Protein AF-0000000087539089 (afdb_homodimer)

pLDDT: mean 83.58, std 19.95, range [21.06, 98.75]

Solvent-accessible surface area (backbone atoms only — not comparable to full-atom values): 39799 Å² total; per-residue (Å²): 90,65,34,42,37,35,44,39,48,64,81,33,48,38,64,67,56,96,85,37,56,75,42,87,32,37,40,79,45,50,84,28,66,80,53,42,69,76,46,83,86,69,54,76,84,41,75,51,22,60,40,60,42,45,34,30,52,66,76,50,92,67,52,36,38,34,52,31,41,35,34,36,40,31,33,49,73,66,35,92,90,34,72,46,75,46,34,34,38,42,59,49,54,79,78,34,61,79,60,71,63,76,48,72,65,25,31,37,36,38,37,72,40,51,51,84,77,44,49,48,37,77,73,26,58,59,82,54,71,72,86,67,58,64,83,45,66,37,31,36,36,38,75,42,70,54,76,85,38,69,63,35,50,51,50,50,50,45,23,73,70,37,86,44,48,62,87,34,23,27,75,47,78,49,83,58,61,73,57,53,50,49,52,47,46,45,62,66,46,72,34,40,54,47,47,74,43,77,52,66,70,45,57,54,56,47,62,73,48,55,71,68,63,34,26,70,39,34,45,65,62,56,21,36,54,49,20,34,54,41,38,68,67,24,14,26,76,80,64,46,47,51,25,46,74,41,39,40,53,59,40,61,35,52,49,32,42,59,93,75,68,32,62,41,36,34,24,27,28,42,27,20,34,45,49,54,37,54,37,46,72,36,6,44,30,38,52,45,94,83,44,22,29,43,53,43,85,77,51,52,27,72,67,62,51,72,44,42,68,35,62,48,59,69,33,84,54,68,73,36,30,69,38,66,67,32,36,50,44,25,54,69,73,30,41,53,36,58,81,46,58,49,43,86,73,76,86,73,76,63,74,59,63,69,63,60,68,71,63,73,71,73,78,83,73,86,124,89,68,35,43,38,35,43,39,48,64,82,34,49,40,62,67,56,97,85,37,57,75,42,86,32,37,43,78,44,51,83,28,64,83,55,43,68,74,46,84,87,71,54,74,84,42,73,51,23,62,39,61,43,44,32,30,52,66,76,50,92,67,52,36,40,34,52,29,43,35,34,36,40,29,32,49,74,67,35,92,90,36,73,45,74,49,36,33,37,40,61,49,56,77,78,33,63,76,60,69,64,75,49,73,65,27,31,38,35,38,38,72,41,51,51,85,77,43,49,49,34,77,72,27,57,61,82,53,70,70,86,66,59,68,84,45,67,38,31,35,35,38,75,43,70,53,76,86,38,70,64,35,51,50,49,50,50,45,24,72,68,38,84,43,48,62,86,34,23,25,76,46,78,48,81,57,61,75,57,54,49,50,52,46,44,46,62,65,45,72,36,39,55,49,46,74,44,78,51,66,71,48,58,54,56,47,63,73,47,55,69,69,62,34,27,70,38,33,44,64,64,56,22,37,53,47,19,35,55,41,38,67,65,24,14,25,77,80,64,46,49,50,26,46,74,40,38,42,53,59,40,62,36,54,48,32,42,58,94,76,68,32,63,40,37,34,25,28,27,43,27,20,32,43,49,55,37,54,37,44,72,37,7,44,29,39,52,46,95,85,44,23,30,44,53,43,85,78,51,51,24,73,68,61,51,71,42,44,69,34,65,48,57,70,31,86,54,69,74,34,29,69,38,65,67,32,37,49,45,25,54,68,74,31,40,52,35,57,79,46,55,50,46,86,71,76,86,75,78,65,77,60,63,72,64,60,70,72,62,72,71,73,78,80,73,84,122

Sequence (734 aa):
MKYYLKRLGHQELGSVKNGKAQRGRYIYISKDKNVLDIFPPLSKTVTNDSSIIPIIPLYQKIAKKIYCNYIYHNDKYNVSGGTRNEYRIYCNGALEGKQLLFQPDDILIFRAKKTSSLPKDILGSNDVPEAAVEEANVFFLYRCCDKNSELYRMCKKLVDESNIRGNGHAIYQGIITEVENKINQLCVKNFNEMDTVIEDTVTAKAQSGDIDEMASLFNSVSFRDFVMTGYKQKCAITGNVIQYKSFMNLEAAHIWPRSHKGLYLPSNGIALCRDMHWAFDKGMFTIGDDFKVIVHPDVESDYLQQYNNKSLYIPENAFFRPDINNLHYHQTHIYGLFKTSGSLVKATGYYKNINMAAEDKTPYGSNMKYYLKRLGHQELGSVKNGKAQRGRYIYISKDKNVLDIFPPLSKTVTNDSSIIPIIPLYQKIAKKIYCNYIYHNDKYNVSGGTRNEYRIYCNGALEGKQLLFQPDDILIFRAKKTSSLPKDILGSNDVPEAAVEEANVFFLYRCCDKNSELYRMCKKLVDESNIRGNGHAIYQGIITEVENKINQLCVKNFNEMDTVIEDTVTAKAQSGDIDEMASLFNSVSFRDFVMTGYKQKCAITGNVIQYKSFMNLEAAHIWPRSHKGLYLPSNGIALCRDMHWAFDKGMFTIGDDFKVIVHPDVESDYLQQYNNKSLYIPENAFFRPDINNLHYHQTHIYGLFKTSGSLVKATGYYKNINMAAEDKTPYGSN

InterPro domains:
  IPR003615 HNH nuclease [PF13391] (235-287)
  IPR015300 DNA-binding pseudobarrel domain superfamily [G3DSA:2.40.330.10] (1-135)

Organism: NCBI:txid88431

Structure (mmCIF, N/CA/C/O backbone):
data_AF-0000000087539089-model_v1
#
loop_
_entity.id
_entity.type
_entity.pdbx_description
1 polymer 'HNH endonuclease'
#
loop_
_atom_site.group_PDB
_atom_site.id
_atom_site.type_symbol
_atom_site.label_atom_id
_atom_site.label_alt_id
_atom_site.label_comp_id
_atom_site.label_asym_id
_atom_site.label_entity_id
_atom_site.label_seq_id
_atom_site.pdbx_PDB_ins_code
_atom_site.Cartn_x
_atom_site.Cartn_y
_atom_site.Cartn_z
_atom_site.occupancy
_atom_site.B_iso_or_equiv
_atom_site.auth_seq_id
_atom_site.auth_comp_id
_atom_site.auth_asym_id
_atom_site.auth_atom_id
_atom_site.pdbx_PDB_model_num
ATOM 1 N N . MET A 1 1 ? -11.789 -15.93 -29.328 1 90.62 1 MET A N 1
ATOM 2 C CA . MET A 1 1 ? -10.992 -16.641 -28.312 1 90.62 1 MET A CA 1
ATOM 3 C C . MET A 1 1 ? -10.141 -17.719 -28.953 1 90.62 1 MET A C 1
ATOM 5 O O . MET A 1 1 ? -10.484 -18.25 -30.016 1 90.62 1 MET A O 1
ATOM 9 N N . LYS A 1 2 ? -9.031 -17.906 -28.406 1 94.75 2 LYS A N 1
ATOM 10 C CA . LYS A 1 2 ? -8.07 -18.859 -28.953 1 94.75 2 LYS A CA 1
ATOM 11 C C . LYS A 1 2 ? -7.879 -20.047 -28 1 94.75 2 LYS A C 1
ATOM 13 O O . LYS A 1 2 ? -7.684 -19.859 -26.797 1 94.75 2 LYS A O 1
ATOM 18 N N . TYR A 1 3 ? -8.055 -21.281 -28.547 1 97.69 3 TYR A N 1
ATOM 19 C CA . TYR A 1 3 ? -7.863 -22.5 -27.781 1 97.69 3 TYR A CA 1
ATOM 20 C C . TYR A 1 3 ? -6.773 -23.375 -28.406 1 97.69 3 TYR A C 1
ATOM 22 O O . TYR A 1 3 ? -6.668 -23.453 -29.641 1 97.69 3 TYR A O 1
ATOM 30 N N . TYR A 1 4 ? -5.957 -23.969 -27.547 1 98.06 4 TYR A N 1
ATOM 31 C CA . TYR A 1 4 ? -5.016 -24.984 -28 1 98.06 4 TYR A CA 1
ATOM 32 C C . TYR A 1 4 ? -5.5 -26.391 -27.609 1 98.06 4 TYR A C 1
ATOM 34 O O . TYR A 1 4 ? -5.766 -26.656 -26.438 1 98.06 4 TYR A O 1
ATOM 42 N N . LEU A 1 5 ? -5.688 -27.219 -28.609 1 98.44 5 LEU A N 1
ATOM 43 C CA . LEU A 1 5 ? -6.168 -28.594 -28.391 1 98.44 5 LEU A CA 1
ATOM 44 C C . LEU A 1 5 ? -5.031 -29.594 -28.562 1 98.44 5 LEU A C 1
ATOM 46 O O . LEU A 1 5 ? -4.227 -29.484 -29.484 1 98.44 5 LEU A O 1
ATOM 50 N N . LYS A 1 6 ? -4.984 -30.531 -27.641 1 98.19 6 LYS A N 1
ATOM 51 C CA . LYS A 1 6 ? -3.99 -31.609 -27.688 1 98.19 6 LYS A CA 1
ATOM 52 C C . LYS A 1 6 ? -4.617 -32.969 -27.344 1 98.19 6 LYS A C 1
ATOM 54 O O . LYS A 1 6 ? -5.109 -33.156 -26.234 1 98.19 6 LYS A O 1
ATOM 59 N N . ARG A 1 7 ? -4.578 -33.812 -28.312 1 97.88 7 ARG A N 1
ATOM 60 C CA . ARG A 1 7 ? -5.004 -35.188 -28.062 1 97.88 7 ARG A CA 1
ATOM 61 C C . ARG A 1 7 ? -3.871 -36 -27.453 1 97.88 7 ARG A C 1
ATOM 63 O O . ARG A 1 7 ? -2.76 -36.031 -27.984 1 97.88 7 ARG A O 1
ATOM 70 N N . LEU A 1 8 ? -4.156 -36.656 -26.344 1 96 8 LEU A N 1
ATOM 71 C CA . LEU A 1 8 ? -3.127 -37.406 -25.625 1 96 8 LEU A CA 1
ATOM 72 C C . LEU A 1 8 ? -2.871 -38.75 -26.297 1 96 8 LEU A C 1
ATOM 74 O O . LEU A 1 8 ? -3.809 -39.406 -26.75 1 96 8 LEU A O 1
ATOM 78 N N . GLY A 1 9 ? -1.58 -39.094 -26.375 1 92.44 9 GLY A N 1
ATOM 79 C CA . GLY A 1 9 ? -1.177 -40.406 -26.875 1 92.44 9 GLY A CA 1
ATOM 80 C C . GLY A 1 9 ? -0.659 -41.344 -25.797 1 92.44 9 GLY A C 1
ATOM 81 O O . GLY A 1 9 ? -0.512 -40.938 -24.641 1 92.44 9 GLY A O 1
ATOM 82 N N . HIS A 1 10 ? -0.335 -42.594 -26.203 1 88.56 10 HIS A N 1
ATOM 83 C CA . HIS A 1 10 ? 0.144 -43.594 -25.266 1 88.56 10 HIS A CA 1
ATOM 84 C C . HIS A 1 10 ? 1.522 -43.25 -24.719 1 88.56 10 HIS A C 1
ATOM 86 O O . HIS A 1 10 ? 1.818 -43.5 -23.547 1 88.56 10 HIS A O 1
ATOM 92 N N . GLN A 1 11 ? 2.332 -42.688 -25.5 1 86.19 11 GLN A N 1
ATOM 93 C CA . GLN A 1 11 ? 3.701 -42.344 -25.125 1 86.19 11 GLN A CA 1
ATOM 94 C C . GLN A 1 11 ? 3.725 -41.344 -23.984 1 86.19 11 GLN A C 1
ATOM 96 O O . GLN A 1 11 ? 4.602 -41.375 -23.125 1 86.19 11 GLN A O 1
ATOM 101 N N . GLU A 1 12 ? 2.797 -40.406 -23.969 1 91.31 12 GLU A N 1
ATOM 102 C CA . GLU A 1 12 ? 2.729 -39.375 -22.969 1 91.31 12 GLU A CA 1
ATOM 103 C C . GLU A 1 12 ? 2.316 -39.906 -21.594 1 91.31 12 GLU A C 1
ATOM 105 O O . GLU A 1 12 ? 2.699 -39.375 -20.562 1 91.31 12 GLU A O 1
ATOM 110 N N . LEU A 1 13 ? 1.625 -40.906 -21.547 1 88.56 13 LEU A N 1
ATOM 111 C CA . LEU A 1 13 ? 0.985 -41.375 -20.328 1 88.56 13 LEU A CA 1
ATOM 112 C C . LEU A 1 13 ? 1.726 -42.594 -19.75 1 88.56 13 LEU A C 1
ATOM 114 O O . LEU A 1 13 ? 1.601 -42.875 -18.562 1 88.56 13 LEU A O 1
ATOM 118 N N . GLY A 1 14 ? 2.625 -43.125 -20.484 1 76.56 14 GLY A N 1
ATOM 119 C CA . GLY A 1 14 ? 3.416 -44.25 -20.031 1 76.56 14 GLY A CA 1
ATOM 120 C C . GLY A 1 14 ? 2.576 -45.469 -19.688 1 76.56 14 GLY A C 1
ATOM 121 O O . GLY A 1 14 ? 1.345 -45.406 -19.656 1 76.56 14 GLY A O 1
ATOM 122 N N . SER A 1 15 ? 3.285 -46.531 -19.516 1 70.94 15 SER A N 1
ATOM 123 C CA . SER A 1 15 ? 2.631 -47.781 -19.094 1 70.94 15 SER A CA 1
ATOM 124 C C . SER A 1 15 ? 2.352 -47.75 -17.609 1 70.94 15 SER A C 1
ATOM 126 O O . SER A 1 15 ? 3.125 -47.188 -16.828 1 70.94 15 SER A O 1
ATOM 128 N N . VAL A 1 16 ? 1.13 -47.844 -17.125 1 65.38 16 VAL A N 1
ATOM 129 C CA . VAL A 1 16 ? 0.741 -47.844 -15.719 1 65.38 16 VAL A CA 1
ATOM 130 C C . VAL A 1 16 ? 0.805 -49.281 -15.164 1 65.38 16 VAL A C 1
ATOM 132 O O . VAL A 1 16 ? 0.198 -50.188 -15.719 1 65.38 16 VAL A O 1
ATOM 135 N N . LYS A 1 17 ? 1.8 -49.5 -14.305 1 62.94 17 LYS A N 1
ATOM 136 C CA . LYS A 1 17 ? 1.88 -50.781 -13.586 1 62.94 17 LYS A CA 1
ATOM 137 C C . LYS A 1 17 ? 1.528 -50.594 -12.109 1 62.94 17 LYS A C 1
ATOM 139 O O . LYS A 1 17 ? 2.098 -49.75 -11.438 1 62.94 17 LYS A O 1
ATOM 144 N N . ASN A 1 18 ? 0.608 -51.344 -11.539 1 62.78 18 ASN A N 1
ATOM 145 C CA . ASN A 1 18 ? 0.151 -51.344 -10.148 1 62.78 18 ASN A CA 1
ATOM 146 C C . ASN A 1 18 ? -0.298 -49.938 -9.727 1 62.78 18 ASN A C 1
ATOM 148 O O . ASN A 1 18 ? 0.048 -49.469 -8.641 1 62.78 18 ASN A O 1
ATOM 152 N N . GLY A 1 19 ? -0.819 -49.156 -10.688 1 59.75 19 GLY A N 1
ATOM 153 C CA . GLY A 1 19 ? -1.406 -47.875 -10.383 1 59.75 19 GLY A CA 1
ATOM 154 C C . GLY A 1 19 ? -0.41 -46.719 -10.461 1 59.75 19 GLY A C 1
ATOM 155 O O . GLY A 1 19 ? -0.744 -45.594 -10.156 1 59.75 19 GLY A O 1
ATOM 156 N N . LYS A 1 20 ? 0.823 -47.094 -10.672 1 61.62 20 LYS A N 1
ATOM 157 C CA . LYS A 1 20 ? 1.874 -46.094 -10.766 1 61.62 20 LYS A CA 1
ATOM 158 C C . LYS A 1 20 ? 2.439 -46 -12.18 1 61.62 20 LYS A C 1
ATOM 160 O O . LYS A 1 20 ? 2.705 -47.031 -12.805 1 61.62 20 LYS A O 1
ATOM 165 N N . ALA A 1 21 ? 2.412 -44.75 -12.656 1 62.84 21 ALA A N 1
ATOM 166 C CA . ALA A 1 21 ? 3.027 -44.562 -13.969 1 62.84 21 ALA A CA 1
ATOM 167 C C . ALA A 1 21 ? 4.523 -44.875 -13.922 1 62.84 21 ALA A C 1
ATOM 169 O O . ALA A 1 21 ? 5.215 -44.469 -12.984 1 62.84 21 ALA A O 1
ATOM 170 N N . GLN A 1 22 ? 5.031 -45.625 -14.828 1 54.12 22 GLN A N 1
ATOM 171 C CA . GLN A 1 22 ? 6.43 -46.031 -14.867 1 54.12 22 GLN A CA 1
ATOM 172 C C . GLN A 1 22 ? 7.344 -44.875 -15.219 1 54.12 22 GLN A C 1
ATOM 174 O O . GLN A 1 22 ? 8.531 -44.875 -14.875 1 54.12 22 GLN A O 1
ATOM 179 N N . ARG A 1 23 ? 6.871 -44.031 -15.953 1 61.41 23 ARG A N 1
ATOM 180 C CA . ARG A 1 23 ? 7.613 -42.812 -16.312 1 61.41 23 ARG A CA 1
ATOM 181 C C . ARG A 1 23 ? 6.789 -41.562 -16.047 1 61.41 23 ARG A C 1
ATOM 183 O O . ARG A 1 23 ? 5.57 -41.625 -15.859 1 61.41 23 ARG A O 1
ATOM 190 N N . GLY A 1 24 ? 7.547 -40.5 -15.898 1 78 24 GLY A N 1
ATOM 191 C CA . GLY A 1 24 ? 6.84 -39.25 -15.711 1 78 24 GLY A CA 1
ATOM 192 C C . GLY A 1 24 ? 5.852 -38.938 -16.828 1 78 24 GLY A C 1
ATOM 193 O O . GLY A 1 24 ? 6.145 -39.188 -18 1 78 24 GLY A O 1
ATOM 194 N N . ARG A 1 25 ? 4.621 -38.75 -16.5 1 89.5 25 ARG A N 1
ATOM 195 C CA . ARG A 1 25 ? 3.578 -38.406 -17.453 1 89.5 25 ARG A CA 1
ATOM 196 C C . ARG A 1 25 ? 3.691 -36.938 -17.844 1 89.5 25 ARG A C 1
ATOM 198 O O . ARG A 1 25 ? 4.047 -36.094 -17.016 1 89.5 25 ARG A O 1
ATOM 205 N N . TYR A 1 26 ? 3.521 -36.688 -19.125 1 93.56 26 TYR A N 1
ATOM 206 C CA . TYR A 1 26 ? 3.65 -35.344 -19.641 1 93.56 26 TYR A CA 1
ATOM 207 C C . TYR A 1 26 ? 2.707 -35.094 -20.812 1 93.56 26 TYR A C 1
ATOM 209 O O . TYR A 1 26 ? 2.062 -36.031 -21.297 1 93.56 26 TYR A O 1
ATOM 217 N N . ILE A 1 27 ? 2.529 -33.906 -21.156 1 95.88 27 ILE A N 1
ATOM 218 C CA . ILE A 1 27 ? 1.78 -33.438 -22.328 1 95.88 27 ILE A CA 1
ATOM 219 C C . ILE A 1 27 ? 2.736 -32.844 -23.359 1 95.88 27 ILE A C 1
ATOM 221 O O . ILE A 1 27 ? 3.395 -31.828 -23.078 1 95.88 27 ILE A O 1
ATOM 225 N N . TYR A 1 28 ? 2.752 -33.438 -24.547 1 96.5 28 TYR A N 1
ATOM 226 C CA . TYR A 1 28 ? 3.535 -32.844 -25.625 1 96.5 28 TYR A CA 1
ATOM 227 C C . TYR A 1 28 ? 2.93 -31.516 -26.078 1 96.5 28 TYR A C 1
ATOM 229 O O . TYR A 1 28 ? 1.713 -31.406 -26.234 1 96.5 28 TYR A O 1
ATOM 237 N N . ILE A 1 29 ? 3.771 -30.609 -26.266 1 97.31 29 ILE A N 1
ATOM 238 C CA . ILE A 1 29 ? 3.346 -29.344 -26.844 1 97.31 29 ILE A CA 1
ATOM 239 C C . ILE A 1 29 ? 3.939 -29.172 -28.234 1 97.31 29 ILE A C 1
ATOM 241 O O . ILE A 1 29 ? 5.121 -29.469 -28.453 1 97.31 29 ILE A O 1
ATOM 245 N N . SER A 1 30 ? 3.143 -28.734 -29.172 1 97.69 30 SER A N 1
ATOM 246 C CA . SER A 1 30 ? 3.576 -28.578 -30.562 1 97.69 30 SER A CA 1
ATOM 247 C C . SER A 1 30 ? 4.699 -27.547 -30.688 1 97.69 30 SER A C 1
ATOM 249 O O . SER A 1 30 ? 4.664 -26.516 -30.031 1 97.69 30 SER A O 1
ATOM 251 N N . LYS A 1 31 ? 5.617 -27.844 -31.578 1 96.25 31 LYS A N 1
ATOM 252 C CA . LYS A 1 31 ? 6.711 -26.906 -31.844 1 96.25 31 LYS A CA 1
ATOM 253 C C . LYS A 1 31 ? 6.277 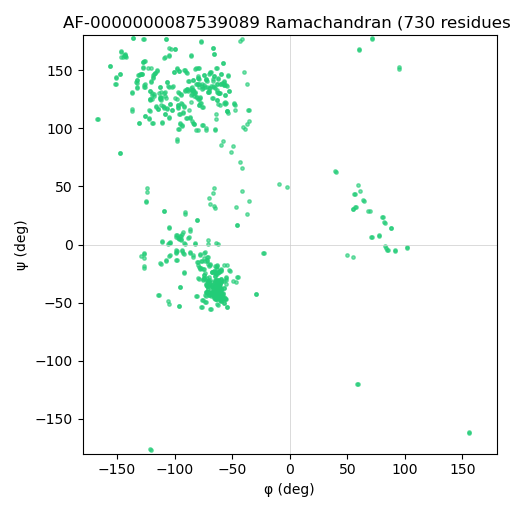-25.812 -32.812 1 96.25 31 LYS A C 1
ATOM 255 O O . LYS A 1 31 ? 7.074 -24.953 -33.188 1 96.25 31 LYS A O 1
ATOM 260 N N . ASP A 1 32 ? 5.023 -25.922 -33.188 1 96.25 32 ASP A N 1
ATOM 261 C CA . ASP A 1 32 ? 4.496 -24.875 -34.062 1 96.25 32 ASP A CA 1
ATOM 262 C C . ASP A 1 32 ? 4.562 -23.516 -33.406 1 96.25 32 ASP A C 1
ATOM 264 O O . ASP A 1 32 ? 4.191 -23.359 -32.219 1 96.25 32 ASP A O 1
ATOM 268 N N . LYS A 1 33 ? 4.945 -22.516 -34.156 1 94.81 33 LYS A N 1
ATOM 269 C CA . LYS A 1 33 ? 5.129 -21.172 -33.625 1 94.81 33 LYS A CA 1
ATOM 270 C C . LYS A 1 33 ? 3.832 -20.625 -33.031 1 94.81 33 LYS A C 1
ATOM 272 O O . LYS A 1 33 ? 3.85 -19.953 -32 1 94.81 33 LYS A O 1
ATOM 277 N N . ASN A 1 34 ? 2.775 -20.906 -33.656 1 94.06 34 ASN A N 1
ATOM 278 C CA . ASN A 1 34 ? 1.483 -20.422 -33.188 1 94.06 34 ASN A CA 1
ATOM 279 C C . ASN A 1 34 ? 1.12 -21 -31.844 1 94.06 34 ASN A C 1
ATOM 281 O O . ASN A 1 34 ? 0.37 -20.391 -31.078 1 94.06 34 ASN A O 1
ATOM 285 N N . VAL A 1 35 ? 1.596 -22.219 -31.594 1 96.44 35 VAL A N 1
ATOM 286 C CA . VAL A 1 35 ? 1.35 -22.859 -30.312 1 96.44 35 VAL A CA 1
ATOM 287 C C . VAL A 1 35 ? 2.346 -22.344 -29.281 1 96.44 35 VAL A C 1
ATOM 289 O O . VAL A 1 35 ? 1.958 -21.953 -28.172 1 96.44 35 VAL A O 1
ATOM 292 N N . LEU A 1 36 ? 3.58 -22.266 -29.672 1 95.5 36 LEU A N 1
ATOM 293 C CA . LEU A 1 36 ? 4.637 -21.859 -28.75 1 95.5 36 LEU A CA 1
ATOM 294 C C . LEU A 1 36 ? 4.434 -20.422 -28.281 1 95.5 36 LEU A C 1
ATOM 296 O O . LEU A 1 36 ? 4.836 -20.062 -27.172 1 95.5 36 LEU A O 1
ATOM 300 N N . ASP A 1 37 ? 3.756 -19.609 -29.016 1 93.69 37 ASP A N 1
ATOM 301 C CA . ASP A 1 37 ? 3.486 -18.219 -28.672 1 93.69 37 ASP A CA 1
ATOM 302 C C . ASP A 1 37 ? 2.496 -18.125 -27.5 1 93.69 37 ASP A C 1
ATOM 304 O O . ASP A 1 37 ? 2.361 -17.062 -26.891 1 93.69 37 ASP A O 1
ATOM 308 N N . ILE A 1 38 ? 1.811 -19.188 -27.266 1 92.75 38 ILE A N 1
ATOM 309 C CA . ILE A 1 38 ? 0.831 -19.219 -26.188 1 92.75 38 ILE A CA 1
ATOM 310 C C . ILE A 1 38 ? 1.543 -19.406 -24.844 1 92.75 38 ILE A C 1
ATOM 312 O O . ILE A 1 38 ? 1.058 -18.953 -23.812 1 92.75 38 ILE A O 1
ATOM 316 N N . PHE A 1 39 ? 2.629 -20.047 -24.875 1 93.44 39 PHE A N 1
ATOM 317 C CA . PHE A 1 39 ? 3.359 -20.422 -23.672 1 93.44 39 PHE A CA 1
ATOM 318 C C . PHE A 1 39 ? 4.582 -19.531 -23.484 1 93.44 39 PHE A C 1
ATOM 320 O O . PHE A 1 39 ? 4.977 -18.812 -24.406 1 93.44 39 PHE A O 1
ATOM 327 N N . PRO A 1 40 ? 5.117 -19.516 -22.281 1 89.81 40 PRO A N 1
ATOM 328 C CA . PRO A 1 40 ? 6.344 -18.734 -22.078 1 89.81 40 PRO A CA 1
ATOM 329 C C . PRO A 1 40 ? 7.477 -19.172 -23.016 1 89.81 40 PRO A C 1
ATOM 331 O O . PRO A 1 40 ? 7.664 -20.375 -23.25 1 89.81 40 PRO A O 1
ATOM 334 N N . PRO A 1 41 ? 8.172 -18.219 -23.562 1 90.81 41 PRO A N 1
ATOM 335 C CA . PRO A 1 41 ? 9.266 -18.562 -24.469 1 90.81 41 PRO A CA 1
ATOM 336 C C . PRO A 1 41 ? 10.406 -19.297 -23.781 1 90.81 41 PRO A C 1
ATOM 338 O O . PRO A 1 41 ? 10.75 -18.984 -22.641 1 90.81 41 PRO A O 1
ATOM 341 N N . LEU A 1 42 ? 10.883 -20.359 -24.422 1 91.69 42 LEU A N 1
ATOM 342 C CA . LEU A 1 42 ? 12.039 -21.109 -23.953 1 91.69 42 LEU A CA 1
ATOM 343 C C . LEU A 1 42 ? 13.18 -21.062 -24.953 1 91.69 42 LEU A C 1
ATOM 345 O O . LEU A 1 42 ? 12.938 -21.078 -26.172 1 91.69 42 LEU A O 1
ATOM 349 N N . SER A 1 43 ? 14.352 -21.062 -24.469 1 90.75 43 SER A N 1
ATOM 350 C CA . SER A 1 43 ? 15.539 -20.875 -25.297 1 90.75 43 SER A CA 1
ATOM 351 C C . SER A 1 43 ? 15.984 -22.188 -25.922 1 90.75 43 SER A C 1
ATOM 353 O O . SER A 1 43 ? 16.031 -23.219 -25.25 1 90.75 43 SER A O 1
ATOM 355 N N . LYS A 1 44 ? 16.406 -22.062 -27.141 1 92.62 44 LYS A N 1
ATOM 356 C CA . LYS A 1 44 ? 16.969 -23.219 -27.859 1 92.62 44 LYS A CA 1
ATOM 357 C C . LYS A 1 44 ? 18.406 -23.469 -27.422 1 92.62 44 LYS A C 1
ATOM 359 O O . LYS A 1 44 ? 18.922 -24.594 -27.562 1 92.62 44 LYS A O 1
ATOM 364 N N . THR A 1 45 ? 19.062 -22.469 -26.828 1 91.06 45 THR A N 1
ATOM 365 C CA . THR A 1 45 ? 20.484 -22.562 -26.547 1 91.06 45 THR A CA 1
ATOM 366 C C . THR A 1 45 ? 20.734 -22.969 -25.094 1 91.06 45 THR A C 1
ATOM 368 O O . THR A 1 45 ? 21.844 -23.344 -24.734 1 91.06 45 THR A O 1
ATOM 371 N N . VAL A 1 46 ? 19.734 -22.906 -24.297 1 86.69 46 VAL A N 1
ATOM 372 C CA . VAL A 1 46 ? 19.844 -23.375 -22.906 1 86.69 46 VAL A CA 1
ATOM 373 C C . VAL A 1 46 ? 19.359 -24.828 -22.828 1 86.69 46 VAL A C 1
ATOM 375 O O . VAL A 1 46 ? 18.219 -25.125 -23.156 1 86.69 46 VAL A O 1
ATOM 378 N N . THR A 1 47 ? 20.25 -25.703 -22.359 1 88.88 47 THR A N 1
ATOM 379 C CA . THR A 1 47 ? 19.891 -27.125 -22.312 1 88.88 47 THR A CA 1
ATOM 380 C C . THR A 1 47 ? 18.703 -27.344 -21.391 1 88.88 47 THR A C 1
ATOM 382 O O . THR A 1 47 ? 18.734 -26.984 -20.219 1 88.88 47 THR A O 1
ATOM 385 N N . ASN A 1 48 ? 17.656 -27.891 -21.969 1 89.25 48 ASN A N 1
ATOM 386 C CA . ASN A 1 48 ? 16.438 -28.203 -21.203 1 89.25 48 ASN A CA 1
ATOM 387 C C . ASN A 1 48 ? 15.875 -26.969 -20.516 1 89.25 48 ASN A C 1
ATOM 389 O O . ASN A 1 48 ? 15.594 -27.016 -19.312 1 89.25 48 ASN A O 1
ATOM 393 N N . ASP A 1 49 ? 15.867 -25.891 -21.281 1 89.12 49 ASP A N 1
ATOM 394 C CA . ASP A 1 49 ? 15.25 -24.672 -20.734 1 89.12 49 ASP A CA 1
ATOM 395 C C . ASP A 1 49 ? 13.836 -24.953 -20.25 1 89.12 49 ASP A C 1
ATOM 397 O O . ASP A 1 49 ? 13.156 -25.844 -20.781 1 89.12 49 ASP A O 1
ATOM 401 N N . SER A 1 50 ? 13.453 -24.266 -19.188 1 88.88 50 SER A N 1
ATOM 402 C CA . SER A 1 50 ? 12.18 -24.609 -18.578 1 88.88 50 SER A CA 1
ATOM 403 C C . SER A 1 50 ? 11.484 -23.375 -18 1 88.88 50 SER A C 1
ATOM 405 O O . SER A 1 50 ? 12.102 -22.312 -17.891 1 88.88 50 SER A O 1
ATOM 407 N N . SER A 1 51 ? 10.25 -23.531 -17.797 1 89.31 51 SER A N 1
ATOM 408 C CA . SER A 1 51 ? 9.391 -22.562 -17.125 1 89.31 51 SER A CA 1
ATOM 409 C C . SER A 1 51 ? 8.352 -23.25 -16.266 1 89.31 51 SER A C 1
ATOM 411 O O . SER A 1 51 ? 8.203 -24.469 -16.312 1 89.31 51 SER A O 1
ATOM 413 N N . ILE A 1 52 ? 7.789 -22.5 -15.359 1 90.56 52 ILE A N 1
ATOM 414 C CA . ILE A 1 52 ? 6.684 -22.969 -14.539 1 90.56 52 ILE A CA 1
ATOM 415 C C . ILE A 1 52 ? 5.391 -22.266 -14.953 1 90.56 52 ILE A C 1
ATOM 417 O O . ILE A 1 52 ? 5.344 -21.047 -15.047 1 90.56 52 ILE A O 1
ATOM 421 N N . ILE A 1 53 ? 4.359 -23.047 -15.172 1 92 53 ILE A N 1
ATOM 422 C CA . ILE A 1 53 ? 3.131 -22.406 -15.633 1 92 53 ILE A CA 1
ATOM 423 C C . ILE A 1 53 ? 1.973 -22.797 -14.711 1 92 53 ILE A C 1
ATOM 425 O O . ILE A 1 53 ? 1.897 -23.938 -14.242 1 92 53 ILE A O 1
ATOM 429 N N . PRO A 1 54 ? 1.149 -21.906 -14.375 1 92.75 54 PRO A N 1
ATOM 430 C CA . PRO A 1 54 ? -0.055 -22.188 -13.594 1 92.75 54 PRO A CA 1
ATOM 431 C C . PRO A 1 54 ? -1.199 -22.734 -14.445 1 92.75 54 PRO A C 1
ATOM 433 O O . PRO A 1 54 ? -1.566 -22.125 -15.453 1 92.75 54 PRO A O 1
ATOM 436 N N . ILE A 1 55 ? -1.745 -23.859 -14.047 1 94.25 55 ILE A N 1
ATOM 437 C CA . ILE A 1 55 ? -2.852 -24.5 -14.75 1 94.25 55 ILE A CA 1
ATOM 438 C C . ILE A 1 55 ? -4.043 -24.656 -13.805 1 94.25 55 ILE A C 1
ATOM 440 O O . ILE A 1 55 ? -3.883 -25.078 -12.656 1 94.25 55 ILE A O 1
ATOM 444 N N . ILE A 1 56 ? -5.156 -24.281 -14.281 1 92.12 56 ILE A N 1
ATOM 445 C CA . ILE A 1 56 ? -6.406 -24.453 -13.547 1 92.12 56 ILE A CA 1
ATOM 446 C C . ILE A 1 56 ? -7.273 -25.5 -14.242 1 92.12 56 ILE A C 1
ATOM 448 O O . ILE A 1 56 ? -7.914 -25.203 -15.258 1 92.12 56 ILE A O 1
ATOM 452 N N . PRO A 1 57 ? -7.32 -26.672 -13.641 1 93.88 57 PRO A N 1
ATOM 453 C CA . PRO A 1 57 ? -8.172 -27.703 -14.242 1 93.88 57 PRO A CA 1
ATOM 454 C C . PRO A 1 57 ? -9.656 -27.391 -14.109 1 93.88 57 PRO A C 1
ATOM 456 O O . PRO A 1 57 ? -10.117 -27 -13.031 1 93.88 57 PRO A O 1
ATOM 459 N N . LEU A 1 58 ? -10.359 -27.562 -15.172 1 93.31 58 LEU A N 1
ATOM 460 C CA . LEU A 1 58 ? -11.789 -27.281 -15.18 1 93.31 58 LEU A CA 1
ATOM 461 C C . LEU A 1 58 ? -12.594 -28.562 -14.93 1 93.31 58 LEU A C 1
ATOM 463 O O . LEU A 1 58 ? -13.82 -28.547 -15 1 93.31 58 LEU A O 1
ATOM 467 N N . TYR A 1 59 ? -11.922 -29.594 -14.672 1 91.81 59 TYR A N 1
ATOM 468 C CA . TYR A 1 59 ? -12.586 -30.875 -14.523 1 91.81 59 TYR A CA 1
ATOM 469 C C . TYR A 1 59 ? -12.531 -31.359 -13.07 1 91.81 59 TYR A C 1
ATOM 471 O O . TYR A 1 59 ? -12.984 -32.469 -12.758 1 91.81 59 TYR A O 1
ATOM 479 N N . GLN A 1 60 ? -11.984 -30.609 -12.211 1 87.88 60 GLN A N 1
ATOM 480 C CA . GLN A 1 60 ? -11.938 -30.953 -10.797 1 87.88 60 GLN A CA 1
ATOM 481 C C . GLN A 1 60 ? -13.047 -30.25 -10.023 1 87.88 60 GLN A C 1
ATOM 483 O O . GLN A 1 60 ? -13.484 -29.172 -10.398 1 87.88 60 GLN A O 1
ATOM 488 N N . LYS A 1 61 ? -13.469 -30.859 -8.977 1 82.31 61 LYS A N 1
ATOM 489 C CA . LYS A 1 61 ? -14.555 -30.312 -8.156 1 82.31 61 LYS A CA 1
ATOM 490 C C . LYS A 1 61 ? -14.102 -29.078 -7.395 1 82.31 61 LYS A C 1
ATOM 492 O O . LYS A 1 61 ? -14.836 -28.078 -7.324 1 82.31 61 LYS A O 1
ATOM 497 N N . ILE A 1 62 ? -12.906 -29.266 -6.879 1 82 62 ILE A N 1
ATOM 498 C CA . ILE A 1 62 ? -12.336 -28.141 -6.141 1 82 62 ILE A CA 1
ATOM 499 C C . ILE A 1 62 ? -11.375 -27.359 -7.035 1 82 62 ILE A C 1
ATOM 501 O O . ILE A 1 62 ? -10.5 -27.953 -7.676 1 82 62 ILE A O 1
ATOM 505 N N . ALA A 1 63 ? -11.648 -26.078 -7.129 1 82.88 63 ALA A N 1
ATOM 506 C CA . ALA A 1 63 ? -10.797 -25.234 -7.969 1 82.88 63 ALA A CA 1
ATOM 507 C C . ALA A 1 63 ? -9.391 -25.125 -7.395 1 82.88 63 ALA A C 1
ATOM 509 O O . ALA A 1 63 ? -9.211 -24.859 -6.203 1 82.88 63 ALA A O 1
ATOM 510 N N . LYS A 1 64 ? -8.43 -25.453 -8.25 1 88.5 64 LYS A N 1
ATOM 511 C CA . LYS A 1 64 ? -7.023 -25.375 -7.867 1 88.5 64 LYS A CA 1
ATOM 512 C C . LYS A 1 64 ? -6.199 -24.672 -8.953 1 88.5 64 LYS A C 1
ATOM 514 O O . LYS A 1 64 ? -6.484 -24.828 -10.141 1 88.5 64 LYS A O 1
ATOM 519 N N . LYS A 1 65 ? -5.34 -23.891 -8.484 1 89.56 65 LYS A N 1
ATOM 520 C CA . LYS A 1 65 ? -4.266 -23.406 -9.344 1 89.56 65 LYS A CA 1
ATOM 521 C C . LYS A 1 65 ? -3.01 -24.266 -9.188 1 89.56 65 LYS A C 1
ATOM 523 O O . LYS A 1 65 ? -2.34 -24.203 -8.156 1 89.56 65 LYS A O 1
ATOM 528 N N . ILE A 1 66 ? -2.674 -24.984 -10.211 1 92.88 66 ILE A N 1
ATOM 529 C CA . ILE A 1 66 ? -1.616 -25.984 -10.117 1 92.88 66 ILE A CA 1
ATOM 530 C C . ILE A 1 66 ? -0.422 -25.562 -10.969 1 92.88 66 ILE A C 1
ATOM 532 O O . ILE A 1 66 ? -0.563 -25.312 -12.164 1 92.88 66 ILE A O 1
ATOM 536 N N . TYR A 1 67 ? 0.695 -25.516 -10.32 1 92.81 67 TYR A N 1
ATOM 537 C CA . TYR A 1 67 ? 1.896 -25.188 -11.078 1 92.81 67 TYR A CA 1
ATOM 538 C C . TYR A 1 67 ? 2.537 -26.438 -11.664 1 92.81 67 TYR A C 1
ATOM 540 O O . TYR A 1 67 ? 2.727 -27.438 -10.953 1 92.81 67 TYR A O 1
ATOM 548 N N . CYS A 1 68 ? 2.877 -26.359 -12.977 1 93.38 68 CYS A N 1
ATOM 549 C CA . CYS A 1 68 ? 3.488 -27.469 -13.688 1 93.38 68 CYS A CA 1
ATOM 550 C C . CYS A 1 68 ? 4.773 -27.031 -14.383 1 93.38 68 CYS A C 1
ATOM 552 O O . CYS A 1 68 ? 4.918 -25.875 -14.766 1 93.38 68 CYS A O 1
ATOM 554 N N . ASN A 1 69 ? 5.625 -28 -14.531 1 90.56 69 ASN A N 1
ATOM 555 C CA . ASN A 1 69 ? 6.859 -27.75 -15.258 1 90.56 69 ASN A CA 1
ATOM 556 C C . ASN A 1 69 ? 6.637 -27.781 -16.766 1 90.56 69 ASN A C 1
ATOM 558 O O . ASN A 1 69 ? 6.039 -28.719 -17.297 1 90.56 69 ASN A O 1
ATOM 562 N N . TYR A 1 70 ? 7.012 -26.734 -17.438 1 93.62 70 TYR A N 1
ATOM 563 C CA . TYR A 1 70 ? 7.082 -26.641 -18.891 1 93.62 70 TYR A CA 1
ATOM 564 C C . TYR A 1 70 ? 8.531 -26.625 -19.375 1 93.62 70 TYR A C 1
ATOM 566 O O . TYR A 1 70 ? 9.273 -25.672 -19.125 1 93.62 70 TYR A O 1
ATOM 574 N N . ILE A 1 71 ? 8.922 -27.734 -20.078 1 92.06 71 ILE A N 1
ATOM 575 C CA . ILE A 1 71 ? 10.336 -27.953 -20.359 1 92.06 71 ILE A CA 1
ATOM 576 C C . ILE A 1 71 ? 10.555 -28.141 -21.859 1 92.06 71 ILE A C 1
ATOM 578 O O . ILE A 1 71 ? 9.773 -28.844 -22.516 1 92.06 71 ILE A O 1
ATOM 582 N N . TYR A 1 72 ? 11.547 -27.516 -22.391 1 95.06 72 TYR A N 1
ATOM 583 C CA . TYR A 1 72 ? 12.023 -27.75 -23.75 1 95.06 72 TYR A CA 1
ATOM 584 C C . TYR A 1 72 ? 13.203 -28.719 -23.75 1 95.06 72 TYR A C 1
ATOM 586 O O . TYR A 1 72 ? 14.336 -28.312 -23.484 1 95.06 72 TYR A O 1
ATOM 594 N N . HIS A 1 73 ? 12.914 -29.953 -24.047 1 94.88 73 HIS A N 1
ATOM 595 C CA . HIS A 1 73 ? 13.977 -30.922 -24.234 1 94.88 73 HIS A CA 1
ATOM 596 C C . HIS A 1 73 ? 14.672 -30.734 -25.578 1 94.88 73 HIS A C 1
ATOM 598 O O . HIS A 1 73 ? 14.195 -31.234 -26.594 1 94.88 73 HIS A O 1
ATOM 604 N N . ASN A 1 74 ? 15.867 -30.125 -25.547 1 95.31 74 ASN A N 1
ATOM 605 C CA . ASN A 1 74 ? 16.547 -29.688 -26.766 1 95.31 74 ASN A CA 1
ATOM 606 C C . ASN A 1 74 ? 17.953 -30.281 -26.859 1 95.31 74 ASN A C 1
ATOM 608 O O . ASN A 1 74 ? 18.891 -29.594 -27.266 1 95.31 74 ASN A O 1
ATOM 612 N N . ASP A 1 75 ? 18.109 -31.469 -26.453 1 93.06 75 ASP A N 1
ATOM 613 C CA . ASP A 1 75 ? 19.391 -32.156 -26.516 1 93.06 75 ASP A CA 1
ATOM 614 C C . ASP A 1 75 ? 19.938 -32.156 -27.938 1 93.06 75 ASP A C 1
ATOM 616 O O . ASP A 1 75 ? 21.156 -32.188 -28.156 1 93.06 75 ASP A O 1
ATOM 620 N N . LYS A 1 76 ? 19.125 -32.219 -28.906 1 95.06 76 LYS A N 1
ATOM 621 C CA . LYS A 1 76 ? 19.516 -32.156 -30.312 1 95.06 76 LYS A CA 1
ATOM 622 C C . LYS A 1 76 ? 20.484 -31.031 -30.594 1 95.06 76 LYS A C 1
ATOM 624 O O . LYS A 1 76 ? 21.375 -31.156 -31.438 1 95.06 76 LYS A O 1
ATOM 629 N N . TYR A 1 77 ? 20.328 -29.984 -29.844 1 94.38 77 TYR A N 1
ATOM 630 C CA . TYR A 1 77 ? 21.109 -28.797 -30.156 1 94.38 77 TYR A CA 1
ATOM 631 C C . TYR A 1 77 ? 22.219 -28.578 -29.141 1 94.38 77 TYR A C 1
ATOM 633 O O . TYR A 1 77 ? 23.141 -27.797 -29.375 1 94.38 77 TYR A O 1
ATOM 641 N N . ASN A 1 78 ? 22.203 -29.25 -28.016 1 91.31 78 ASN A N 1
ATOM 642 C CA . ASN A 1 78 ? 23.078 -28.859 -26.922 1 91.31 78 ASN A CA 1
ATOM 643 C C . ASN A 1 78 ? 23.938 -30.031 -26.422 1 91.31 78 ASN A C 1
ATOM 645 O O . ASN A 1 78 ? 24.875 -29.828 -25.656 1 91.31 78 ASN A O 1
ATOM 649 N N . VAL A 1 79 ? 23.516 -31.188 -26.719 1 91.62 79 VAL A N 1
ATOM 650 C CA . VAL A 1 79 ? 24.234 -32.375 -26.266 1 91.62 79 VAL A CA 1
ATOM 651 C C . VAL A 1 79 ? 24.734 -33.188 -27.469 1 91.62 79 VAL A C 1
ATOM 653 O O . VAL A 1 79 ? 23.969 -33.469 -28.391 1 91.62 79 VAL A O 1
ATOM 656 N N . SER A 1 80 ? 26.031 -33.469 -27.406 1 92.69 80 SER A N 1
ATOM 657 C CA . SER A 1 80 ? 26.594 -34.281 -28.469 1 92.69 80 SER A CA 1
ATOM 658 C C . SER A 1 80 ? 25.859 -35.625 -28.609 1 92.69 80 SER A C 1
ATOM 660 O O . SER A 1 80 ? 25.766 -36.375 -27.625 1 92.69 80 SER A O 1
ATOM 662 N N . GLY A 1 81 ? 25.266 -35.969 -29.75 1 93.75 81 GLY A N 1
ATOM 663 C CA . GLY A 1 81 ? 24.531 -37.188 -29.984 1 93.75 81 GLY A CA 1
ATOM 664 C C . GLY A 1 81 ? 23.094 -37.125 -29.547 1 93.75 81 GLY A C 1
ATOM 665 O O . GLY A 1 81 ? 22.344 -38.094 -29.703 1 93.75 81 GLY A O 1
ATOM 666 N N . GLY A 1 82 ? 22.75 -36.062 -28.953 1 93.44 82 GLY A N 1
ATOM 667 C CA . GLY A 1 82 ? 21.375 -35.906 -28.5 1 93.44 82 GLY A CA 1
ATOM 668 C C . GLY A 1 82 ? 20.391 -35.781 -29.656 1 93.44 82 GLY A C 1
ATOM 669 O O . GLY A 1 82 ? 20.734 -35.219 -30.703 1 93.44 82 GLY A O 1
ATOM 670 N N . THR A 1 83 ? 19.109 -36.281 -29.453 1 94.06 83 THR A N 1
ATOM 671 C CA . THR A 1 83 ? 18.141 -36.219 -30.531 1 94.06 83 THR A CA 1
ATOM 672 C C . THR A 1 83 ? 16.844 -35.594 -30.062 1 94.06 83 THR A C 1
ATOM 674 O O . THR A 1 83 ? 16 -35.188 -30.891 1 94.06 83 THR A O 1
ATOM 677 N N . ARG A 1 84 ? 16.75 -35.438 -28.906 1 94.19 84 ARG A N 1
ATOM 678 C CA . ARG A 1 84 ? 15.484 -34.969 -28.375 1 94.19 84 ARG A CA 1
ATOM 679 C C . ARG A 1 84 ? 15.242 -33.5 -28.766 1 94.19 84 ARG A C 1
ATOM 681 O O . ARG A 1 84 ? 16.156 -32.656 -28.672 1 94.19 84 ARG A O 1
ATOM 688 N N . ASN A 1 85 ? 14.117 -33.094 -29.281 1 96.12 85 ASN A N 1
ATOM 689 C CA . ASN A 1 85 ? 13.609 -31.781 -29.656 1 96.12 85 ASN A CA 1
ATOM 690 C C . ASN A 1 85 ? 12.094 -31.688 -29.453 1 96.12 85 ASN A C 1
ATOM 692 O O . ASN A 1 85 ? 11.328 -31.766 -30.406 1 96.12 85 ASN A O 1
ATOM 696 N N . GLU A 1 86 ? 11.742 -31.484 -28.141 1 96.25 86 GLU A N 1
ATOM 697 C CA . GLU A 1 86 ? 10.32 -31.547 -27.812 1 96.25 86 GLU A CA 1
ATOM 698 C C . GLU A 1 86 ? 9.992 -30.672 -26.625 1 96.25 86 GLU A C 1
ATOM 700 O O . GLU A 1 86 ? 10.812 -30.484 -25.719 1 96.25 86 GLU A O 1
ATOM 705 N N . TYR A 1 87 ? 8.844 -30.078 -26.672 1 96.5 87 TYR A N 1
ATOM 706 C CA . TYR A 1 87 ? 8.289 -29.328 -25.562 1 96.5 87 TYR A CA 1
ATOM 707 C C . TYR A 1 87 ? 7.305 -30.172 -24.75 1 96.5 87 TYR A C 1
ATOM 709 O O . TYR A 1 87 ? 6.445 -30.844 -25.328 1 96.5 87 TYR A O 1
ATOM 717 N N . ARG A 1 88 ? 7.496 -30.156 -23.375 1 95.69 88 ARG A N 1
ATOM 718 C CA . ARG A 1 88 ? 6.648 -30.984 -22.531 1 95.69 88 ARG A CA 1
ATOM 719 C C . ARG A 1 88 ? 6.121 -30.172 -21.344 1 95.69 88 ARG A C 1
ATOM 721 O O . ARG A 1 88 ? 6.848 -29.375 -20.75 1 95.69 88 ARG A O 1
ATOM 728 N N . ILE A 1 89 ? 4.844 -30.312 -21.062 1 95.75 89 ILE A N 1
ATOM 729 C CA . ILE A 1 89 ? 4.312 -29.969 -19.75 1 95.75 89 ILE A CA 1
ATOM 730 C C . ILE A 1 89 ? 4.199 -31.234 -18.891 1 95.75 89 ILE A C 1
ATOM 732 O O . ILE A 1 89 ? 3.461 -32.156 -19.234 1 95.75 89 ILE A O 1
ATOM 736 N N . TYR A 1 90 ? 4.855 -31.25 -17.828 1 92.69 90 TYR A N 1
ATOM 737 C CA . TYR A 1 90 ? 4.844 -32.438 -17 1 92.69 90 TYR A CA 1
ATOM 738 C C . TYR A 1 90 ? 3.629 -32.469 -16.078 1 92.69 90 TYR A C 1
ATOM 740 O O . TYR A 1 90 ? 3.334 -31.469 -15.414 1 92.69 90 TYR A O 1
ATOM 748 N N . CYS A 1 91 ? 3.043 -33.594 -16.109 1 91.38 91 CYS A N 1
ATOM 749 C CA . CYS A 1 91 ? 1.898 -33.781 -15.227 1 91.38 91 CYS A CA 1
ATOM 750 C C . CYS A 1 91 ? 2.354 -34.094 -13.805 1 91.38 91 CYS A C 1
ATOM 752 O O . CYS A 1 91 ? 3.459 -34.594 -13.602 1 91.38 91 CYS A O 1
ATOM 754 N N . ASN A 1 92 ? 1.637 -33.625 -12.859 1 87.94 92 ASN A N 1
ATOM 755 C CA . ASN A 1 92 ? 1.88 -34 -11.469 1 87.94 92 ASN A CA 1
ATOM 756 C C . ASN A 1 92 ? 0.608 -34.5 -10.789 1 87.94 92 ASN A C 1
ATOM 758 O O . ASN A 1 92 ? -0.418 -34.688 -11.445 1 87.94 92 ASN A O 1
ATOM 762 N N . GLY A 1 93 ? 0.755 -34.906 -9.586 1 85.44 93 GLY A N 1
ATOM 763 C CA . GLY A 1 93 ? -0.355 -35.5 -8.875 1 85.44 93 GLY A CA 1
ATOM 764 C C . GLY A 1 93 ? -1.573 -34.594 -8.781 1 85.44 93 GLY A C 1
ATOM 765 O O . GLY A 1 93 ? -2.705 -35.062 -8.93 1 85.44 93 GLY A O 1
ATOM 766 N N . ALA A 1 94 ? -1.438 -33.375 -8.625 1 88.44 94 ALA A N 1
ATOM 767 C CA . ALA A 1 94 ? -2.547 -32.438 -8.469 1 88.44 94 ALA A CA 1
ATOM 768 C C . ALA A 1 94 ? -3.297 -32.25 -9.781 1 88.44 94 ALA A C 1
ATOM 770 O O . ALA A 1 94 ? -4.52 -32.094 -9.789 1 88.44 94 ALA A O 1
ATOM 771 N N . LEU A 1 95 ? -2.582 -32.281 -10.812 1 91 95 LEU A N 1
ATOM 772 C CA . LEU A 1 95 ? -3.186 -32.062 -12.125 1 91 95 LEU A CA 1
ATOM 773 C C . LEU A 1 95 ? -4.066 -33.25 -12.531 1 91 95 LEU A C 1
ATOM 775 O O . LEU A 1 95 ? -5.152 -33.062 -13.078 1 91 95 LEU A O 1
ATOM 779 N N . GLU A 1 96 ? -3.605 -34.469 -12.258 1 88.19 96 GLU A N 1
ATOM 780 C CA . GLU A 1 96 ? -4.344 -35.688 -12.656 1 88.19 96 GLU A CA 1
ATOM 781 C C . GLU A 1 96 ? -5.145 -36.25 -11.492 1 88.19 96 GLU A C 1
ATOM 783 O O . GLU A 1 96 ? -5.852 -37.25 -11.648 1 88.19 96 GLU A O 1
ATOM 788 N N . GLY A 1 97 ? -5.242 -35.531 -10.344 1 70.62 97 GLY A N 1
ATOM 789 C CA . GLY A 1 97 ? -6.031 -35.969 -9.203 1 70.62 97 GLY A CA 1
ATOM 790 C C . GLY A 1 97 ? -5.582 -37.312 -8.641 1 70.62 97 GLY A C 1
ATOM 791 O O . GLY A 1 97 ? -6.406 -38.125 -8.203 1 70.62 97 GLY A O 1
ATOM 792 N N . LYS A 1 98 ? -4.418 -37.656 -8.312 1 65.25 98 LYS A N 1
ATOM 793 C CA . LYS A 1 98 ? -3.801 -38.844 -7.742 1 65.25 98 LYS A CA 1
ATOM 794 C C . LYS A 1 98 ? -4.219 -40.125 -8.5 1 65.25 98 LYS A C 1
ATOM 796 O O . LYS A 1 98 ? -3.652 -41.188 -8.297 1 65.25 98 LYS A O 1
ATOM 801 N N . GLN A 1 99 ? -5.152 -40 -9.359 1 65.5 99 GLN A N 1
ATOM 802 C CA . GLN A 1 99 ? -5.711 -41.188 -9.977 1 65.5 99 GLN A CA 1
ATOM 803 C C . GLN A 1 99 ? -5.309 -41.312 -11.445 1 65.5 99 GLN A C 1
ATOM 805 O O . GLN A 1 99 ? -5.938 -42.031 -12.211 1 65.5 99 GLN A O 1
ATOM 810 N N . LEU A 1 100 ? -4.281 -40.875 -11.898 1 79 100 LEU A N 1
ATOM 811 C CA . LEU A 1 100 ? -3.926 -40.969 -13.305 1 79 100 LEU A CA 1
ATOM 812 C C . LEU A 1 100 ? -5.145 -40.719 -14.195 1 79 100 LEU A C 1
ATOM 814 O O . LEU A 1 100 ? -5.535 -41.594 -14.977 1 79 100 LEU A O 1
ATOM 818 N N . LEU A 1 101 ? -5.738 -39.594 -14.164 1 87.5 101 LEU A N 1
ATOM 819 C CA . LEU A 1 101 ? -7.008 -39.188 -14.75 1 87.5 101 LEU A CA 1
ATOM 820 C C . LEU A 1 101 ? -6.934 -39.219 -16.281 1 87.5 101 LEU A C 1
ATOM 822 O O . LEU A 1 101 ? -7.891 -39.594 -16.938 1 87.5 101 LEU A O 1
ATOM 826 N N . PHE A 1 102 ? -5.836 -38.875 -16.828 1 92.88 102 PHE A N 1
ATOM 827 C CA . PHE A 1 102 ? -5.699 -38.75 -18.281 1 92.88 102 PHE A CA 1
ATOM 828 C C . PHE A 1 102 ? -5.59 -40.125 -18.938 1 92.88 102 PHE A C 1
ATOM 830 O O . PHE A 1 102 ? -4.91 -41 -18.422 1 92.88 102 PHE A O 1
ATOM 837 N N . GLN A 1 103 ? -6.289 -40.25 -19.984 1 92.19 103 GLN A N 1
ATOM 838 C CA . GLN A 1 103 ? -6.285 -41.5 -20.766 1 92.19 103 GLN A CA 1
ATOM 839 C C . GLN A 1 103 ? -5.965 -41.219 -22.234 1 92.19 103 GLN A C 1
ATOM 841 O O . GLN A 1 103 ? -6.141 -40.094 -22.719 1 92.19 103 GLN A O 1
ATOM 846 N N . PRO A 1 104 ? -5.48 -42.312 -22.875 1 93.19 104 PRO A N 1
ATOM 847 C CA . PRO A 1 104 ? -5.25 -42.125 -24.312 1 93.19 104 PRO A CA 1
ATOM 848 C C . PRO A 1 104 ? -6.496 -41.625 -25.047 1 93.19 104 PRO A C 1
ATOM 850 O O . PRO A 1 104 ? -7.605 -42.094 -24.75 1 93.19 104 PRO A O 1
ATOM 853 N N . ASP A 1 105 ? -6.285 -40.688 -25.906 1 95.25 105 ASP A N 1
ATOM 854 C CA . ASP A 1 105 ? -7.305 -40.125 -26.797 1 95.25 105 ASP A CA 1
ATOM 855 C C .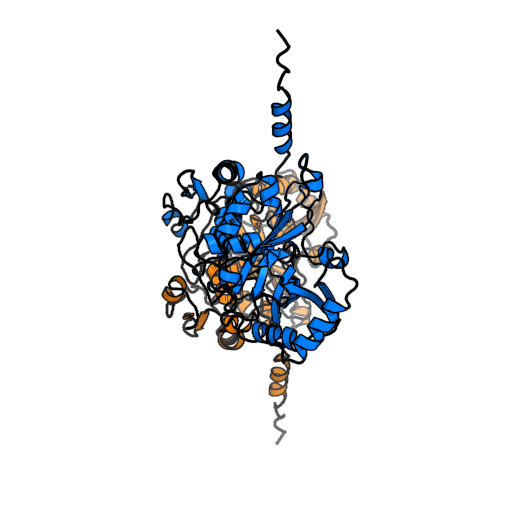 ASP A 1 105 ? -8.125 -39.031 -26.078 1 95.25 105 ASP A C 1
ATOM 857 O O . ASP A 1 105 ? -9.016 -38.438 -26.672 1 95.25 105 ASP A O 1
ATOM 861 N N . ASP A 1 106 ? -7.828 -38.844 -24.828 1 96.88 106 ASP A N 1
ATOM 862 C CA . ASP A 1 106 ? -8.359 -37.625 -24.234 1 96.88 106 ASP A CA 1
ATOM 863 C C . ASP A 1 106 ? -7.883 -36.375 -25.016 1 96.88 106 ASP A C 1
ATOM 865 O O . ASP A 1 106 ? -6.734 -36.344 -25.453 1 96.88 106 ASP A O 1
ATOM 869 N N . ILE A 1 107 ? -8.805 -35.469 -25.203 1 98.06 107 ILE A N 1
ATOM 870 C CA . ILE A 1 107 ? -8.398 -34.219 -25.812 1 98.06 107 ILE A CA 1
ATOM 871 C C . ILE A 1 107 ? -8.383 -33.094 -24.766 1 98.06 107 ILE A C 1
ATOM 873 O O . ILE A 1 107 ? -9.414 -32.781 -24.172 1 98.06 107 ILE A O 1
ATOM 877 N N . LEU A 1 108 ? -7.215 -32.562 -24.547 1 98.12 108 LEU A N 1
ATOM 878 C CA . LEU A 1 108 ? -7.047 -31.438 -23.625 1 98.12 108 LEU A CA 1
ATOM 879 C C . LEU A 1 108 ? -7.176 -30.109 -24.344 1 98.12 108 LEU A C 1
ATOM 881 O O . LEU A 1 108 ? -6.621 -29.938 -25.438 1 98.12 108 LEU A O 1
ATOM 885 N N . ILE A 1 109 ? -7.953 -29.25 -23.75 1 98.38 109 ILE A N 1
ATOM 886 C CA . ILE A 1 109 ? -8.164 -27.922 -24.328 1 98.38 109 ILE A CA 1
ATOM 887 C C . ILE A 1 109 ? -7.57 -26.859 -23.391 1 98.38 109 ILE A C 1
ATOM 889 O O . ILE A 1 109 ? -8.047 -26.688 -22.266 1 98.38 109 ILE A O 1
ATOM 893 N N . PHE A 1 110 ? -6.578 -26.156 -23.875 1 97.88 110 PHE A N 1
ATOM 894 C CA . PHE A 1 110 ? -5.945 -25.062 -23.141 1 97.88 110 PHE A CA 1
ATOM 895 C C . PHE A 1 110 ? -6.566 -23.719 -23.516 1 97.88 110 PHE A C 1
ATOM 897 O O . PHE A 1 110 ? -6.695 -23.406 -24.703 1 97.88 110 PHE A O 1
ATOM 904 N N . ARG A 1 111 ? -6.941 -23 -22.531 1 96.75 111 ARG A N 1
ATOM 905 C CA . ARG A 1 111 ? -7.414 -21.625 -22.672 1 96.75 111 ARG A CA 1
ATOM 906 C C . ARG A 1 111 ? -6.574 -20.672 -21.844 1 96.75 111 ARG A C 1
ATOM 908 O O . ARG A 1 111 ? -6.691 -20.641 -20.609 1 96.75 111 ARG A O 1
ATOM 915 N N . ALA A 1 112 ? -5.754 -19.859 -22.531 1 93.81 112 ALA A N 1
ATOM 916 C CA . ALA A 1 112 ? -4.867 -18.938 -21.828 1 93.81 112 ALA A CA 1
ATOM 917 C C . ALA A 1 112 ? -5.559 -17.594 -21.578 1 93.81 112 ALA A C 1
ATOM 919 O O . ALA A 1 112 ? -6.27 -17.078 -22.438 1 93.81 112 ALA A O 1
ATOM 920 N N . LYS A 1 113 ? -5.426 -17.125 -20.375 1 88.31 113 LYS A N 1
ATOM 921 C CA . LYS A 1 113 ? -5.891 -15.781 -20.016 1 88.31 113 LYS A CA 1
ATOM 922 C C . LYS A 1 113 ? -4.809 -15.008 -19.266 1 88.31 113 LYS A C 1
ATOM 924 O O . LYS A 1 113 ? -4.066 -15.586 -18.469 1 88.31 113 LYS A O 1
ATOM 929 N N . LYS A 1 114 ? -4.816 -13.75 -19.516 1 81.75 114 LYS A N 1
ATOM 930 C CA . LYS A 1 114 ? -3.879 -12.891 -18.781 1 81.75 114 LYS A CA 1
ATOM 931 C C . LYS A 1 114 ? -4.324 -12.68 -17.344 1 81.75 114 LYS A C 1
ATOM 933 O O . LYS A 1 114 ? -5.516 -12.531 -17.078 1 81.75 114 LYS A O 1
ATOM 938 N N . THR A 1 115 ? -3.363 -12.578 -16.484 1 73.75 115 THR A N 1
ATOM 939 C CA . THR A 1 115 ? -3.65 -12.422 -15.055 1 73.75 115 THR A CA 1
ATOM 940 C C . THR A 1 115 ? -4.379 -11.109 -14.797 1 73.75 115 THR A C 1
ATOM 942 O O . THR A 1 115 ? -5.211 -11.023 -13.891 1 73.75 115 THR A O 1
ATOM 945 N N . SER A 1 116 ? -4.035 -10.078 -15.539 1 65.81 116 SER A N 1
ATOM 946 C CA . SER A 1 116 ? -4.645 -8.766 -15.352 1 65.81 116 SER A CA 1
ATOM 947 C C . SER A 1 116 ? -6.133 -8.789 -15.688 1 65.81 116 SER A C 1
ATOM 949 O O . SER A 1 116 ? -6.891 -7.926 -15.234 1 65.81 116 SER A O 1
ATOM 951 N N . SER A 1 117 ? -6.527 -9.797 -16.422 1 67.12 117 SER A N 1
ATOM 952 C CA . SER A 1 117 ? -7.914 -9.883 -16.859 1 67.12 117 SER A CA 1
ATOM 953 C C . SER A 1 117 ? -8.758 -10.695 -15.891 1 67.12 117 SER A C 1
ATOM 955 O O . SER A 1 117 ? -9.984 -10.766 -16.031 1 67.12 117 SER A O 1
ATOM 957 N N . LEU A 1 118 ? -8.07 -11.25 -14.992 1 67.81 118 LEU A N 1
ATOM 958 C CA . LEU A 1 118 ? -8.773 -12.125 -14.062 1 67.81 118 LEU A CA 1
ATOM 959 C C . LEU A 1 118 ? -9.133 -11.375 -12.781 1 67.81 118 LEU A C 1
ATOM 961 O O . LEU A 1 118 ? -8.461 -10.414 -12.406 1 67.81 118 LEU A O 1
ATOM 965 N N . PRO A 1 119 ? -10.219 -11.805 -12.211 1 61.72 119 PRO A N 1
ATOM 966 C CA . PRO A 1 119 ? -10.555 -11.227 -10.914 1 61.72 119 PRO A CA 1
ATOM 967 C C . PRO A 1 119 ? -9.438 -11.406 -9.883 1 61.72 119 PRO A C 1
ATOM 969 O O . PRO A 1 119 ? -8.695 -12.383 -9.938 1 61.72 119 PRO A O 1
ATOM 972 N N . LYS A 1 120 ? -9.219 -10.414 -9.086 1 59.38 120 LYS A N 1
ATOM 973 C CA . LYS A 1 120 ? -8.141 -10.344 -8.102 1 59.38 120 LYS A CA 1
ATOM 974 C C . LYS A 1 120 ? -8.148 -11.57 -7.195 1 59.38 120 LYS A C 1
ATOM 976 O O . LYS A 1 120 ? -7.098 -11.977 -6.688 1 59.38 120 LYS A O 1
ATOM 981 N N . ASP A 1 121 ? -9.227 -12.172 -7.129 1 54.72 121 ASP A N 1
ATOM 982 C CA . ASP A 1 121 ? -9.336 -13.336 -6.258 1 54.72 121 ASP A CA 1
ATOM 983 C C . ASP A 1 121 ? -8.555 -14.523 -6.82 1 54.72 121 ASP A C 1
ATOM 985 O O . ASP A 1 121 ? -8.07 -15.367 -6.07 1 54.72 121 ASP A O 1
ATOM 989 N N . ILE A 1 122 ? -8.68 -14.547 -8.094 1 53.25 122 ILE A N 1
ATOM 990 C CA . ILE A 1 122 ? -7.949 -15.641 -8.727 1 53.25 122 ILE A CA 1
ATOM 991 C C . ILE A 1 122 ? -6.445 -15.43 -8.539 1 53.25 122 ILE A C 1
ATOM 993 O O . ILE A 1 122 ? -5.691 -16.406 -8.398 1 53.25 122 ILE A O 1
ATOM 997 N N . LEU A 1 123 ? -6.168 -14.117 -8.547 1 53.69 123 LEU A N 1
ATOM 998 C CA . LEU A 1 123 ? -4.746 -13.797 -8.5 1 53.69 123 LEU A CA 1
ATOM 999 C C . LEU A 1 123 ? -4.262 -13.695 -7.055 1 53.69 123 LEU A C 1
ATOM 1001 O O . LEU A 1 123 ? -3.055 -13.711 -6.797 1 53.69 123 LEU A O 1
ATOM 1005 N N . GLY A 1 124 ? -5.023 -13.984 -6.164 1 48.97 124 GLY A N 1
ATOM 1006 C CA . GLY A 1 124 ? -4.66 -13.656 -4.793 1 48.97 124 GLY A CA 1
ATOM 1007 C C . GLY A 1 124 ? -4.73 -12.164 -4.5 1 48.97 124 GLY A C 1
ATOM 1008 O O . GLY A 1 124 ? -5.082 -11.375 -5.375 1 48.97 124 GLY A O 1
ATOM 1009 N N . SER A 1 125 ? -4.512 -11.531 -3.322 1 47.41 125 SER A N 1
ATOM 1010 C CA . SER A 1 125 ? -4.738 -10.195 -2.783 1 47.41 125 SER A CA 1
ATOM 1011 C C . SER A 1 125 ? -3.889 -9.156 -3.504 1 47.41 125 SER A C 1
ATOM 1013 O O . SER A 1 125 ? -2.721 -8.961 -3.164 1 47.41 125 SER A O 1
ATOM 1015 N N . ASN A 1 126 ? -3.809 -9.062 -4.742 1 45.28 126 ASN A N 1
ATOM 1016 C CA . ASN A 1 126 ? -2.748 -8.203 -5.25 1 45.28 126 ASN A CA 1
ATOM 1017 C C . ASN A 1 126 ? -3.021 -6.73 -4.941 1 45.28 126 ASN A C 1
ATOM 1019 O O . ASN A 1 126 ? -3.557 -6.004 -5.777 1 45.28 126 ASN A O 1
ATOM 1023 N N . ASP A 1 127 ? -3.553 -6.395 -3.953 1 44.12 127 ASP A N 1
ATOM 1024 C CA . ASP A 1 127 ? -3.434 -4.945 -3.836 1 44.12 127 ASP A CA 1
ATOM 1025 C C . ASP A 1 127 ? -2.008 -4.484 -4.129 1 44.12 127 ASP A C 1
ATOM 1027 O O . ASP A 1 127 ? -1.522 -3.527 -3.523 1 44.12 127 ASP A O 1
ATOM 1031 N N . VAL A 1 128 ? -1.214 -5.398 -4.773 1 43.56 128 VAL A N 1
ATOM 1032 C CA . VAL A 1 128 ? 0.099 -4.879 -5.137 1 43.56 128 VAL A CA 1
ATOM 1033 C C . VAL A 1 128 ? -0.06 -3.727 -6.129 1 43.56 128 VAL A C 1
ATOM 1035 O O . VAL A 1 128 ? -0.934 -3.764 -6.996 1 43.56 128 VAL A O 1
ATOM 1038 N N . PRO A 1 129 ? 0.424 -2.682 -5.859 1 40.22 129 PRO A N 1
ATOM 1039 C CA . PRO A 1 129 ? 0.357 -1.619 -6.867 1 40.22 129 PRO A CA 1
ATOM 1040 C C . PRO A 1 129 ? 0.493 -2.148 -8.289 1 40.22 129 PRO A C 1
ATOM 1042 O O . PRO A 1 129 ? 1.265 -3.08 -8.539 1 40.22 129 PRO A O 1
ATOM 1045 N N . GLU A 1 130 ? -0.502 -2.045 -9.188 1 41.31 130 GLU A N 1
ATOM 1046 C CA . GLU A 1 130 ? -0.705 -2.404 -10.594 1 41.31 130 GLU A CA 1
ATOM 1047 C C . GLU A 1 130 ? 0.61 -2.379 -11.359 1 41.31 130 GLU A C 1
ATOM 1049 O O . GLU A 1 130 ? 0.832 -3.205 -12.25 1 41.31 130 GLU A O 1
ATOM 1054 N N . ALA A 1 131 ? 1.379 -1.437 -11.133 1 40.5 131 ALA A N 1
ATOM 1055 C CA . ALA A 1 131 ? 2.471 -1.137 -12.062 1 40.5 131 ALA A CA 1
ATOM 1056 C C . ALA A 1 131 ? 3.398 -2.338 -12.219 1 40.5 131 ALA A C 1
ATOM 1058 O O . ALA A 1 131 ? 4.094 -2.463 -13.227 1 40.5 131 ALA A O 1
ATOM 1059 N N . ALA A 1 132 ? 3.557 -3.137 -11.234 1 45.38 132 ALA A N 1
ATOM 1060 C CA . ALA A 1 132 ? 4.719 -4.012 -11.359 1 45.38 132 ALA A CA 1
ATOM 1061 C C . ALA A 1 132 ? 4.301 -5.438 -11.695 1 45.38 132 ALA A C 1
ATOM 1063 O O . ALA A 1 132 ? 5.133 -6.348 -11.727 1 45.38 132 ALA A O 1
ATOM 1064 N N . VAL A 1 133 ? 3.039 -5.613 -11.812 1 49.72 133 VAL A N 1
ATOM 1065 C CA . VAL A 1 133 ? 2.773 -7.031 -12.047 1 49.72 133 VAL A CA 1
ATOM 1066 C C . VAL A 1 133 ? 3.037 -7.371 -13.508 1 49.72 133 VAL A C 1
ATOM 1068 O O . VAL A 1 133 ? 2.377 -6.84 -14.406 1 49.72 133 VAL A O 1
ATOM 1071 N N . GLU A 1 134 ? 4.152 -7.887 -13.766 1 58.12 134 GLU A N 1
ATOM 1072 C CA . GLU A 1 134 ? 4.406 -8.438 -15.094 1 58.12 134 GLU A CA 1
ATOM 1073 C C . GLU A 1 134 ? 3.264 -9.344 -15.547 1 58.12 134 GLU A C 1
ATOM 1075 O O . GLU A 1 134 ? 2.768 -10.156 -14.766 1 58.12 134 GLU A O 1
ATOM 1080 N N . GLU A 1 135 ? 2.707 -9.008 -16.594 1 64.81 135 GLU A N 1
ATOM 1081 C CA . GLU A 1 135 ? 1.621 -9.758 -17.203 1 64.81 135 GLU A CA 1
ATOM 1082 C C . GLU A 1 135 ? 2.018 -11.219 -17.422 1 64.81 135 GLU A C 1
ATOM 1084 O O . GLU A 1 135 ? 3.119 -11.5 -17.891 1 64.81 135 GLU A O 1
ATOM 1089 N N . ALA A 1 136 ? 1.373 -12.18 -16.734 1 72.94 136 ALA A N 1
ATOM 1090 C CA . ALA A 1 136 ? 1.579 -13.609 -16.953 1 72.94 136 ALA A CA 1
ATOM 1091 C C . ALA A 1 136 ? 0.268 -14.305 -17.297 1 72.94 136 ALA A C 1
ATOM 1093 O O . ALA A 1 136 ? -0.813 -13.758 -17.062 1 72.94 136 ALA A O 1
ATOM 1094 N N . ASN A 1 137 ? 0.406 -15.398 -18.062 1 83.62 137 ASN A N 1
ATOM 1095 C CA . ASN A 1 137 ? -0.773 -16.172 -18.438 1 83.62 137 ASN A CA 1
ATOM 1096 C C . ASN A 1 137 ? -1.114 -17.234 -17.391 1 83.62 137 ASN A C 1
ATOM 1098 O O . ASN A 1 137 ? -0.219 -17.812 -16.781 1 83.62 137 ASN A O 1
ATOM 1102 N N . VAL A 1 138 ? -2.361 -17.344 -17.203 1 89.5 138 VAL A N 1
ATOM 1103 C CA . VAL A 1 138 ? -2.902 -18.516 -16.516 1 89.5 138 VAL A CA 1
ATOM 1104 C C . VAL A 1 138 ? -3.605 -19.422 -17.531 1 89.5 138 VAL A C 1
ATOM 1106 O O . VAL A 1 138 ? -4.277 -18.938 -18.453 1 89.5 138 VAL A O 1
ATOM 1109 N N . PHE A 1 139 ? -3.443 -20.734 -17.391 1 94.31 139 PHE A N 1
ATOM 1110 C CA . PHE A 1 139 ? -3.998 -21.672 -18.344 1 94.31 139 PHE A CA 1
ATOM 1111 C C . PHE A 1 139 ? -5.16 -22.453 -17.734 1 94.31 139 PHE A C 1
ATOM 1113 O O . PHE A 1 139 ? -4.973 -23.203 -16.781 1 94.31 139 PHE A O 1
ATOM 1120 N N . PHE A 1 140 ? -6.297 -22.281 -18.328 1 94.5 140 PHE A N 1
ATOM 1121 C CA . PHE A 1 140 ? -7.414 -23.156 -18 1 94.5 140 PHE A CA 1
ATOM 1122 C C . PHE A 1 140 ? -7.371 -24.438 -18.828 1 94.5 140 PHE A C 1
ATOM 1124 O O . PHE A 1 140 ? -7.094 -24.391 -20.031 1 94.5 140 PHE A O 1
ATOM 1131 N N . LEU A 1 141 ? -7.586 -25.531 -18.156 1 96.94 141 LEU A N 1
ATOM 1132 C CA . LEU A 1 141 ? -7.453 -26.812 -18.828 1 96.94 141 LEU A CA 1
ATOM 1133 C C . LEU A 1 141 ? -8.758 -27.609 -18.766 1 96.94 141 LEU A C 1
ATOM 1135 O O . LEU A 1 141 ? -9.211 -27.969 -17.672 1 96.94 141 LEU A O 1
ATOM 1139 N N . TYR A 1 142 ? -9.336 -27.812 -19.922 1 97.56 142 TYR A N 1
ATOM 1140 C CA . TYR A 1 142 ? -10.531 -28.641 -20.047 1 97.56 142 TYR A CA 1
ATOM 1141 C C . TYR A 1 142 ? -10.188 -30.016 -20.578 1 97.56 142 TYR A C 1
ATOM 1143 O O . TYR A 1 142 ? -9.375 -30.156 -21.5 1 97.56 142 TYR A O 1
ATOM 1151 N N . ARG A 1 143 ? -10.781 -31.016 -19.969 1 96.81 143 ARG A N 1
ATOM 1152 C CA . ARG A 1 143 ? -10.57 -32.406 -20.406 1 96.81 143 ARG A CA 1
ATOM 1153 C C . ARG A 1 143 ? -11.797 -32.906 -21.172 1 96.81 143 ARG A C 1
ATOM 1155 O O . ARG A 1 143 ? -12.859 -33.125 -20.578 1 96.81 143 ARG A O 1
ATOM 1162 N N . CYS A 1 144 ? -11.641 -33.062 -22.406 1 97.25 144 CYS A N 1
ATOM 1163 C CA . CYS A 1 144 ? -12.68 -33.625 -23.266 1 97.25 144 CYS A CA 1
ATOM 1164 C C . CYS A 1 144 ? -12.477 -35.125 -23.422 1 97.25 144 CYS A C 1
ATOM 1166 O O . CYS A 1 144 ? -11.664 -35.562 -24.234 1 97.25 144 CYS A O 1
ATOM 1168 N N . CYS A 1 145 ? -13.328 -35.938 -22.641 1 95 145 CYS A N 1
ATOM 1169 C CA . CYS A 1 145 ? -13.055 -37.375 -22.609 1 95 145 CYS A CA 1
ATOM 1170 C C . CYS A 1 145 ? -14.297 -38.188 -22.984 1 95 145 CYS A C 1
ATOM 1172 O O . CYS A 1 145 ? -14.227 -39.406 -23.125 1 95 145 CYS A O 1
ATOM 1174 N N . ASP A 1 146 ? -15.422 -37.531 -23.125 1 96.19 146 ASP A N 1
ATOM 1175 C CA . ASP A 1 146 ? -16.625 -38.25 -23.562 1 96.19 146 ASP A CA 1
ATOM 1176 C C . ASP A 1 146 ? -16.672 -38.344 -25.078 1 96.19 146 ASP A C 1
ATOM 1178 O O . ASP A 1 146 ? -17.172 -37.438 -25.766 1 96.19 146 ASP A O 1
ATOM 1182 N N . LYS A 1 147 ? -16.422 -39.469 -25.562 1 94.75 147 LYS A N 1
ATOM 1183 C CA . LYS A 1 147 ? -16.266 -39.688 -27 1 94.75 147 LYS A CA 1
ATOM 1184 C C . LYS A 1 147 ? -17.594 -39.531 -27.734 1 94.75 147 LYS A C 1
ATOM 1186 O O . LYS A 1 147 ? -17.625 -39.344 -28.953 1 94.75 147 LYS A O 1
ATOM 1191 N N . ASN A 1 148 ? -18.656 -39.594 -27 1 95.38 148 ASN A N 1
ATOM 1192 C CA . ASN A 1 148 ? -19.984 -39.531 -27.609 1 95.38 148 ASN A CA 1
ATOM 1193 C C . ASN A 1 148 ? -20.5 -38.094 -27.625 1 95.38 148 ASN A C 1
ATOM 1195 O O . ASN A 1 148 ? -21.547 -37.812 -28.234 1 95.38 148 ASN A O 1
ATOM 1199 N N . SER A 1 149 ? -19.766 -37.219 -27.016 1 96.5 149 SER A N 1
ATOM 1200 C CA . SER A 1 149 ? -20.234 -35.844 -26.953 1 96.5 149 SER A CA 1
ATOM 1201 C C . SER A 1 149 ? -19.969 -35.094 -28.25 1 96.5 149 SER A C 1
ATOM 1203 O O . SER A 1 149 ? -19.062 -35.469 -29 1 96.5 149 SER A O 1
ATOM 1205 N N . GLU A 1 150 ? -20.812 -34.094 -28.531 1 96.56 150 GLU A N 1
ATOM 1206 C CA . GLU A 1 150 ? -20.625 -33.25 -29.703 1 96.56 150 GLU A CA 1
ATOM 1207 C C . GLU A 1 150 ? -19.297 -32.5 -29.641 1 96.56 150 GLU A C 1
ATOM 1209 O O . GLU A 1 150 ? -18.625 -32.344 -30.672 1 96.56 150 GLU A O 1
ATOM 1214 N N . LEU A 1 151 ? -18.953 -32.156 -28.5 1 97.44 151 LEU A N 1
ATOM 1215 C CA . LEU A 1 151 ? -17.703 -31.406 -28.344 1 97.44 151 LEU A CA 1
ATOM 1216 C C . LEU A 1 151 ? -16.5 -32.281 -28.703 1 97.44 151 LEU A C 1
ATOM 1218 O O . LEU A 1 151 ? -15.586 -31.844 -29.406 1 97.44 151 LEU A O 1
ATOM 1222 N N . TYR A 1 152 ? -16.516 -33.5 -28.219 1 97.88 152 TYR A N 1
ATOM 1223 C CA . TYR A 1 152 ? -15.406 -34.406 -28.531 1 97.88 152 TYR A CA 1
ATOM 1224 C C . TYR A 1 152 ? -15.273 -34.594 -30.031 1 97.88 152 TYR A C 1
ATOM 1226 O O . TYR A 1 152 ? -14.164 -34.562 -30.578 1 97.88 152 TYR A O 1
ATOM 1234 N N . ARG A 1 153 ? -16.375 -34.844 -30.703 1 97.5 153 ARG A N 1
ATOM 1235 C CA . ARG A 1 153 ? -16.359 -35.031 -32.156 1 97.5 153 ARG A CA 1
ATOM 1236 C C . ARG A 1 153 ? -15.797 -33.812 -32.875 1 97.5 153 ARG A C 1
ATOM 1238 O O . ARG A 1 153 ? -15 -33.969 -33.781 1 97.5 153 ARG A O 1
ATOM 1245 N N . MET A 1 154 ? -16.234 -32.719 -32.375 1 97.81 154 MET A N 1
ATOM 1246 C CA . MET A 1 154 ? -15.719 -31.484 -32.969 1 97.81 154 MET A CA 1
ATOM 1247 C C . MET A 1 154 ? -14.219 -31.359 -32.75 1 97.81 154 MET A C 1
ATOM 1249 O O . MET A 1 154 ? -13.477 -31.062 -33.688 1 97.81 154 MET A O 1
ATOM 1253 N N . CYS A 1 155 ? -13.805 -31.594 -31.547 1 98 155 CYS A N 1
ATOM 1254 C CA . CYS A 1 155 ? -12.391 -31.469 -31.203 1 98 155 CYS A CA 1
ATOM 1255 C C . CYS A 1 155 ? -11.547 -32.5 -31.953 1 98 155 CYS A C 1
ATOM 1257 O O . CYS A 1 155 ? -10.461 -32.156 -32.438 1 98 155 CYS A O 1
ATOM 1259 N N . LYS A 1 156 ? -12.062 -33.656 -31.984 1 97.44 156 LYS A N 1
ATOM 1260 C CA . LYS A 1 156 ? -11.352 -34.688 -32.719 1 97.44 156 LYS A CA 1
ATOM 1261 C C . LYS A 1 156 ? -11.164 -34.312 -34.188 1 97.44 156 LYS A C 1
ATOM 1263 O O . LYS A 1 156 ? -10.086 -34.531 -34.75 1 97.44 156 LYS A O 1
ATOM 1268 N N . LYS A 1 157 ? -12.18 -33.812 -34.812 1 97.25 157 LYS A N 1
ATOM 1269 C CA . LYS A 1 157 ? -12.094 -33.375 -36.188 1 97.25 157 LYS A CA 1
ATOM 1270 C C . LYS A 1 157 ? -11.031 -32.281 -36.344 1 97.25 157 LYS A C 1
ATOM 1272 O O . LYS A 1 157 ? -10.234 -32.281 -37.281 1 97.25 157 LYS A O 1
ATOM 1277 N N . LEU A 1 158 ? -11.047 -31.344 -35.438 1 97.12 158 LEU A N 1
ATOM 1278 C CA . LEU A 1 158 ? -10.102 -30.234 -35.5 1 97.12 158 LEU A CA 1
ATOM 1279 C C . LEU A 1 158 ? -8.664 -30.734 -35.406 1 97.12 158 LEU A C 1
ATOM 1281 O O . LEU A 1 158 ? -7.805 -30.312 -36.188 1 97.12 158 LEU A O 1
ATOM 1285 N N . VAL A 1 159 ? -8.406 -31.688 -34.469 1 97.25 159 VAL A N 1
ATOM 1286 C CA . VAL A 1 159 ? -7.047 -32.156 -34.25 1 97.25 159 VAL A CA 1
ATOM 1287 C C . VAL A 1 159 ? -6.625 -33.031 -35.438 1 97.25 159 VAL A C 1
ATOM 1289 O O . VAL A 1 159 ? -5.461 -33.031 -35.844 1 97.25 159 VAL A O 1
ATOM 1292 N N . ASP A 1 160 ? -7.543 -33.781 -36 1 95.75 160 ASP A N 1
ATOM 1293 C CA . ASP A 1 160 ? -7.242 -34.688 -37.125 1 95.75 160 ASP A CA 1
ATOM 1294 C C . ASP A 1 160 ? -6.953 -33.906 -38.406 1 95.75 160 ASP A C 1
ATOM 1296 O O . ASP A 1 160 ? -6.148 -34.344 -39.219 1 95.75 160 ASP A O 1
ATOM 1300 N N . GLU A 1 161 ? -7.559 -32.781 -38.562 1 95.44 161 GLU A N 1
ATOM 1301 C CA . GLU A 1 161 ? -7.465 -32.031 -39.812 1 95.44 161 GLU A CA 1
ATOM 1302 C C . GLU A 1 161 ? -6.535 -30.844 -39.688 1 95.44 161 GLU A C 1
ATOM 1304 O O . GLU A 1 161 ? -6.355 -30.078 -40.625 1 95.44 161 GLU A O 1
ATOM 1309 N N . SER A 1 162 ? -5.984 -30.734 -38.562 1 94.81 162 SER A N 1
ATOM 1310 C CA . SER A 1 162 ? -5.195 -29.547 -38.219 1 94.81 162 SER A CA 1
ATOM 1311 C C . SER A 1 162 ? -3.895 -29.516 -39.031 1 94.81 162 SER A C 1
ATOM 1313 O O . SER A 1 162 ? -3.346 -30.562 -39.375 1 94.81 162 SER A O 1
ATOM 1315 N N . ASN A 1 163 ? -3.414 -28.297 -39.344 1 92.62 163 ASN A N 1
ATOM 1316 C CA . ASN A 1 163 ? -2.133 -28.109 -40 1 92.62 163 ASN A CA 1
ATOM 1317 C C . ASN A 1 163 ? -1.03 -27.75 -39 1 92.62 163 ASN A C 1
ATOM 1319 O O . ASN A 1 163 ? 0.076 -27.375 -39.406 1 92.62 163 ASN A O 1
ATOM 1323 N N . ILE A 1 164 ? -1.395 -27.812 -37.781 1 94 164 ILE A N 1
ATOM 1324 C CA . ILE A 1 164 ? -0.406 -27.547 -36.719 1 94 164 ILE A CA 1
ATOM 1325 C C . ILE A 1 164 ? 0.646 -28.641 -36.719 1 94 164 ILE A C 1
ATOM 1327 O O . ILE A 1 164 ? 0.317 -29.828 -36.875 1 94 164 ILE A O 1
ATOM 1331 N N . ARG A 1 165 ? 1.874 -28.266 -36.5 1 90.62 165 ARG A N 1
ATOM 1332 C CA . ARG A 1 165 ? 2.982 -29.203 -36.531 1 90.62 165 ARG A CA 1
ATOM 1333 C C . ARG A 1 165 ? 2.805 -30.297 -35.469 1 90.62 165 ARG A C 1
ATOM 1335 O O . ARG A 1 165 ? 2.596 -29.984 -34.281 1 90.62 165 ARG A O 1
ATOM 1342 N N . GLY A 1 166 ? 2.955 -31.562 -35.875 1 89 166 GLY A N 1
ATOM 1343 C CA . GLY A 1 166 ? 2.791 -32.688 -34.969 1 89 166 GLY A CA 1
ATOM 1344 C C . GLY A 1 166 ? 1.39 -33.281 -35 1 89 166 GLY A C 1
ATOM 1345 O O . GLY A 1 166 ? 0.421 -32.562 -35.25 1 89 166 GLY A O 1
ATOM 1346 N N . ASN A 1 167 ? 1.26 -34.469 -34.719 1 89.44 167 ASN A N 1
ATOM 1347 C CA . ASN A 1 167 ? -0.043 -35.125 -34.688 1 89.44 167 ASN A CA 1
ATOM 1348 C C . ASN A 1 167 ? -0.796 -34.844 -33.406 1 89.44 167 ASN A C 1
ATOM 1350 O O . ASN A 1 167 ? -0.19 -34.781 -32.312 1 89.44 167 ASN A O 1
ATOM 1354 N N . GLY A 1 168 ? -2.1 -34.594 -33.562 1 94.88 168 GLY A N 1
ATOM 1355 C CA . GLY A 1 168 ? -2.947 -34.531 -32.406 1 94.88 168 GLY A CA 1
ATOM 1356 C C . GLY A 1 168 ? -3.01 -33.156 -31.797 1 94.88 168 GLY A C 1
ATOM 1357 O O . GLY A 1 168 ? -3.34 -33 -30.609 1 94.88 168 GLY A O 1
ATOM 1358 N N . HIS A 1 169 ? -2.539 -32.156 -32.562 1 97.56 169 HIS A N 1
ATOM 1359 C CA . HIS A 1 169 ? -2.559 -30.766 -32.094 1 97.56 169 HIS A CA 1
ATOM 1360 C C . HIS A 1 169 ? -3.463 -29.906 -33 1 97.56 169 HIS A C 1
ATOM 1362 O O . HIS A 1 169 ? -3.588 -30.156 -34.188 1 97.56 169 HIS A O 1
ATOM 1368 N N . ALA A 1 170 ? -4.094 -28.891 -32.375 1 97.94 170 ALA A N 1
ATOM 1369 C CA . ALA A 1 170 ? -4.859 -27.922 -33.156 1 97.94 170 ALA A CA 1
ATOM 1370 C C . ALA A 1 170 ? -4.984 -26.594 -32.406 1 97.94 170 ALA A C 1
ATOM 1372 O O . ALA A 1 170 ? -4.809 -26.547 -31.188 1 97.94 170 ALA A O 1
ATOM 1373 N N . ILE A 1 171 ? -5.148 -25.531 -33.125 1 97.44 171 ILE A N 1
ATOM 1374 C CA . ILE A 1 171 ? -5.562 -24.234 -32.594 1 97.44 171 ILE A CA 1
ATOM 1375 C C . ILE A 1 171 ? -6.961 -23.906 -33.094 1 97.44 171 ILE A C 1
ATOM 1377 O O . ILE A 1 171 ? -7.254 -24.078 -34.281 1 97.44 171 ILE A O 1
ATOM 1381 N N . TYR A 1 172 ? -7.762 -23.547 -32.25 1 97 172 TYR A N 1
ATOM 1382 C CA . TYR A 1 172 ? -9.125 -23.188 -32.625 1 97 172 TYR A CA 1
ATOM 1383 C C . TYR A 1 172 ? -9.43 -21.75 -32.219 1 97 172 TYR A C 1
ATOM 1385 O O . TYR A 1 172 ? -9.211 -21.344 -31.078 1 97 172 TYR A O 1
ATOM 1393 N N . GLN A 1 173 ? -9.844 -20.969 -33.188 1 95.31 173 GLN A N 1
ATOM 1394 C CA . GLN A 1 173 ? -10.312 -19.609 -32.938 1 95.31 173 GLN A CA 1
ATOM 1395 C C . GLN A 1 173 ? -11.836 -19.547 -32.969 1 95.31 173 GLN A C 1
ATOM 1397 O O . GLN A 1 173 ? -12.469 -19.859 -33.969 1 95.31 173 GLN A O 1
ATOM 1402 N N . GLY A 1 174 ? -12.445 -19.25 -31.969 1 94.88 174 GLY A N 1
ATOM 1403 C CA . GLY A 1 174 ? -13.883 -19.234 -31.75 1 94.88 174 GLY A CA 1
ATOM 1404 C C . GLY A 1 174 ? -14.266 -19.375 -30.297 1 94.88 174 GLY A C 1
ATOM 1405 O O . GLY A 1 174 ? -13.484 -19.016 -29.406 1 94.88 174 GLY A O 1
ATOM 1406 N N . ILE A 1 175 ? -15.508 -19.75 -30.141 1 96.06 175 ILE A N 1
ATOM 1407 C CA . ILE A 1 175 ? -15.969 -19.906 -28.766 1 96.06 175 ILE A CA 1
ATOM 1408 C C . ILE A 1 175 ? -16.344 -21.359 -28.5 1 96.06 175 ILE A C 1
ATOM 1410 O O . ILE A 1 175 ? -17.141 -21.953 -29.234 1 96.06 175 ILE A O 1
ATOM 1414 N N . ILE A 1 176 ? -15.656 -21.938 -27.578 1 97 176 ILE A N 1
ATOM 1415 C CA . ILE A 1 176 ? -16.094 -23.234 -27.062 1 97 176 ILE A CA 1
ATOM 1416 C C . ILE A 1 176 ? -16.922 -23.031 -25.812 1 97 176 ILE A C 1
ATOM 1418 O O . ILE A 1 176 ? -16.391 -22.828 -24.719 1 97 176 ILE A O 1
ATOM 1422 N N . THR A 1 177 ? -18.141 -23.156 -25.922 1 96 177 THR A N 1
ATOM 1423 C CA . THR A 1 177 ? -19.109 -22.766 -24.891 1 96 177 THR A CA 1
ATOM 1424 C C . THR A 1 177 ? -18.891 -23.578 -23.625 1 96 177 THR A C 1
ATOM 1426 O O . THR A 1 177 ? -19 -23.047 -22.516 1 96 177 THR A O 1
ATOM 1429 N N . GLU A 1 178 ? -18.609 -24.859 -23.797 1 95.5 178 GLU A N 1
ATOM 1430 C CA . GLU A 1 178 ? -18.406 -25.734 -22.625 1 95.5 178 GLU A CA 1
ATOM 1431 C C . GLU A 1 178 ? -17.25 -25.234 -21.766 1 95.5 178 GLU A C 1
ATOM 1433 O O . GLU A 1 178 ? -17.359 -25.203 -20.547 1 95.5 178 GLU A O 1
ATOM 1438 N N . VAL A 1 179 ? -16.234 -24.781 -22.438 1 96.12 179 VAL A N 1
ATOM 1439 C CA . VAL A 1 179 ? -15.047 -24.312 -21.734 1 96.12 179 VAL A CA 1
ATOM 1440 C C . VAL A 1 179 ? -15.336 -22.984 -21.062 1 96.12 179 VAL A C 1
ATOM 1442 O O . VAL A 1 179 ? -15.078 -22.812 -19.875 1 96.12 179 VAL A O 1
ATOM 1445 N N . GLU A 1 180 ? -15.891 -22.078 -21.828 1 94.38 180 GLU A N 1
ATOM 1446 C CA . GLU A 1 180 ? -16.156 -20.75 -21.297 1 94.38 180 GLU A CA 1
ATOM 1447 C C . GLU A 1 180 ? -17.172 -20.781 -20.172 1 94.38 180 GLU A C 1
ATOM 1449 O O . GLU A 1 180 ? -17.094 -20 -19.219 1 94.38 180 GLU A O 1
ATOM 1454 N N . ASN A 1 181 ? -18.125 -21.672 -20.281 1 92.38 181 ASN A N 1
ATOM 1455 C CA . ASN A 1 181 ? -19.109 -21.844 -19.203 1 92.38 181 ASN A CA 1
ATOM 1456 C C . ASN A 1 181 ? -18.438 -22.281 -17.906 1 92.38 181 ASN A C 1
ATOM 1458 O O . ASN A 1 181 ? -18.766 -21.766 -16.828 1 92.38 181 ASN A O 1
ATOM 1462 N N . LYS A 1 182 ? -17.547 -23.203 -18 1 91.81 182 LYS A N 1
ATOM 1463 C CA . LYS A 1 182 ? -16.828 -23.672 -16.812 1 91.81 182 LYS A CA 1
ATOM 1464 C C . LYS A 1 182 ? -15.969 -22.562 -16.219 1 91.81 182 LYS A C 1
ATOM 1466 O O . LYS A 1 182 ? -15.891 -22.422 -15 1 91.81 182 LYS A O 1
ATOM 1471 N N . ILE A 1 183 ? -15.344 -21.797 -17.047 1 89.06 183 ILE A N 1
ATOM 1472 C CA . ILE A 1 183 ? -14.516 -20.688 -16.578 1 89.06 183 ILE A CA 1
ATOM 1473 C C . ILE A 1 183 ? -15.383 -19.641 -15.875 1 89.06 183 ILE A C 1
ATOM 1475 O O . ILE A 1 183 ? -15.031 -19.172 -14.797 1 89.06 183 ILE A O 1
ATOM 1479 N N . ASN A 1 184 ? -16.469 -19.391 -16.5 1 83.75 184 ASN A N 1
ATOM 1480 C CA . ASN A 1 184 ? -17.391 -18.422 -15.914 1 83.75 184 ASN A CA 1
ATOM 1481 C C . ASN A 1 184 ? -17.938 -18.891 -14.57 1 83.75 184 ASN A C 1
ATOM 1483 O O . ASN A 1 184 ? -18.094 -18.078 -13.648 1 83.75 184 ASN A O 1
ATOM 1487 N N . GLN A 1 185 ? -18.25 -20.125 -14.523 1 83.12 185 GLN A N 1
ATOM 1488 C CA . GLN A 1 185 ? -18.719 -20.703 -13.266 1 83.12 185 GLN A CA 1
ATOM 1489 C C . GLN A 1 185 ? -17.672 -20.562 -12.172 1 83.12 185 GLN A C 1
ATOM 1491 O O . GLN A 1 185 ? -18.016 -20.297 -11.016 1 83.12 185 GLN A O 1
ATOM 1496 N N . LEU A 1 186 ? -16.547 -20.781 -12.555 1 79.56 186 LEU A N 1
ATOM 1497 C CA . LEU A 1 186 ? -15.445 -20.656 -11.594 1 79.56 186 LEU A CA 1
ATOM 1498 C C . LEU A 1 186 ? -15.297 -19.203 -11.125 1 79.56 186 LEU A C 1
ATOM 1500 O O . LEU A 1 186 ? -15 -18.953 -9.961 1 79.56 186 LEU A O 1
ATOM 1504 N N . CYS A 1 187 ? -15.469 -18.359 -12.086 1 69.38 187 CYS A N 1
ATOM 1505 C CA . CYS A 1 187 ? -15.297 -16.938 -11.773 1 69.38 187 CYS A CA 1
ATOM 1506 C C . CYS A 1 187 ? -16.469 -16.422 -10.945 1 69.38 187 CYS A C 1
ATOM 1508 O O . CYS A 1 187 ? -16.281 -15.539 -10.102 1 69.38 187 CYS A O 1
ATOM 1510 N N . VAL A 1 188 ? -17.656 -16.891 -11.352 1 63.38 188 VAL A N 1
ATOM 1511 C CA . VAL A 1 188 ? -18.844 -16.406 -10.656 1 63.38 188 VAL A CA 1
ATOM 1512 C C . VAL A 1 188 ? -18.969 -17.094 -9.297 1 63.38 188 VAL A C 1
ATOM 1514 O O . VAL A 1 188 ? -19.312 -16.469 -8.305 1 63.38 188 VAL A O 1
ATOM 1517 N N . LYS A 1 189 ? -18.797 -18.422 -9.5 1 57.47 189 LYS A N 1
ATOM 1518 C CA . LYS A 1 189 ? -18.906 -19.125 -8.227 1 57.47 189 LYS A CA 1
ATOM 1519 C C . LYS A 1 189 ? -17.781 -18.719 -7.281 1 57.47 189 LYS A C 1
ATOM 1521 O O . LYS A 1 189 ? -16.641 -18.547 -7.707 1 57.47 189 LYS A O 1
ATOM 1526 N N . ASN A 1 190 ? -17.984 -18.031 -6.316 1 52.72 190 ASN A N 1
ATOM 1527 C CA . ASN A 1 190 ? -17.156 -17.516 -5.238 1 52.72 190 ASN A CA 1
ATOM 1528 C C . ASN A 1 190 ? -15.719 -18 -5.348 1 52.72 190 ASN A C 1
ATOM 1530 O O . ASN A 1 190 ? -15.359 -19.031 -4.754 1 52.72 190 ASN A O 1
ATOM 1534 N N . PHE A 1 191 ? -15.055 -17.891 -6.492 1 49.19 191 PHE A N 1
ATOM 1535 C CA . PHE A 1 191 ? -13.633 -18.094 -6.758 1 49.19 191 PHE A CA 1
ATOM 1536 C C . PHE A 1 191 ? -12.812 -17.922 -5.484 1 49.19 191 PHE A C 1
ATOM 1538 O O . PHE A 1 191 ? -11.617 -18.203 -5.473 1 49.19 191 PHE A O 1
ATOM 1545 N N . ASN A 1 192 ? -13.492 -17.484 -4.457 1 53.88 192 ASN A N 1
ATOM 1546 C CA . ASN A 1 192 ? -12.703 -17.062 -3.305 1 53.88 192 ASN A CA 1
ATOM 1547 C C . ASN A 1 192 ? -11.906 -18.219 -2.715 1 53.88 192 ASN A C 1
ATOM 1549 O O . ASN A 1 192 ? -11.133 -18.031 -1.771 1 53.88 192 ASN A O 1
ATOM 1553 N N . GLU A 1 193 ? -12.156 -19.422 -3.502 1 63.75 193 GLU A N 1
ATOM 1554 C CA . GLU A 1 193 ? -11.477 -20.516 -2.826 1 63.75 193 GLU A CA 1
ATOM 1555 C C . GLU A 1 193 ? -10.5 -21.234 -3.764 1 63.75 193 GLU A C 1
ATOM 1557 O O . GLU A 1 193 ? -10.766 -22.344 -4.211 1 63.75 193 GLU A O 1
ATOM 1562 N N . MET A 1 194 ? -9.719 -20.516 -4.41 1 75.19 194 MET A N 1
ATOM 1563 C CA . MET A 1 194 ? -8.781 -21.281 -5.223 1 75.19 194 MET A CA 1
ATOM 1564 C C . MET A 1 194 ? -7.484 -21.547 -4.461 1 75.19 194 MET A C 1
ATOM 1566 O O . MET A 1 194 ? -6.824 -20.609 -4.02 1 75.19 194 MET A O 1
ATOM 1570 N N . ASP A 1 195 ? -7.211 -22.828 -4.254 1 81.69 195 ASP A N 1
ATOM 1571 C CA . ASP A 1 195 ? -5.98 -23.234 -3.576 1 81.69 195 ASP A CA 1
ATOM 1572 C C . ASP A 1 195 ? -4.82 -23.344 -4.562 1 81.69 195 ASP A C 1
ATOM 1574 O O . ASP A 1 195 ? -4.977 -23.891 -5.656 1 81.69 195 ASP A O 1
ATOM 1578 N N . THR A 1 196 ? -3.812 -22.734 -4.23 1 88.56 196 THR A N 1
ATOM 1579 C CA . THR A 1 196 ? -2.598 -22.906 -5.023 1 88.56 196 THR A CA 1
ATOM 1580 C C . THR A 1 196 ? -1.853 -24.172 -4.617 1 88.56 196 THR A C 1
ATOM 1582 O O . THR A 1 196 ? -1.641 -24.422 -3.426 1 88.56 196 THR A O 1
ATOM 1585 N N . VAL A 1 197 ? -1.495 -24.953 -5.613 1 89.94 197 VAL A N 1
ATOM 1586 C CA . VAL A 1 197 ? -0.812 -26.219 -5.332 1 89.94 197 VAL A CA 1
ATOM 1587 C C . VAL A 1 197 ? 0.55 -26.234 -6.027 1 89.94 197 VAL A C 1
ATOM 1589 O O . VAL A 1 197 ? 0.637 -26.047 -7.242 1 89.94 197 VAL A O 1
ATOM 1592 N N . ILE A 1 198 ? 1.56 -26.469 -5.25 1 91.25 198 ILE A N 1
ATOM 1593 C CA . ILE A 1 198 ? 2.93 -26.625 -5.723 1 91.25 198 ILE A CA 1
ATOM 1594 C C . ILE A 1 198 ? 3.506 -27.938 -5.227 1 91.25 198 ILE A C 1
ATOM 1596 O O . ILE A 1 198 ? 3.775 -28.094 -4.031 1 91.25 198 ILE A O 1
ATOM 1600 N N . GLU A 1 199 ? 3.684 -28.797 -6.129 1 87.88 199 GLU A N 1
ATOM 1601 C CA . GLU A 1 199 ? 4.195 -30.109 -5.746 1 87.88 199 GLU A CA 1
ATOM 1602 C C . GLU A 1 199 ? 5.719 -30.109 -5.684 1 87.88 199 GLU A C 1
ATOM 1604 O O . GLU A 1 199 ? 6.371 -29.266 -6.301 1 87.88 199 GLU A O 1
ATOM 1609 N N . ASP A 1 200 ? 6.262 -31.047 -5.059 1 85 200 ASP A N 1
ATOM 1610 C CA . ASP A 1 200 ? 7.699 -31.172 -4.852 1 85 200 ASP A CA 1
ATOM 1611 C C . ASP A 1 200 ? 8.438 -31.297 -6.18 1 85 200 ASP A C 1
ATOM 1613 O O . ASP A 1 200 ? 9.578 -30.844 -6.312 1 85 200 ASP A O 1
ATOM 1617 N N . THR A 1 201 ? 7.812 -31.906 -7.145 1 81.25 201 THR A N 1
ATOM 1618 C CA . THR A 1 201 ? 8.445 -32.094 -8.445 1 81.25 201 THR A CA 1
ATOM 1619 C C . THR A 1 201 ? 8.766 -30.766 -9.094 1 81.25 201 THR A C 1
ATOM 1621 O O . THR A 1 201 ? 9.773 -30.625 -9.789 1 81.25 201 THR A O 1
ATOM 1624 N N . VAL A 1 202 ? 7.969 -29.812 -8.82 1 83.75 202 VAL A N 1
ATOM 1625 C CA . VAL A 1 202 ? 8.172 -28.484 -9.391 1 83.75 202 VAL A CA 1
ATOM 1626 C C . VAL A 1 202 ? 9.359 -27.812 -8.711 1 83.75 202 VAL A C 1
ATOM 1628 O O . VAL A 1 202 ? 10.242 -27.266 -9.391 1 83.75 202 VAL A O 1
ATOM 1631 N N . THR A 1 203 ? 9.414 -27.938 -7.418 1 83.88 203 THR A N 1
ATOM 1632 C CA . THR A 1 203 ? 10.492 -27.281 -6.68 1 83.88 203 THR A CA 1
ATOM 1633 C C . THR A 1 203 ? 11.82 -27.984 -6.941 1 83.88 203 THR A C 1
ATOM 1635 O O . THR A 1 203 ? 12.867 -27.328 -7.023 1 83.88 203 THR A O 1
ATOM 1638 N N . ALA A 1 204 ? 11.766 -29.281 -7.109 1 78.69 204 ALA A N 1
ATOM 1639 C CA . ALA A 1 204 ? 12.984 -30.031 -7.383 1 78.69 204 ALA A CA 1
ATOM 1640 C C . ALA A 1 204 ? 13.594 -29.641 -8.719 1 78.69 204 ALA A C 1
ATOM 1642 O O . ALA A 1 204 ? 14.812 -29.469 -8.836 1 78.69 204 ALA A O 1
ATOM 1643 N N . LYS A 1 205 ? 12.797 -29.484 -9.656 1 76.69 205 LYS A N 1
ATOM 1644 C CA . LYS A 1 205 ? 13.273 -29.094 -10.977 1 76.69 205 LYS A CA 1
ATOM 1645 C C . LYS A 1 205 ? 13.844 -27.672 -10.945 1 76.69 205 LYS A C 1
ATOM 1647 O O . LYS A 1 205 ? 14.867 -27.391 -11.578 1 76.69 205 LYS A O 1
ATOM 1652 N N . ALA A 1 206 ? 13.195 -26.859 -10.273 1 72.75 206 ALA A N 1
ATOM 1653 C CA . ALA A 1 206 ? 13.641 -25.469 -10.195 1 72.75 206 ALA A CA 1
ATOM 1654 C C . ALA A 1 206 ? 15.023 -25.375 -9.555 1 72.75 206 ALA A C 1
ATOM 1656 O O . ALA A 1 206 ? 15.812 -24.5 -9.914 1 72.75 206 ALA A O 1
ATOM 1657 N N . GLN A 1 207 ? 15.297 -26.266 -8.688 1 74.12 207 GLN A N 1
ATOM 1658 C CA . GLN A 1 207 ? 16.547 -26.219 -7.926 1 74.12 207 GLN A CA 1
ATOM 1659 C C . GLN A 1 207 ? 17.719 -26.766 -8.75 1 74.12 207 GLN A C 1
ATOM 1661 O O . GLN A 1 207 ? 18.875 -26.562 -8.391 1 74.12 207 GLN A O 1
ATOM 1666 N N . SER A 1 208 ? 17.469 -27.453 -9.828 1 68.5 208 SER A N 1
ATOM 1667 C CA . SER A 1 208 ? 18.516 -28.125 -10.602 1 68.5 208 SER A CA 1
ATOM 1668 C C . SER A 1 208 ? 19.281 -27.125 -11.469 1 68.5 208 SER A C 1
ATOM 1670 O O . SER A 1 208 ? 20.391 -27.438 -11.938 1 68.5 208 SER A O 1
ATOM 1672 N N . GLY A 1 209 ? 18.906 -25.938 -11.609 1 64.81 209 GLY A N 1
ATOM 1673 C CA . GLY A 1 209 ? 19.578 -24.953 -12.438 1 64.81 209 GLY A CA 1
ATOM 1674 C C . GLY A 1 209 ? 20.406 -23.969 -11.641 1 64.81 209 GLY A C 1
ATOM 1675 O O . GLY A 1 209 ? 20.453 -24.031 -10.406 1 64.81 209 GLY A O 1
ATOM 1676 N N . ASP A 1 210 ? 21.219 -23.234 -12.422 1 70.25 210 ASP A N 1
ATOM 1677 C CA . ASP A 1 210 ? 21.922 -22.141 -11.758 1 70.25 210 ASP A CA 1
ATOM 1678 C C . ASP A 1 210 ? 20.953 -21.062 -11.273 1 70.25 210 ASP A C 1
ATOM 1680 O O . ASP A 1 210 ? 19.781 -21.062 -11.68 1 70.25 210 ASP A O 1
ATOM 1684 N N . ILE A 1 211 ? 21.406 -20.266 -10.453 1 70.62 211 ILE A N 1
ATOM 1685 C CA . ILE A 1 211 ? 20.578 -19.297 -9.75 1 70.62 211 ILE A CA 1
ATOM 1686 C C . ILE A 1 211 ? 19.859 -18.391 -10.758 1 70.62 211 ILE A C 1
ATOM 1688 O O . ILE A 1 211 ? 18.672 -18.094 -10.609 1 70.62 211 ILE A O 1
ATOM 1692 N N . ASP A 1 212 ? 20.531 -17.969 -11.766 1 68.81 212 ASP A N 1
ATOM 1693 C CA . ASP A 1 212 ? 19.938 -17.078 -12.766 1 68.81 212 ASP A CA 1
ATOM 1694 C C . ASP A 1 212 ? 18.859 -17.797 -13.562 1 68.81 212 ASP A C 1
ATOM 1696 O O . ASP A 1 212 ? 17.812 -17.219 -13.867 1 68.81 212 ASP A O 1
ATOM 1700 N N . GLU A 1 213 ? 19.172 -19.062 -13.883 1 70.38 213 GLU A N 1
ATOM 1701 C CA . GLU A 1 213 ? 18.188 -19.859 -14.602 1 70.38 213 GLU A CA 1
ATOM 1702 C C . GLU A 1 213 ? 16.938 -20.109 -13.75 1 70.38 213 GLU A C 1
ATOM 1704 O O . GLU A 1 213 ? 15.82 -20.031 -14.25 1 70.38 213 GLU A O 1
ATOM 1709 N N . MET A 1 214 ? 17.219 -20.266 -12.539 1 73.5 214 MET A N 1
ATOM 1710 C CA . MET A 1 214 ? 16.109 -20.469 -11.617 1 73.5 214 MET A CA 1
ATOM 1711 C C . MET A 1 214 ? 15.258 -19.219 -11.492 1 73.5 214 MET A C 1
ATOM 1713 O O . MET A 1 214 ? 14.023 -19.297 -11.477 1 73.5 214 MET A O 1
ATOM 1717 N N . ALA A 1 215 ? 15.945 -18.141 -11.438 1 74.19 215 ALA A N 1
ATOM 1718 C CA . ALA A 1 215 ? 15.234 -16.875 -11.25 1 74.19 215 ALA A CA 1
ATOM 1719 C C . ALA A 1 215 ? 14.344 -16.562 -12.445 1 74.19 215 ALA A C 1
ATOM 1721 O O . ALA A 1 215 ? 13.266 -15.977 -12.289 1 74.19 215 ALA A O 1
ATOM 1722 N N . SER A 1 216 ? 14.695 -16.969 -13.531 1 73 216 SER A N 1
ATOM 1723 C CA . SER A 1 216 ? 13.953 -16.688 -14.758 1 73 216 SER A CA 1
ATOM 1724 C C . SER A 1 216 ? 12.648 -17.469 -14.812 1 73 216 SER A C 1
ATOM 1726 O O . SER A 1 216 ? 11.758 -17.156 -15.602 1 73 216 SER A O 1
ATOM 1728 N N . LEU A 1 217 ? 12.586 -18.453 -13.914 1 78.88 217 LEU A N 1
ATOM 1729 C CA . LEU A 1 217 ? 11.391 -19.281 -13.859 1 78.88 217 LEU A CA 1
ATOM 1730 C C . LEU A 1 217 ? 10.242 -18.547 -13.18 1 78.88 217 LEU A C 1
ATOM 1732 O O . LEU A 1 217 ? 9.078 -18.938 -13.312 1 78.88 217 LEU A O 1
ATOM 1736 N N . PHE A 1 218 ? 10.625 -17.516 -12.562 1 82.38 218 PHE A N 1
ATOM 1737 C CA . PHE A 1 218 ? 9.633 -16.891 -11.695 1 82.38 218 PHE A CA 1
ATOM 1738 C C . PHE A 1 218 ? 9.344 -15.469 -12.141 1 82.38 218 PHE A C 1
ATOM 1740 O O . PHE A 1 218 ? 10.227 -14.781 -12.664 1 82.38 218 PHE A O 1
ATOM 1747 N N . ASN A 1 219 ? 8.07 -15.148 -11.984 1 80.19 219 ASN A N 1
ATOM 1748 C CA . ASN A 1 219 ? 7.613 -13.766 -12.07 1 80.19 219 ASN A CA 1
ATOM 1749 C C . ASN A 1 219 ? 6.941 -13.312 -10.773 1 80.19 219 ASN A C 1
ATOM 1751 O O . ASN A 1 219 ? 6.957 -14.039 -9.773 1 80.19 219 ASN A O 1
ATOM 1755 N N . SER A 1 220 ? 6.43 -12.086 -10.781 1 82.19 220 SER A N 1
ATOM 1756 C CA . SER A 1 220 ? 5.879 -11.531 -9.547 1 82.19 220 SER A CA 1
ATOM 1757 C C . SER A 1 220 ? 4.727 -12.383 -9.023 1 82.19 220 SER A C 1
ATOM 1759 O O . SER A 1 220 ? 4.574 -12.547 -7.812 1 82.19 220 SER A O 1
ATOM 1761 N N . VAL A 1 221 ? 3.984 -12.984 -9.914 1 83.25 221 VAL A N 1
ATOM 1762 C CA . VAL A 1 221 ? 2.807 -13.758 -9.523 1 83.25 221 VAL A CA 1
ATOM 1763 C C . VAL A 1 221 ? 3.234 -15.102 -8.953 1 83.25 221 VAL A C 1
ATOM 1765 O O . VAL A 1 221 ? 2.811 -15.484 -7.859 1 83.25 221 VAL A O 1
ATOM 1768 N N . SER A 1 222 ? 4.02 -15.812 -9.719 1 87.5 222 SER A N 1
ATOM 1769 C CA . SER A 1 222 ? 4.484 -17.109 -9.227 1 87.5 222 SER A CA 1
ATOM 1770 C C . SER A 1 222 ? 5.301 -16.953 -7.945 1 87.5 222 SER A C 1
ATOM 1772 O O . SER A 1 222 ? 5.238 -17.797 -7.059 1 87.5 222 SER A O 1
ATOM 1774 N N . PHE A 1 223 ? 6.047 -15.867 -7.91 1 90.69 223 PHE A N 1
ATOM 1775 C CA . PHE A 1 223 ? 6.809 -15.562 -6.707 1 90.69 223 PHE A CA 1
ATOM 1776 C C . PHE A 1 223 ? 5.898 -15.523 -5.484 1 90.69 223 PHE A C 1
ATOM 1778 O O . PHE A 1 223 ? 6.137 -16.219 -4.5 1 90.69 223 PHE A O 1
ATOM 1785 N N . ARG A 1 224 ? 4.941 -14.789 -5.555 1 91.19 224 ARG A N 1
ATOM 1786 C CA . ARG A 1 224 ? 4 -14.656 -4.449 1 91.19 224 ARG A CA 1
ATOM 1787 C C . ARG A 1 224 ? 3.342 -15.992 -4.121 1 91.19 224 ARG A C 1
ATOM 1789 O O . ARG A 1 224 ? 3.26 -16.375 -2.957 1 91.19 224 ARG A O 1
ATOM 1796 N N . ASP A 1 225 ? 2.863 -16.672 -5.125 1 90.69 225 ASP A N 1
ATOM 1797 C CA . ASP A 1 225 ? 2.197 -17.969 -4.922 1 90.69 225 ASP A CA 1
ATOM 1798 C C . ASP A 1 225 ? 3.105 -18.938 -4.18 1 90.69 225 ASP A C 1
ATOM 1800 O O . ASP A 1 225 ? 2.668 -19.609 -3.244 1 90.69 225 ASP A O 1
ATOM 1804 N N . PHE A 1 226 ? 4.281 -19 -4.613 1 93.31 226 PHE A N 1
ATOM 1805 C CA . PHE A 1 226 ? 5.219 -19.938 -4.027 1 93.31 226 PHE A CA 1
ATOM 1806 C C . PHE A 1 226 ? 5.551 -19.562 -2.59 1 93.31 226 PHE A C 1
ATOM 1808 O O . PHE A 1 226 ? 5.578 -20.422 -1.705 1 93.31 226 PHE A O 1
ATOM 1815 N N . VAL A 1 227 ? 5.754 -18.297 -2.367 1 95.31 227 VAL A N 1
ATOM 1816 C CA . VAL A 1 227 ? 6.062 -17.844 -1.016 1 95.31 227 VAL A CA 1
ATOM 1817 C C . VAL A 1 227 ? 4.883 -18.125 -0.091 1 95.31 227 VAL A C 1
ATOM 1819 O O . VAL A 1 227 ? 5.059 -18.688 0.995 1 95.31 227 VAL A O 1
ATOM 1822 N N . MET A 1 228 ? 3.727 -17.797 -0.539 1 94.12 228 MET A N 1
ATOM 1823 C CA . MET A 1 228 ? 2.541 -18.016 0.283 1 94.12 228 MET A CA 1
ATOM 1824 C C . MET A 1 228 ? 2.371 -19.5 0.596 1 94.12 228 MET A C 1
ATOM 1826 O O . MET A 1 228 ? 2.062 -19.875 1.731 1 94.12 228 MET A O 1
ATOM 1830 N N . THR A 1 229 ? 2.59 -20.281 -0.412 1 93.19 229 THR A N 1
ATOM 1831 C CA . THR A 1 229 ? 2.473 -21.734 -0.218 1 93.19 229 THR A CA 1
ATOM 1832 C C . THR A 1 229 ? 3.523 -22.234 0.771 1 93.19 229 THR A C 1
ATOM 1834 O O . THR A 1 229 ? 3.213 -23 1.676 1 93.19 229 THR A O 1
ATOM 1837 N N . GLY A 1 230 ? 4.68 -21.781 0.621 1 95.31 230 GLY A N 1
ATOM 1838 C CA . GLY A 1 230 ? 5.762 -22.188 1.498 1 95.31 230 GLY A CA 1
ATOM 1839 C C . GLY A 1 230 ? 5.508 -21.859 2.957 1 95.31 230 GLY A C 1
ATOM 1840 O O . GLY A 1 230 ? 5.812 -22.656 3.842 1 95.31 230 GLY A O 1
ATOM 1841 N N . TYR A 1 231 ? 4.957 -20.75 3.191 1 96.88 231 TYR A N 1
ATOM 1842 C CA . TYR A 1 231 ? 4.734 -20.281 4.559 1 96.88 231 TYR A CA 1
ATOM 1843 C C . TYR A 1 231 ? 3.332 -20.641 5.035 1 96.88 231 TYR A C 1
ATOM 1845 O O . TYR A 1 231 ? 2.873 -20.141 6.062 1 96.88 231 TYR A O 1
ATOM 1853 N N . LYS A 1 232 ? 2.629 -21.422 4.223 1 94.88 232 LYS A N 1
ATOM 1854 C CA . LYS A 1 232 ? 1.315 -21.953 4.574 1 94.88 232 LYS A CA 1
ATOM 1855 C C . LYS A 1 232 ? 0.334 -20.828 4.895 1 94.88 232 LYS A C 1
ATOM 1857 O O . LYS A 1 232 ? -0.442 -20.922 5.844 1 94.88 232 LYS A O 1
ATOM 1862 N N . GLN A 1 233 ? 0.517 -19.75 4.246 1 93.38 233 GLN A N 1
ATOM 1863 C CA . GLN A 1 233 ? -0.388 -18.609 4.301 1 93.38 233 GLN A CA 1
ATOM 1864 C C . GLN A 1 233 ? -0.437 -18.016 5.703 1 93.38 233 GLN A C 1
ATOM 1866 O O . GLN A 1 233 ? -1.514 -17.688 6.207 1 93.38 233 GLN A O 1
ATOM 1871 N N . LYS A 1 234 ? 0.674 -18 6.32 1 96.75 234 LYS A N 1
ATOM 1872 C CA . LYS A 1 234 ? 0.82 -17.344 7.621 1 96.75 234 LYS A CA 1
ATOM 1873 C C . LYS A 1 234 ? 1.995 -16.375 7.625 1 96.75 234 LYS A C 1
ATOM 1875 O O . LYS A 1 234 ? 2.979 -16.578 6.91 1 96.75 234 LYS A O 1
ATOM 1880 N N . CYS A 1 235 ? 1.827 -15.336 8.359 1 98.31 235 CYS A N 1
ATOM 1881 C CA . CYS A 1 235 ? 2.947 -14.422 8.539 1 98.31 235 CYS A CA 1
ATOM 1882 C C . CYS A 1 235 ? 4.121 -15.117 9.211 1 98.31 235 CYS A C 1
ATOM 1884 O O . CYS A 1 235 ? 3.961 -15.742 10.266 1 98.31 235 CYS A O 1
ATOM 1886 N N . ALA A 1 236 ? 5.254 -14.969 8.641 1 98.62 236 ALA A N 1
ATOM 1887 C CA . ALA A 1 236 ? 6.434 -15.672 9.133 1 98.62 236 ALA A CA 1
ATOM 1888 C C . ALA A 1 236 ? 6.824 -15.195 10.523 1 98.62 236 ALA A C 1
ATOM 1890 O O . ALA A 1 236 ? 7.488 -15.914 11.273 1 98.62 236 ALA A O 1
ATOM 1891 N N . ILE A 1 237 ? 6.434 -13.984 10.922 1 98.5 237 ILE A N 1
ATOM 1892 C CA . ILE A 1 237 ? 6.84 -13.383 12.188 1 98.5 237 ILE A CA 1
ATOM 1893 C C . ILE A 1 237 ? 5.766 -13.625 13.242 1 98.5 237 ILE A C 1
ATOM 1895 O O . ILE A 1 237 ? 6.043 -14.203 14.305 1 98.5 237 ILE A O 1
ATOM 1899 N N . THR A 1 238 ? 4.543 -13.273 12.922 1 97.81 238 THR A N 1
ATOM 1900 C CA . THR A 1 238 ? 3.498 -13.242 13.938 1 97.81 238 THR A CA 1
ATOM 1901 C C . THR A 1 238 ? 2.762 -14.586 13.984 1 97.81 238 THR A C 1
ATOM 1903 O O . THR A 1 238 ? 2.1 -14.891 14.977 1 97.81 238 THR A O 1
ATOM 1906 N N . GLY A 1 239 ? 2.787 -15.312 12.875 1 97.69 239 GLY A N 1
ATOM 1907 C CA . GLY A 1 239 ? 2.018 -16.547 12.773 1 97.69 239 GLY A CA 1
ATOM 1908 C C . GLY A 1 239 ? 0.539 -16.297 12.539 1 97.69 239 GLY A C 1
ATOM 1909 O O . GLY A 1 239 ? -0.257 -17.25 12.539 1 97.69 239 GLY A O 1
ATOM 1910 N N . ASN A 1 240 ? 0.186 -15.047 12.289 1 96.25 240 ASN A N 1
ATOM 1911 C CA . ASN A 1 240 ? -1.223 -14.703 12.125 1 96.25 240 ASN A CA 1
ATOM 1912 C C . ASN A 1 240 ? -1.557 -14.375 10.672 1 96.25 240 ASN A C 1
ATOM 1914 O O . ASN A 1 240 ? -0.659 -14.141 9.859 1 96.25 240 ASN A O 1
ATOM 1918 N N . VAL A 1 241 ? -2.854 -14.43 10.344 1 96.62 241 VAL A N 1
ATOM 1919 C CA . VAL A 1 241 ? -3.375 -14.023 9.039 1 96.62 241 VAL A CA 1
ATOM 1920 C C . VAL A 1 241 ? -4.812 -13.539 9.188 1 96.62 241 VAL A C 1
ATOM 1922 O O . VAL A 1 241 ? -5.543 -13.992 10.078 1 96.62 241 VAL A O 1
ATOM 1925 N N . ILE A 1 242 ? -5.188 -12.508 8.555 1 96.88 242 ILE A N 1
ATOM 1926 C CA . ILE A 1 242 ? -6.574 -12.133 8.312 1 96.88 242 ILE A CA 1
ATOM 1927 C C . ILE A 1 242 ? -7 -12.586 6.922 1 96.88 242 ILE A C 1
ATOM 1929 O O . ILE A 1 242 ? -6.438 -12.148 5.918 1 96.88 242 ILE A O 1
ATOM 1933 N N . GLN A 1 243 ? -7.996 -13.469 6.945 1 92.44 243 GLN A N 1
ATOM 1934 C CA . GLN A 1 243 ? -8.219 -14.141 5.668 1 92.44 243 GLN A CA 1
ATOM 1935 C C . GLN A 1 243 ? -9.695 -14.461 5.465 1 92.44 243 GLN A C 1
ATOM 1937 O O . GLN A 1 243 ? -10.445 -14.609 6.438 1 92.44 243 GLN A O 1
ATOM 1942 N N . TYR A 1 244 ? -10.117 -14.406 4.25 1 90.06 244 TYR A N 1
ATOM 1943 C CA . TYR A 1 244 ? -11.32 -15.055 3.727 1 90.06 244 TYR A CA 1
ATOM 1944 C C . TYR A 1 244 ? -11.008 -15.828 2.451 1 90.06 244 TYR A C 1
ATOM 1946 O O . TYR A 1 244 ? -10.758 -15.234 1.402 1 90.06 244 TYR A O 1
ATOM 1954 N N . LYS A 1 245 ? -10.945 -17.062 2.592 1 80.81 245 LYS A N 1
ATOM 1955 C CA . LYS A 1 245 ? -10.555 -17.906 1.465 1 80.81 245 LYS A CA 1
ATOM 1956 C C . LYS A 1 245 ? -9.156 -17.531 0.969 1 80.81 245 LYS A C 1
ATOM 1958 O O . LYS A 1 245 ? -8.195 -17.562 1.736 1 80.81 245 LYS A O 1
ATOM 1963 N N . SER A 1 246 ? -8.992 -17.125 -0.262 1 76.81 246 SER A N 1
ATOM 1964 C CA . SER A 1 246 ? -7.676 -16.828 -0.802 1 76.81 246 SER A CA 1
ATOM 1965 C C . SER A 1 246 ? -7.332 -15.344 -0.613 1 76.81 246 SER A C 1
ATOM 1967 O O . SER A 1 246 ? -6.227 -14.914 -0.952 1 76.81 246 SER A O 1
ATOM 1969 N N . PHE A 1 247 ? -8.195 -14.656 -0.032 1 81.94 247 PHE A N 1
ATOM 1970 C CA . PHE A 1 247 ? -8 -13.234 0.218 1 81.94 247 PHE A CA 1
ATOM 1971 C C . PHE A 1 247 ? -7.391 -13.008 1.595 1 81.94 247 PHE A C 1
ATOM 1973 O O . PHE A 1 247 ? -7.957 -13.414 2.607 1 81.94 247 PHE A O 1
ATOM 1980 N N . MET A 1 248 ? -6.18 -12.523 1.569 1 91.5 248 MET A N 1
ATOM 1981 C CA . MET A 1 248 ? -5.516 -12.406 2.863 1 91.5 248 MET A CA 1
ATOM 1982 C C . MET A 1 248 ? -4.656 -11.148 2.92 1 91.5 248 MET A C 1
ATOM 1984 O O . MET A 1 248 ? -4.336 -10.562 1.885 1 91.5 248 MET A O 1
ATOM 1988 N N . ASN A 1 249 ? -4.266 -10.695 4.125 1 94.56 249 ASN A N 1
ATOM 1989 C CA . ASN A 1 249 ? -3.488 -9.477 4.336 1 94.56 249 ASN A CA 1
ATOM 1990 C C . ASN A 1 249 ? -1.99 -9.742 4.219 1 94.56 249 ASN A C 1
ATOM 1992 O O . ASN A 1 249 ? -1.176 -8.898 4.598 1 94.56 249 ASN A O 1
ATOM 1996 N N . LEU A 1 250 ? -1.625 -10.883 3.707 1 95.75 250 LEU A N 1
ATOM 1997 C CA . LEU A 1 250 ? -0.212 -11.234 3.615 1 95.75 250 LEU A CA 1
ATOM 1998 C C . LEU A 1 250 ? 0.38 -10.766 2.291 1 95.75 250 LEU A C 1
ATOM 2000 O O . LEU A 1 250 ? -0.319 -10.719 1.275 1 95.75 250 LEU A O 1
ATOM 2004 N N . GLU A 1 251 ? 1.646 -10.438 2.377 1 94.5 251 GLU A N 1
ATOM 2005 C CA . GLU A 1 251 ? 2.443 -10.062 1.214 1 94.5 251 GLU A CA 1
ATOM 2006 C C . GLU A 1 251 ? 3.754 -10.844 1.169 1 94.5 251 GLU A C 1
ATOM 2008 O O . GLU A 1 251 ? 4.273 -11.258 2.207 1 94.5 251 GLU A O 1
ATOM 2013 N N . ALA A 1 252 ? 4.164 -11.102 -0.05 1 95.44 252 ALA A N 1
ATOM 2014 C CA . ALA A 1 252 ? 5.488 -11.695 -0.224 1 95.44 252 ALA A CA 1
ATOM 2015 C C . ALA A 1 252 ? 6.574 -10.625 -0.206 1 95.44 252 ALA A C 1
ATOM 2017 O O . ALA A 1 252 ? 6.773 -9.914 -1.197 1 95.44 252 ALA A O 1
ATOM 2018 N N . ALA A 1 253 ? 7.273 -10.516 0.854 1 96.69 253 ALA A N 1
ATOM 2019 C CA . ALA A 1 253 ? 8.336 -9.516 0.987 1 96.69 253 ALA A CA 1
ATOM 2020 C C . ALA A 1 253 ? 9.641 -10.023 0.395 1 96.69 253 ALA A C 1
ATOM 2022 O O . ALA A 1 253 ? 10.031 -11.18 0.618 1 96.69 253 ALA A O 1
ATOM 2023 N N . HIS A 1 254 ? 10.258 -9.219 -0.375 1 95.31 254 HIS A N 1
ATOM 2024 C CA . HIS A 1 254 ? 11.594 -9.547 -0.855 1 95.31 254 HIS A CA 1
ATOM 2025 C C . HIS A 1 254 ? 12.648 -9.289 0.22 1 95.31 254 HIS A C 1
ATOM 2027 O O . HIS A 1 254 ? 12.727 -8.18 0.765 1 95.31 254 HIS A O 1
ATOM 2033 N N . ILE A 1 255 ? 13.43 -10.258 0.506 1 97.44 255 ILE A N 1
ATOM 2034 C CA . ILE A 1 255 ? 14.531 -10.078 1.449 1 97.44 255 ILE A CA 1
ATOM 2035 C C . ILE A 1 255 ? 15.586 -9.164 0.842 1 97.44 255 ILE A C 1
ATOM 2037 O O . ILE A 1 255 ? 15.992 -8.172 1.46 1 97.44 255 ILE A O 1
ATOM 2041 N N . TRP A 1 256 ? 16.016 -9.555 -0.267 1 94.38 256 TRP A N 1
ATOM 2042 C CA . TRP A 1 256 ? 16.781 -8.672 -1.148 1 94.38 256 TRP A CA 1
ATOM 2043 C C . TRP A 1 256 ? 15.852 -7.922 -2.096 1 94.38 256 TRP A C 1
ATOM 2045 O O . TRP A 1 256 ? 15.312 -8.508 -3.037 1 94.38 256 TRP A O 1
ATOM 2055 N N . PRO A 1 257 ? 15.703 -6.594 -1.851 1 91.69 257 PRO A N 1
ATOM 2056 C CA . PRO A 1 257 ? 14.664 -5.848 -2.564 1 91.69 257 PRO A CA 1
ATOM 2057 C C . PRO A 1 257 ? 14.844 -5.887 -4.078 1 91.69 257 PRO A C 1
ATOM 2059 O O . PRO A 1 257 ? 15.977 -5.855 -4.57 1 91.69 257 PRO A O 1
ATOM 2062 N N . ARG A 1 258 ? 13.703 -5.879 -4.785 1 85.44 258 ARG A N 1
ATOM 2063 C CA . ARG A 1 258 ? 13.703 -5.82 -6.246 1 85.44 258 ARG A CA 1
ATOM 2064 C C . ARG A 1 258 ? 14.367 -4.539 -6.738 1 85.44 258 ARG A C 1
ATOM 2066 O O . ARG A 1 258 ? 15.062 -4.551 -7.758 1 85.44 258 ARG A O 1
ATOM 2073 N N . SER A 1 259 ? 14.125 -3.467 -6.012 1 80 259 SER A N 1
ATOM 2074 C CA . SER A 1 259 ? 14.719 -2.182 -6.363 1 80 259 SER A CA 1
ATOM 2075 C C . SER A 1 259 ? 16.25 -2.258 -6.344 1 80 259 SER A C 1
ATOM 2077 O O . SER A 1 259 ? 16.922 -1.433 -6.969 1 80 259 SER A O 1
ATOM 2079 N N . HIS A 1 260 ? 16.75 -3.201 -5.656 1 84.31 260 HIS A N 1
ATOM 2080 C CA . HIS A 1 260 ? 18.188 -3.441 -5.602 1 84.31 260 HIS A CA 1
ATOM 2081 C C . HIS A 1 260 ? 18.578 -4.66 -6.434 1 84.31 260 HIS A C 1
ATOM 2083 O O . HIS A 1 260 ? 19.578 -5.316 -6.148 1 84.31 260 HIS A O 1
ATOM 2089 N N . LYS A 1 261 ? 17.656 -5.102 -7.285 1 81.12 261 LYS A N 1
ATOM 2090 C CA . LYS A 1 261 ? 17.875 -6.156 -8.266 1 81.12 261 LYS A CA 1
ATOM 2091 C C . LYS A 1 261 ? 17.734 -7.535 -7.637 1 81.12 261 LYS A C 1
ATOM 2093 O O . LYS A 1 261 ? 18.328 -8.508 -8.102 1 81.12 261 LYS A O 1
ATOM 2098 N N . GLY A 1 262 ? 17.094 -7.559 -6.523 1 86.88 262 GLY A N 1
ATOM 2099 C CA . GLY A 1 262 ? 16.766 -8.867 -5.992 1 86.88 262 GLY A CA 1
ATOM 2100 C C . GLY A 1 262 ? 15.938 -9.703 -6.949 1 86.88 262 GLY A C 1
ATOM 2101 O O . GLY A 1 262 ? 15.219 -9.164 -7.793 1 86.88 262 GLY A O 1
ATOM 2102 N N . LEU A 1 263 ? 15.977 -11.055 -6.824 1 85.38 263 LEU A N 1
ATOM 2103 C CA . LEU A 1 263 ? 15.344 -11.969 -7.77 1 85.38 263 LEU A CA 1
ATOM 2104 C C . LEU A 1 263 ? 14 -12.453 -7.238 1 85.38 263 LEU A C 1
ATOM 2106 O O . LEU A 1 263 ? 13.688 -12.266 -6.059 1 85.38 263 LEU A O 1
ATOM 2110 N N . TYR A 1 264 ? 13.234 -13.07 -8.055 1 87.38 264 TYR A N 1
ATOM 2111 C CA . TYR A 1 264 ? 11.93 -13.625 -7.707 1 87.38 264 TYR A CA 1
ATOM 2112 C C . TYR A 1 264 ? 12.062 -15.07 -7.25 1 87.38 264 TYR A C 1
ATOM 2114 O O . TYR A 1 264 ? 11.094 -15.844 -7.324 1 87.38 264 TYR A O 1
ATOM 2122 N N . LEU A 1 265 ? 13.133 -15.398 -6.766 1 90.5 265 LEU A N 1
ATOM 2123 C CA . LEU A 1 265 ? 13.266 -16.734 -6.195 1 90.5 265 LEU A CA 1
ATOM 2124 C C . LEU A 1 265 ? 12.5 -16.844 -4.883 1 90.5 265 LEU A C 1
ATOM 2126 O O . LEU A 1 265 ? 12.547 -15.938 -4.051 1 90.5 265 LEU A O 1
ATOM 2130 N N . PRO A 1 266 ? 11.805 -17.906 -4.727 1 93.56 266 PRO A N 1
ATOM 2131 C CA . PRO A 1 266 ? 11.055 -18.062 -3.48 1 93.56 266 PRO A CA 1
ATOM 2132 C C . PRO A 1 266 ? 11.938 -17.953 -2.242 1 93.56 266 PRO A C 1
ATOM 2134 O O . PRO A 1 266 ? 11.484 -17.5 -1.191 1 93.56 266 PRO A O 1
ATOM 2137 N N . SER A 1 267 ? 13.188 -18.312 -2.355 1 94.25 267 SER A N 1
ATOM 2138 C CA . SER A 1 267 ? 14.125 -18.219 -1.238 1 94.25 267 SER A CA 1
ATOM 2139 C C . SER A 1 267 ? 14.469 -16.766 -0.922 1 94.25 267 SER A C 1
ATOM 2141 O O . SER A 1 267 ? 15.078 -16.484 0.112 1 94.25 267 SER A O 1
ATOM 2143 N N . ASN A 1 268 ? 14.094 -15.836 -1.786 1 95.75 268 ASN A N 1
ATOM 2144 C CA . ASN A 1 268 ? 14.242 -14.406 -1.525 1 95.75 268 ASN A CA 1
ATOM 2145 C C . ASN A 1 268 ? 12.961 -13.812 -0.937 1 95.75 268 ASN A C 1
ATOM 2147 O O . ASN A 1 268 ? 12.836 -12.594 -0.825 1 95.75 268 ASN A O 1
ATOM 2151 N N . GLY A 1 269 ? 12 -14.617 -0.665 1 97 269 GLY A N 1
ATOM 2152 C CA . GLY A 1 269 ? 10.703 -14.133 -0.201 1 97 269 GLY A CA 1
ATOM 2153 C C . GLY A 1 269 ? 10.383 -14.57 1.216 1 97 269 GLY A C 1
ATOM 2154 O O . GLY A 1 269 ? 10.797 -15.648 1.652 1 97 269 GLY A O 1
ATOM 2155 N N . ILE A 1 270 ? 9.656 -13.805 1.917 1 98.12 270 ILE A N 1
ATOM 2156 C CA . ILE A 1 270 ? 9.086 -14.102 3.229 1 98.12 270 ILE A CA 1
ATOM 2157 C C . ILE A 1 270 ? 7.641 -13.617 3.289 1 98.12 270 ILE A C 1
ATOM 2159 O O . ILE A 1 270 ? 7.328 -12.516 2.832 1 98.12 270 ILE A O 1
ATOM 2163 N N . ALA A 1 271 ? 6.781 -14.508 3.74 1 97.88 271 ALA A N 1
ATOM 2164 C CA . ALA A 1 271 ? 5.391 -14.094 3.9 1 97.88 271 ALA A CA 1
ATOM 2165 C C . ALA A 1 271 ? 5.219 -13.211 5.137 1 97.88 271 ALA A C 1
ATOM 2167 O O . ALA A 1 271 ? 5.457 -13.656 6.262 1 97.88 271 ALA A O 1
ATOM 2168 N N . LEU A 1 272 ? 4.801 -11.992 4.949 1 98.31 272 LEU A N 1
ATOM 2169 C CA . LEU A 1 272 ? 4.641 -11.055 6.055 1 98.31 272 LEU A CA 1
ATOM 2170 C C . LEU A 1 272 ? 3.291 -10.344 5.977 1 98.31 272 LEU A C 1
ATOM 2172 O O . LEU A 1 272 ? 2.809 -10.047 4.883 1 98.31 272 LEU A O 1
ATOM 2176 N N . CYS A 1 273 ? 2.713 -10.148 7.148 1 97.69 273 CYS A N 1
ATOM 2177 C CA . CYS A 1 273 ? 1.556 -9.258 7.156 1 97.69 273 CYS A CA 1
ATOM 2178 C C . CYS A 1 273 ? 1.963 -7.832 6.816 1 97.69 273 CYS A C 1
ATOM 2180 O O . CYS A 1 273 ? 3.154 -7.52 6.758 1 97.69 273 CYS A O 1
ATOM 2182 N N . ARG A 1 274 ? 1.068 -7.016 6.586 1 96.69 274 ARG A N 1
ATOM 2183 C CA . ARG A 1 274 ? 1.323 -5.695 6.02 1 96.69 274 ARG A CA 1
ATOM 2184 C C . ARG A 1 274 ? 2.156 -4.844 6.969 1 96.69 274 ARG A C 1
ATOM 2186 O O . ARG A 1 274 ? 3.066 -4.133 6.539 1 96.69 274 ARG A O 1
ATOM 2193 N N . ASP A 1 275 ? 1.884 -4.887 8.25 1 97.25 275 ASP A N 1
ATOM 2194 C CA . ASP A 1 275 ? 2.668 -4.145 9.234 1 97.25 275 ASP A CA 1
ATOM 2195 C C . ASP A 1 275 ? 4.121 -4.605 9.234 1 97.25 275 ASP A C 1
ATOM 2197 O O . ASP A 1 275 ? 5.039 -3.783 9.203 1 97.25 275 ASP A O 1
ATOM 2201 N N . MET A 1 276 ? 4.32 -5.891 9.219 1 98 276 MET A N 1
ATOM 2202 C CA . MET A 1 276 ? 5.664 -6.453 9.281 1 98 276 MET A CA 1
ATOM 2203 C C . MET A 1 276 ? 6.41 -6.23 7.969 1 98 276 MET A C 1
ATOM 2205 O O . MET A 1 276 ? 7.621 -5.996 7.969 1 98 276 MET A O 1
ATOM 2209 N N . HIS A 1 277 ? 5.688 -6.402 6.902 1 97.62 277 HIS A N 1
ATOM 2210 C CA . HIS A 1 277 ? 6.305 -6.121 5.609 1 97.62 277 HIS A CA 1
ATOM 2211 C C . HIS A 1 277 ? 6.84 -4.691 5.551 1 97.62 277 HIS A C 1
ATOM 2213 O O . HIS A 1 277 ? 7.98 -4.469 5.145 1 97.62 277 HIS A O 1
ATOM 2219 N N . TRP A 1 278 ? 6.031 -3.748 5.977 1 95.06 278 TRP A N 1
ATOM 2220 C CA . TRP A 1 278 ? 6.434 -2.346 6.027 1 95.06 278 TRP A CA 1
ATOM 2221 C C . TRP A 1 278 ? 7.684 -2.166 6.883 1 95.06 278 TRP A C 1
ATOM 2223 O O . TRP A 1 278 ? 8.656 -1.549 6.445 1 95.06 278 TRP A O 1
ATOM 2233 N N . ALA A 1 279 ? 7.648 -2.723 8.078 1 97.12 279 ALA A N 1
ATOM 2234 C CA . ALA A 1 279 ? 8.758 -2.584 9.016 1 97.12 279 ALA A CA 1
ATOM 2235 C C . ALA A 1 279 ? 10.031 -3.217 8.469 1 97.12 279 ALA A C 1
ATOM 2237 O O . ALA A 1 279 ? 11.125 -2.693 8.672 1 97.12 279 ALA A O 1
ATOM 2238 N N . PHE A 1 280 ? 9.852 -4.348 7.812 1 97.75 280 PHE A N 1
ATOM 2239 C CA . PHE A 1 280 ? 10.984 -5.059 7.219 1 97.75 280 PHE A CA 1
ATOM 2240 C C . PHE A 1 280 ? 11.602 -4.238 6.094 1 97.75 280 PHE A C 1
ATOM 2242 O O . PHE A 1 280 ? 12.828 -4.094 6.027 1 97.75 280 PHE A O 1
ATOM 2249 N N . ASP A 1 281 ? 10.82 -3.711 5.25 1 94 281 ASP A N 1
ATOM 2250 C CA . ASP A 1 281 ? 11.266 -2.902 4.121 1 94 281 ASP A CA 1
ATOM 2251 C C . ASP A 1 281 ? 12.008 -1.655 4.594 1 94 281 ASP A C 1
ATOM 2253 O O . ASP A 1 281 ? 12.953 -1.205 3.943 1 94 281 ASP A O 1
ATOM 2257 N N . LYS A 1 282 ? 11.602 -1.142 5.734 1 92.94 282 LYS A N 1
ATOM 2258 C CA . LYS A 1 282 ? 12.195 0.087 6.25 1 92.94 282 LYS A CA 1
ATOM 2259 C C . LYS A 1 282 ? 13.445 -0.212 7.07 1 92.94 282 LYS A C 1
ATOM 2261 O O . LYS A 1 282 ? 14.141 0.707 7.508 1 92.94 282 LYS A O 1
ATOM 2266 N N . GLY A 1 283 ? 13.688 -1.446 7.293 1 96.5 283 GLY A N 1
ATOM 2267 C CA . GLY A 1 283 ? 14.875 -1.846 8.031 1 96.5 283 GLY A CA 1
ATOM 2268 C C . GLY A 1 283 ? 14.711 -1.72 9.531 1 96.5 283 GLY A C 1
ATOM 2269 O O . GLY A 1 283 ? 15.695 -1.526 10.258 1 96.5 283 GLY A O 1
ATOM 2270 N N . MET A 1 284 ? 13.523 -1.751 10.016 1 97.12 284 MET A N 1
ATOM 2271 C CA . MET A 1 284 ? 13.258 -1.646 11.445 1 97.12 284 MET A CA 1
ATOM 2272 C C . MET A 1 284 ? 13.617 -2.943 12.164 1 97.12 284 MET A C 1
ATOM 2274 O O . MET A 1 284 ? 13.828 -2.949 13.375 1 97.12 284 MET A O 1
ATOM 2278 N N . PHE A 1 285 ? 13.562 -4.004 11.453 1 98.38 285 PHE A N 1
ATOM 2279 C CA . PHE A 1 285 ? 14.109 -5.273 11.914 1 98.38 285 PHE A CA 1
ATOM 2280 C C . PHE A 1 285 ? 14.742 -6.047 10.766 1 98.38 285 PHE A C 1
ATOM 2282 O O . PHE A 1 285 ? 14.578 -5.68 9.602 1 98.38 285 PHE A O 1
ATOM 2289 N N . THR A 1 286 ? 15.531 -6.996 11.047 1 98.56 286 THR A N 1
ATOM 2290 C CA . THR A 1 286 ? 16.125 -7.93 10.102 1 98.56 286 THR A CA 1
ATOM 2291 C C . THR A 1 286 ? 16.062 -9.359 10.633 1 98.56 286 THR A C 1
ATOM 2293 O O . THR A 1 286 ? 15.469 -9.602 11.688 1 98.56 286 THR A O 1
ATOM 2296 N N . ILE A 1 287 ? 16.531 -10.281 9.852 1 98.62 287 ILE A N 1
ATOM 2297 C CA . ILE A 1 287 ? 16.531 -11.688 10.234 1 98.62 287 ILE A CA 1
ATOM 2298 C C . ILE A 1 287 ? 17.969 -12.219 10.273 1 98.62 287 ILE A C 1
ATOM 2300 O O . ILE A 1 287 ? 18.734 -12.023 9.328 1 98.62 287 ILE A O 1
ATOM 2304 N N . GLY A 1 288 ? 18.281 -12.836 11.32 1 98.06 288 GLY A N 1
ATOM 2305 C CA . GLY A 1 288 ? 19.609 -13.398 11.477 1 98.06 288 GLY A CA 1
ATOM 2306 C C . GLY A 1 288 ? 19.797 -14.688 10.695 1 98.06 288 GLY A C 1
ATOM 2307 O O . GLY A 1 288 ? 18.844 -15.234 10.141 1 98.06 288 GLY A O 1
ATOM 2308 N N . ASP A 1 289 ? 21.031 -15.211 10.719 1 96.5 289 ASP A N 1
ATOM 2309 C CA . ASP A 1 289 ? 21.391 -16.453 10.016 1 96.5 289 ASP A CA 1
ATOM 2310 C C . ASP A 1 289 ? 20.688 -17.656 10.641 1 96.5 289 ASP A C 1
ATOM 2312 O O . ASP A 1 289 ? 20.531 -18.688 10 1 96.5 289 ASP A O 1
ATOM 2316 N N . ASP A 1 290 ? 20.344 -17.484 11.852 1 97 290 ASP A N 1
ATOM 2317 C CA . ASP A 1 290 ? 19.641 -18.547 12.562 1 97 290 ASP A CA 1
ATOM 2318 C C . ASP A 1 290 ? 18.125 -18.375 12.461 1 97 290 ASP A C 1
ATOM 2320 O O . ASP A 1 290 ? 17.375 -19.031 13.188 1 97 290 ASP A O 1
ATOM 2324 N N . PHE A 1 291 ? 17.672 -17.469 11.609 1 97.94 291 PHE A N 1
ATOM 2325 C CA . PHE A 1 291 ? 16.266 -17.219 11.289 1 97.94 291 PHE A CA 1
ATOM 2326 C C . PHE A 1 291 ? 15.539 -16.625 12.477 1 97.94 291 PHE A C 1
ATOM 2328 O O . PHE A 1 291 ? 14.336 -16.859 12.656 1 97.94 291 PHE A O 1
ATOM 2335 N N . LYS A 1 292 ? 16.328 -15.898 13.289 1 98.44 292 LYS A N 1
ATOM 2336 C CA . LYS A 1 292 ? 15.703 -15.148 14.375 1 98.44 292 LYS A CA 1
ATOM 2337 C C . LYS A 1 292 ? 15.555 -13.672 14.023 1 98.44 292 LYS A C 1
ATOM 2339 O O . LYS A 1 292 ? 16.391 -13.117 13.305 1 98.44 292 LYS A O 1
ATOM 2344 N N . VAL A 1 293 ? 14.516 -13.125 14.57 1 98.69 293 VAL A N 1
ATOM 2345 C CA . VAL A 1 293 ? 14.227 -11.719 14.328 1 98.69 293 VAL A CA 1
ATOM 2346 C C . VAL A 1 293 ? 15.188 -10.844 15.133 1 98.69 293 VAL A C 1
ATOM 2348 O O . VAL A 1 293 ? 15.461 -11.125 16.297 1 98.69 293 VAL A O 1
ATOM 2351 N N . ILE A 1 294 ? 15.734 -9.859 14.539 1 98.75 294 ILE A N 1
ATOM 2352 C CA . ILE A 1 294 ? 16.562 -8.859 15.195 1 98.75 294 ILE A CA 1
ATOM 2353 C C . ILE A 1 294 ? 15.93 -7.48 15.031 1 98.75 294 ILE A C 1
ATOM 2355 O O . ILE A 1 294 ? 16 -6.879 13.953 1 98.75 294 ILE A O 1
ATOM 2359 N N . VAL A 1 295 ? 15.328 -6.973 16.062 1 98.62 295 VAL A N 1
ATOM 2360 C CA . VAL A 1 295 ? 14.688 -5.66 16.031 1 98.62 295 VAL A CA 1
ATOM 2361 C C . VAL A 1 295 ? 15.727 -4.574 16.312 1 98.62 295 VAL A C 1
ATOM 2363 O O . VAL A 1 295 ? 16.547 -4.719 17.219 1 98.62 295 VAL A O 1
ATOM 2366 N N . HIS A 1 296 ? 15.703 -3.584 15.531 1 97.88 296 HIS A N 1
ATOM 2367 C CA . HIS A 1 296 ? 16.625 -2.48 15.742 1 97.88 296 HIS A CA 1
ATOM 2368 C C . HIS A 1 296 ? 16.375 -1.794 17.078 1 97.88 296 HIS A C 1
ATOM 2370 O O . HIS A 1 296 ? 15.219 -1.523 17.422 1 97.88 296 HIS A O 1
ATOM 2376 N N . PRO A 1 297 ? 17.328 -1.439 17.797 1 96.44 297 PRO A N 1
ATOM 2377 C CA . PRO A 1 297 ? 17.156 -0.897 19.156 1 96.44 297 PRO A CA 1
ATOM 2378 C C . PRO A 1 297 ? 16.469 0.47 19.156 1 96.44 297 PRO A C 1
ATOM 2380 O O . PRO A 1 297 ? 15.844 0.846 20.141 1 96.44 297 PRO A O 1
ATOM 2383 N N . ASP A 1 298 ? 16.531 1.204 18.094 1 94.44 298 ASP A N 1
ATOM 2384 C CA . ASP A 1 298 ? 15.992 2.561 18.047 1 94.44 298 ASP A CA 1
ATOM 2385 C C . ASP A 1 298 ? 14.5 2.549 17.75 1 94.44 298 ASP A C 1
ATOM 2387 O O . ASP A 1 298 ? 13.836 3.586 17.828 1 94.44 298 ASP A O 1
ATOM 2391 N N . VAL A 1 299 ? 14.016 1.358 17.375 1 95.25 299 VAL A N 1
ATOM 2392 C CA . VAL A 1 299 ? 12.594 1.265 17.047 1 95.25 299 VAL A CA 1
ATOM 2393 C C . VAL A 1 299 ? 11.766 1.404 18.328 1 95.25 299 VAL A C 1
ATOM 2395 O O . VAL A 1 299 ? 12.086 0.798 19.359 1 95.25 299 VAL A O 1
ATOM 2398 N N . GLU A 1 300 ? 10.773 2.293 18.219 1 93.12 300 GLU A N 1
ATOM 2399 C CA . GLU A 1 300 ? 9.852 2.521 19.328 1 93.12 300 GLU A CA 1
ATOM 2400 C C . GLU A 1 300 ? 8.562 1.729 19.141 1 93.12 300 GLU A C 1
ATOM 2402 O O . GLU A 1 300 ? 7.574 2.248 18.625 1 93.12 300 GLU A O 1
ATOM 2407 N N . SER A 1 301 ? 8.57 0.533 19.672 1 95.44 301 SER A N 1
ATOM 2408 C CA . SER A 1 301 ? 7.406 -0.339 19.516 1 95.44 301 SER A CA 1
ATOM 2409 C C . SER A 1 301 ? 7.488 -1.537 20.453 1 95.44 301 SER A C 1
ATOM 2411 O O . SER A 1 301 ? 8.266 -2.465 20.219 1 95.44 301 SER A O 1
ATOM 2413 N N . ASP A 1 302 ? 6.637 -1.476 21.438 1 95.5 302 ASP A N 1
ATOM 2414 C CA . ASP A 1 302 ? 6.551 -2.66 22.281 1 95.5 302 ASP A CA 1
ATOM 2415 C C . ASP A 1 302 ? 6.055 -3.869 21.5 1 95.5 302 ASP A C 1
ATOM 2417 O O . ASP A 1 302 ? 6.496 -4.996 21.734 1 95.5 302 ASP A O 1
ATOM 2421 N N . TYR A 1 303 ? 5.238 -3.582 20.609 1 96.44 303 TYR A N 1
ATOM 2422 C CA . TYR A 1 303 ? 4.652 -4.637 19.797 1 96.44 303 TYR A CA 1
ATOM 2423 C C . TYR A 1 303 ? 5.723 -5.355 18.984 1 96.44 303 TYR A C 1
ATOM 2425 O O . TYR A 1 303 ? 5.816 -6.586 19.016 1 96.44 303 TYR A O 1
ATOM 2433 N N . LEU A 1 304 ? 6.551 -4.605 18.266 1 97.81 304 LEU A N 1
ATOM 2434 C CA . LEU A 1 304 ? 7.586 -5.215 17.438 1 97.81 304 LEU A CA 1
ATOM 2435 C C . LEU A 1 304 ? 8.664 -5.855 18.297 1 97.81 304 LEU A C 1
ATOM 2437 O O . LEU A 1 304 ? 9.195 -6.918 17.953 1 97.81 304 LEU A O 1
ATOM 2441 N N . GLN A 1 305 ? 8.93 -5.25 19.422 1 97.62 305 GLN A N 1
ATOM 2442 C CA . GLN A 1 305 ? 9.992 -5.715 20.297 1 97.62 305 GLN A CA 1
ATOM 2443 C C . GLN A 1 305 ? 9.68 -7.098 20.859 1 97.62 305 GLN A C 1
ATOM 2445 O O . GLN A 1 305 ? 10.594 -7.863 21.188 1 97.62 305 GLN A O 1
ATOM 2450 N N . GLN A 1 306 ? 8.438 -7.41 20.969 1 97.12 306 GLN A N 1
ATOM 2451 C CA . GLN A 1 306 ? 8.055 -8.711 21.516 1 97.12 306 GLN A CA 1
ATOM 2452 C C . GLN A 1 306 ? 8.555 -9.844 20.609 1 97.12 306 GLN A C 1
ATOM 2454 O O . GLN A 1 306 ? 8.672 -10.984 21.062 1 97.12 306 GLN A O 1
ATOM 2459 N N . TYR A 1 307 ? 8.883 -9.523 19.406 1 98.12 307 TYR A N 1
ATOM 2460 C CA . TYR A 1 307 ? 9.32 -10.555 18.469 1 98.12 307 TYR A CA 1
ATOM 2461 C C . TYR A 1 307 ? 10.836 -10.602 18.375 1 98.12 307 TYR A C 1
ATOM 2463 O O . TYR A 1 307 ? 11.398 -11.469 17.703 1 98.12 307 TYR A O 1
ATOM 2471 N N . ASN A 1 308 ? 11.523 -9.68 19.047 1 98.44 308 ASN A N 1
ATOM 2472 C CA . ASN A 1 308 ? 12.984 -9.695 19.047 1 98.44 308 ASN A CA 1
ATOM 2473 C C . ASN A 1 308 ? 13.539 -11.023 19.531 1 98.44 308 ASN A C 1
ATOM 2475 O O . ASN A 1 308 ? 13.086 -11.547 20.562 1 98.44 308 ASN A O 1
ATOM 2479 N N . ASN A 1 309 ? 14.414 -11.594 18.781 1 98.31 309 ASN A N 1
ATOM 2480 C CA . ASN A 1 309 ? 15.125 -12.836 19.062 1 98.31 309 ASN A CA 1
ATOM 2481 C C . ASN A 1 309 ? 14.203 -14.047 18.969 1 98.31 309 ASN A C 1
ATOM 2483 O O . ASN A 1 309 ? 14.57 -15.148 19.391 1 98.31 309 ASN A O 1
ATOM 2487 N N . LYS A 1 310 ? 13.016 -13.883 18.562 1 98.19 310 LYS A N 1
ATOM 2488 C CA . LYS A 1 310 ? 12.141 -15.023 18.297 1 98.19 310 LYS A CA 1
ATOM 2489 C C . LYS A 1 310 ? 12.414 -15.617 16.922 1 98.19 310 LYS A C 1
ATOM 2491 O O . LYS A 1 310 ? 12.781 -14.906 15.984 1 98.19 310 LYS A O 1
ATOM 2496 N N . SER A 1 311 ? 12.148 -16.906 16.797 1 97.81 311 SER A N 1
ATOM 2497 C CA . SER A 1 311 ? 12.352 -17.594 15.523 1 97.81 311 SER A CA 1
ATOM 2498 C C . SER A 1 311 ? 11.211 -17.328 14.555 1 97.81 311 SER A C 1
ATOM 2500 O O . SER A 1 311 ? 10.047 -17.25 14.961 1 97.81 311 SER A O 1
ATOM 2502 N N . LEU A 1 312 ? 11.547 -17.219 13.344 1 96.94 312 LEU A N 1
ATOM 2503 C CA . LEU A 1 312 ? 10.531 -17.203 12.297 1 96.94 312 LEU A CA 1
ATOM 2504 C C . LEU A 1 312 ? 9.781 -18.531 12.25 1 96.94 312 LEU A C 1
ATOM 2506 O O . LEU A 1 312 ? 10.32 -19.562 12.648 1 96.94 312 LEU A O 1
ATOM 2510 N N . TYR A 1 313 ? 8.555 -18.453 11.805 1 96.31 313 TYR A N 1
ATOM 2511 C CA . TYR A 1 313 ? 7.934 -19.656 11.266 1 96.31 313 TYR A CA 1
ATOM 2512 C C . TYR A 1 313 ? 8.523 -20.016 9.914 1 96.31 313 TYR A C 1
ATOM 2514 O O . TYR A 1 313 ? 8.141 -19.438 8.891 1 96.31 313 TYR A O 1
ATOM 2522 N N . ILE A 1 314 ? 9.398 -20.891 9.844 1 93.94 314 ILE A N 1
ATOM 2523 C CA . ILE A 1 314 ? 10.156 -21.188 8.633 1 93.94 314 ILE A CA 1
ATOM 2524 C C . ILE A 1 314 ? 9.453 -22.281 7.832 1 93.94 314 ILE A C 1
ATOM 2526 O O . ILE A 1 314 ? 8.852 -23.188 8.406 1 93.94 314 ILE A O 1
ATOM 2530 N N . PRO A 1 315 ? 9.617 -22.25 6.543 1 95.88 315 PRO A N 1
ATOM 2531 C CA . PRO A 1 315 ? 9.031 -23.297 5.707 1 95.88 315 PRO A CA 1
ATOM 2532 C C . PRO A 1 315 ? 9.648 -24.672 5.965 1 95.88 315 PRO A C 1
ATOM 2534 O O . PRO A 1 315 ? 10.852 -24.766 6.23 1 95.88 315 PRO A O 1
ATOM 2537 N N . GLU A 1 316 ? 8.844 -25.656 5.875 1 92.94 316 GLU A N 1
ATOM 2538 C CA . GLU A 1 316 ? 9.336 -27.031 6.004 1 92.94 316 GLU A CA 1
ATOM 2539 C C . GLU A 1 316 ? 10.211 -27.406 4.816 1 92.94 316 GLU A C 1
ATOM 2541 O O . GLU A 1 316 ? 11.266 -28.016 4.992 1 92.94 316 GLU A O 1
ATOM 2546 N N . ASN A 1 317 ? 9.75 -27.047 3.641 1 91.75 317 ASN A N 1
ATOM 2547 C CA . ASN A 1 317 ? 10.508 -27.297 2.418 1 91.75 317 ASN A CA 1
ATOM 2548 C C . ASN A 1 317 ? 11.648 -26.297 2.26 1 91.75 317 ASN A C 1
ATOM 2550 O O . ASN A 1 317 ? 11.422 -25.078 2.219 1 91.75 317 ASN A O 1
ATOM 2554 N N . ALA A 1 318 ? 12.828 -26.766 2.17 1 91.06 318 ALA A N 1
ATOM 2555 C CA . ALA A 1 318 ? 14.031 -25.953 2.125 1 91.06 318 ALA A CA 1
ATOM 2556 C C . ALA A 1 318 ? 14.031 -25.031 0.908 1 91.06 318 ALA A C 1
ATOM 2558 O O . ALA A 1 318 ? 14.641 -23.969 0.928 1 91.06 318 ALA A O 1
ATOM 2559 N N . PHE A 1 319 ? 13.281 -25.422 -0.07 1 90.94 319 PHE A N 1
ATOM 2560 C CA . PHE A 1 319 ? 13.195 -24.641 -1.295 1 90.94 319 PHE A CA 1
ATOM 2561 C C . PHE A 1 319 ? 12.672 -23.234 -1.003 1 90.94 319 PHE A C 1
ATOM 2563 O O . PHE A 1 319 ? 13.07 -22.266 -1.654 1 90.94 319 PHE A O 1
ATOM 2570 N N . PHE A 1 320 ? 11.875 -23.156 -0.002 1 94.5 320 PHE A N 1
ATOM 2571 C CA . PHE A 1 320 ? 11.188 -21.906 0.293 1 94.5 320 PHE A CA 1
ATOM 2572 C C . PHE A 1 320 ? 11.906 -21.141 1.389 1 94.5 320 PHE A C 1
ATOM 2574 O O . PHE A 1 320 ? 11.562 -19.984 1.673 1 94.5 320 PHE A O 1
ATOM 2581 N N . ARG A 1 321 ? 12.906 -21.688 2.014 1 95.94 321 ARG A N 1
ATOM 2582 C CA . ARG A 1 321 ? 13.578 -21.047 3.145 1 95.94 321 ARG A CA 1
ATOM 2583 C C . ARG A 1 321 ? 14.438 -19.875 2.686 1 95.94 321 ARG A C 1
ATOM 2585 O O . ARG A 1 321 ? 15.07 -19.938 1.626 1 95.94 321 ARG A O 1
ATOM 2592 N N . PRO A 1 322 ? 14.438 -18.812 3.51 1 97.12 322 PRO A N 1
ATOM 2593 C CA . PRO A 1 322 ? 15.281 -17.656 3.143 1 97.12 322 PRO A CA 1
ATOM 2594 C C . PRO A 1 322 ? 16.734 -18.062 2.863 1 97.12 322 PRO A C 1
ATOM 2596 O O . PRO A 1 322 ? 17.312 -18.828 3.627 1 97.12 322 PRO A O 1
ATOM 2599 N N . ASP A 1 323 ? 17.203 -17.578 1.775 1 95 323 ASP A N 1
ATOM 2600 C CA . ASP A 1 323 ? 18.609 -17.766 1.432 1 95 323 ASP A CA 1
ATOM 2601 C C . ASP A 1 323 ? 19.5 -16.922 2.322 1 95 323 ASP A C 1
ATOM 2603 O O . ASP A 1 323 ? 19.219 -15.75 2.576 1 95 323 ASP A O 1
ATOM 2607 N N . ILE A 1 324 ? 20.594 -17.453 2.709 1 96.19 324 ILE A N 1
ATOM 2608 C CA . ILE A 1 324 ? 21.484 -16.812 3.668 1 96.19 324 ILE A CA 1
ATOM 2609 C C . ILE A 1 324 ? 22.078 -15.547 3.053 1 96.19 324 ILE A C 1
ATOM 2611 O O . ILE A 1 324 ? 22.266 -14.539 3.744 1 96.19 324 ILE A O 1
ATOM 2615 N N . ASN A 1 325 ? 22.391 -15.602 1.79 1 95.06 325 ASN A N 1
ATOM 2616 C CA . ASN A 1 325 ? 22.953 -14.43 1.132 1 95.06 325 ASN A CA 1
ATOM 2617 C C . ASN A 1 325 ? 21.953 -13.281 1.078 1 95.06 325 ASN A C 1
ATOM 2619 O O . ASN A 1 325 ? 22.312 -12.117 1.231 1 95.06 325 ASN A O 1
ATOM 2623 N N . ASN A 1 326 ? 20.734 -13.625 0.795 1 96.31 326 ASN A N 1
ATOM 2624 C CA . ASN A 1 326 ? 19.688 -12.602 0.826 1 96.31 326 ASN A CA 1
ATOM 2625 C C . ASN A 1 326 ? 19.547 -11.984 2.215 1 96.31 326 ASN A C 1
ATOM 2627 O O . ASN A 1 326 ? 19.391 -10.773 2.346 1 96.31 326 ASN A O 1
ATOM 2631 N N . LEU A 1 327 ? 19.641 -12.844 3.215 1 97.88 327 LEU A N 1
ATOM 2632 C CA . LEU A 1 327 ? 19.578 -12.359 4.586 1 97.88 327 LEU A CA 1
ATOM 2633 C C . LEU A 1 327 ? 20.734 -11.398 4.879 1 97.88 327 LEU A C 1
ATOM 2635 O O . LEU A 1 327 ? 20.516 -10.328 5.453 1 97.88 327 LEU A O 1
ATOM 2639 N N . HIS A 1 328 ? 21.906 -11.789 4.445 1 97.75 328 HIS A N 1
ATOM 2640 C CA . HIS A 1 328 ? 23.078 -10.953 4.664 1 97.75 328 HIS A CA 1
ATOM 2641 C C . HIS A 1 328 ? 22.906 -9.594 3.992 1 97.75 328 HIS A C 1
ATOM 2643 O O . HIS A 1 328 ? 23.297 -8.562 4.555 1 97.75 328 HIS A O 1
ATOM 2649 N N . TYR A 1 329 ? 22.359 -9.68 2.828 1 96.31 329 TYR A N 1
ATOM 2650 C CA . TYR A 1 329 ? 22.125 -8.422 2.133 1 96.31 329 TYR A CA 1
ATOM 2651 C C . TYR A 1 329 ? 21.219 -7.512 2.941 1 96.31 329 TYR A C 1
ATOM 2653 O O . TYR A 1 329 ? 21.5 -6.324 3.111 1 96.31 329 TYR A O 1
ATOM 2661 N N . HIS A 1 330 ? 20.141 -8 3.408 1 97.5 330 HIS A N 1
ATOM 2662 C CA . HIS A 1 330 ? 19.203 -7.207 4.188 1 97.5 330 HIS A CA 1
ATOM 2663 C C . HIS A 1 330 ? 19.844 -6.676 5.461 1 97.5 330 HIS A C 1
ATOM 2665 O O . HIS A 1 330 ? 19.656 -5.516 5.828 1 97.5 330 HIS A O 1
ATOM 2671 N N . GLN A 1 331 ? 20.641 -7.492 6.109 1 97.62 331 GLN A N 1
ATOM 2672 C CA . GLN A 1 331 ? 21.344 -7.121 7.332 1 97.62 331 GLN A CA 1
ATOM 2673 C C . GLN A 1 331 ? 22.281 -5.949 7.094 1 97.62 331 GLN A C 1
ATOM 2675 O O . GLN A 1 331 ? 22.406 -5.055 7.938 1 97.62 331 GLN A O 1
ATOM 2680 N N . THR A 1 332 ? 22.828 -5.949 5.938 1 96.88 332 THR A N 1
ATOM 2681 C CA . THR A 1 332 ? 23.922 -5.016 5.688 1 96.88 332 THR A CA 1
ATOM 2682 C C . THR A 1 332 ? 23.406 -3.742 5.023 1 96.88 332 THR A C 1
ATOM 2684 O O . THR A 1 332 ? 23.875 -2.645 5.32 1 96.88 332 THR A O 1
ATOM 2687 N N . HIS A 1 333 ? 22.422 -3.908 4.156 1 94.81 333 HIS A N 1
ATOM 2688 C CA . HIS A 1 333 ? 22.094 -2.785 3.285 1 94.81 333 HIS A CA 1
ATOM 2689 C C . HIS A 1 333 ? 20.734 -2.211 3.619 1 94.81 333 HIS A C 1
ATOM 2691 O O . HIS A 1 333 ? 20.406 -1.096 3.207 1 94.81 333 HIS A O 1
ATOM 2697 N N . ILE A 1 334 ? 19.906 -2.943 4.348 1 94.94 334 ILE A N 1
ATOM 2698 C CA . ILE A 1 334 ? 18.531 -2.49 4.57 1 94.94 334 ILE A CA 1
ATOM 2699 C C . ILE A 1 334 ? 18.344 -2.172 6.051 1 94.94 334 ILE A C 1
ATOM 2701 O O . ILE A 1 334 ? 17.781 -1.128 6.398 1 94.94 334 ILE A O 1
ATOM 2705 N N . TYR A 1 335 ? 18.875 -3.051 6.941 1 96.31 335 TYR A N 1
ATOM 2706 C CA . TYR A 1 335 ? 18.734 -2.91 8.391 1 96.31 335 TYR A CA 1
ATOM 2707 C C . TYR A 1 335 ? 19.219 -1.544 8.852 1 96.31 335 TYR A C 1
ATOM 2709 O O . TYR A 1 335 ? 20.375 -1.166 8.578 1 96.31 335 TYR A O 1
ATOM 2717 N N . GLY A 1 336 ? 18.281 -0.715 9.383 1 94.06 336 GLY A N 1
ATOM 2718 C CA . GLY A 1 336 ? 18.656 0.583 9.922 1 94.06 336 GLY A CA 1
ATOM 2719 C C . GLY A 1 336 ? 18.344 1.732 8.984 1 94.06 336 GLY A C 1
ATOM 2720 O O . GLY A 1 336 ? 18.469 2.9 9.359 1 94.06 336 GLY A O 1
ATOM 2721 N N . LEU A 1 337 ? 17.844 1.434 7.828 1 89.75 337 LEU A N 1
ATOM 2722 C CA . LEU A 1 337 ? 17.609 2.461 6.816 1 89.75 337 LEU A CA 1
ATOM 2723 C C . LEU A 1 337 ? 16.562 3.457 7.289 1 89.75 337 LEU A C 1
ATOM 2725 O O . LEU A 1 337 ? 16.562 4.617 6.867 1 89.75 337 LEU A O 1
ATOM 2729 N N . PHE A 1 338 ? 15.68 3.043 8.195 1 86.19 338 PHE A N 1
ATOM 2730 C CA . PHE A 1 338 ? 14.602 3.912 8.664 1 86.19 338 PHE A CA 1
ATOM 2731 C C . PHE A 1 338 ? 15.164 5.148 9.352 1 86.19 338 PHE A C 1
ATOM 2733 O O . PHE A 1 338 ? 14.492 6.176 9.445 1 86.19 338 PHE A O 1
ATOM 2740 N N . LYS A 1 339 ? 16.328 5.074 9.844 1 83.31 339 LYS A N 1
ATOM 2741 C CA . LYS A 1 339 ? 16.938 6.188 10.562 1 83.31 339 LYS A CA 1
ATOM 2742 C C . LYS A 1 339 ? 17.391 7.293 9.609 1 83.31 339 LYS A C 1
ATOM 2744 O O . LYS A 1 339 ? 17.531 8.445 10.008 1 83.31 339 LYS A O 1
ATOM 2749 N N . THR A 1 340 ? 17.734 6.785 8.344 1 69.31 340 THR A N 1
ATOM 2750 C CA . THR A 1 340 ? 18.25 7.738 7.367 1 69.31 340 THR A CA 1
ATOM 2751 C C . THR A 1 340 ? 17.203 8.062 6.316 1 69.31 340 THR A C 1
ATOM 2753 O O . THR A 1 340 ? 17.281 9.102 5.652 1 69.31 340 THR A O 1
ATOM 2756 N N . SER A 1 341 ? 16.641 6.895 5.75 1 54.56 341 SER A N 1
ATOM 2757 C CA . SER A 1 341 ? 15.75 6.973 4.598 1 54.56 341 SER A CA 1
ATOM 2758 C C . SER A 1 341 ? 14.703 8.07 4.781 1 54.56 341 SER A C 1
ATOM 2760 O O . SER A 1 341 ? 14.016 8.445 3.828 1 54.56 341 SER A O 1
ATOM 2762 N N . GLY A 1 342 ? 14.258 8.492 5.836 1 42.19 342 GLY A N 1
ATOM 2763 C CA . GLY A 1 342 ? 13.531 9.695 5.484 1 42.19 342 GLY A CA 1
ATOM 2764 C C . GLY A 1 342 ? 14.391 10.719 4.758 1 42.19 342 GLY A C 1
ATOM 2765 O O . GLY A 1 342 ? 13.891 11.773 4.352 1 42.19 342 GLY A O 1
ATOM 2766 N N . SER A 1 343 ? 15.68 10.617 4.832 1 33.81 343 SER A N 1
ATOM 2767 C CA . SER A 1 343 ? 16.656 11.43 4.102 1 33.81 343 SER A CA 1
ATOM 2768 C C . SER A 1 343 ? 16.922 10.844 2.719 1 33.81 343 SER A C 1
ATOM 2770 O O . SER A 1 343 ? 16.891 9.625 2.535 1 33.81 343 SER A O 1
ATOM 2772 N N . LEU A 1 344 ? 16.75 11.523 1.6 1 31.12 344 LEU A N 1
ATOM 2773 C CA . LEU A 1 344 ? 17.078 11.25 0.206 1 31.12 344 LEU A CA 1
ATOM 2774 C C . LEU A 1 344 ? 18.406 10.523 0.098 1 31.12 344 LEU A C 1
ATOM 2776 O O . LEU A 1 344 ? 19.438 11.133 -0.224 1 31.12 344 LEU A O 1
ATOM 2780 N N . VAL A 1 345 ? 19.047 9.766 0.865 1 29.2 345 VAL A N 1
ATOM 2781 C CA . VAL A 1 345 ? 20.344 9.273 0.419 1 29.2 345 VAL A CA 1
ATOM 2782 C C . VAL A 1 345 ? 20.156 8.367 -0.797 1 29.2 345 VAL A C 1
ATOM 2784 O O . VAL A 1 345 ? 19.453 7.355 -0.726 1 29.2 345 VAL A O 1
ATOM 2787 N N . LYS A 1 346 ? 20.375 8.844 -2.047 1 29.34 346 LYS A N 1
ATOM 2788 C CA . LYS A 1 346 ? 20.594 8.148 -3.309 1 29.34 346 LYS A CA 1
ATOM 2789 C C . LYS A 1 346 ? 21.391 6.863 -3.098 1 29.34 346 LYS A C 1
ATOM 2791 O O . LYS A 1 346 ? 22.484 6.898 -2.525 1 29.34 346 LYS A O 1
ATOM 2796 N N . ALA A 1 347 ? 20.906 5.691 -3.158 1 28.56 347 ALA A N 1
ATOM 2797 C CA . ALA A 1 347 ? 21.625 4.441 -3.389 1 28.56 347 ALA A CA 1
ATOM 2798 C C . ALA A 1 347 ? 22.688 4.617 -4.461 1 28.56 347 ALA A C 1
ATOM 2800 O O . ALA A 1 347 ? 22.375 4.715 -5.652 1 28.56 347 ALA A O 1
ATOM 2801 N N . THR A 1 348 ? 23.734 5.312 -4.469 1 27.03 348 THR A N 1
ATOM 2802 C CA . THR A 1 348 ? 24.906 5.254 -5.352 1 27.03 348 THR A CA 1
ATOM 2803 C C . THR A 1 348 ? 25.297 3.809 -5.625 1 27.03 348 THR A C 1
ATOM 2805 O O . THR A 1 348 ? 24.938 2.906 -4.867 1 27.03 348 THR A O 1
ATOM 2808 N N . GLY A 1 349 ? 26.438 3.508 -6.566 1 28.22 349 GLY A N 1
ATOM 2809 C CA . GLY A 1 349 ? 27.125 2.58 -7.445 1 28.22 349 GLY A CA 1
ATOM 2810 C C . GLY A 1 349 ? 27.703 1.386 -6.715 1 28.22 349 GLY A C 1
ATOM 2811 O O . GLY A 1 349 ? 28.922 1.293 -6.539 1 28.22 349 GLY A O 1
ATOM 2812 N N . TYR A 1 350 ? 27.234 0.93 -5.77 1 27.94 350 TYR A N 1
ATOM 2813 C CA . TYR A 1 350 ? 28.047 -0.146 -5.211 1 27.94 350 TYR A CA 1
ATOM 2814 C C . TYR A 1 350 ? 28.219 -1.275 -6.219 1 27.94 350 TYR A C 1
ATOM 2816 O O . TYR A 1 350 ? 29.031 -2.188 -6.004 1 27.94 350 TYR A O 1
ATOM 2824 N N . TYR A 1 351 ? 27.359 -1.418 -7.168 1 27.33 351 TYR A N 1
ATOM 2825 C CA . TYR A 1 351 ? 27.703 -2.588 -7.973 1 27.33 351 TYR A CA 1
ATOM 2826 C C . TYR A 1 351 ? 28.953 -2.344 -8.797 1 27.33 351 TYR A C 1
ATOM 2828 O O . TYR A 1 351 ? 29.328 -3.178 -9.625 1 27.33 351 TYR A O 1
ATOM 2836 N N . LYS A 1 352 ? 29.641 -1.177 -8.766 1 30 352 LYS A N 1
ATOM 2837 C CA . LYS A 1 352 ? 30.844 -1.205 -9.586 1 30 352 LYS A CA 1
ATOM 2838 C C . LYS A 1 352 ? 31.859 -2.207 -9.031 1 30 352 LYS A C 1
ATOM 2840 O O . LYS A 1 352 ? 32.594 -2.84 -9.797 1 30 352 LYS A O 1
ATOM 2845 N N . ASN A 1 353 ? 32.094 -2.252 -7.703 1 28.84 353 ASN A N 1
ATOM 2846 C CA . ASN A 1 353 ? 33.312 -2.947 -7.367 1 28.84 353 ASN A CA 1
ATOM 2847 C C . ASN A 1 353 ? 33.156 -4.461 -7.441 1 28.84 353 ASN A C 1
ATOM 2849 O O . ASN A 1 353 ? 34.125 -5.207 -7.266 1 28.84 353 ASN A O 1
ATOM 2853 N N . ILE A 1 354 ? 31.969 -4.988 -7.383 1 29.78 354 ILE A N 1
ATOM 2854 C CA . ILE A 1 354 ? 32.156 -6.438 -7.359 1 29.78 354 ILE A CA 1
ATOM 2855 C C . ILE A 1 354 ? 32.562 -6.934 -8.742 1 29.78 354 ILE A C 1
ATOM 2857 O O . ILE A 1 354 ? 32.906 -8.109 -8.914 1 29.78 354 ILE A O 1
ATOM 2861 N N . ASN A 1 355 ? 32.438 -6.16 -9.852 1 27.89 355 ASN A N 1
ATOM 2862 C CA . ASN A 1 355 ? 32.969 -6.762 -11.07 1 27.89 355 ASN A CA 1
ATOM 2863 C C . ASN A 1 355 ? 34.5 -6.863 -11.031 1 27.89 355 ASN A C 1
ATOM 2865 O O . ASN A 1 355 ? 35.094 -7.617 -11.805 1 27.89 355 ASN A O 1
ATOM 2869 N N . MET A 1 356 ? 35.219 -5.934 -10.344 1 30.55 356 MET A N 1
ATOM 2870 C CA . MET A 1 356 ? 36.656 -5.93 -10.648 1 30.55 356 MET A CA 1
ATOM 2871 C C . MET A 1 356 ? 37.344 -7.113 -9.984 1 30.55 356 MET A C 1
ATOM 2873 O O . MET A 1 356 ? 38.469 -7.469 -10.359 1 30.55 356 MET A O 1
ATOM 2877 N N . ALA A 1 357 ? 36.906 -7.582 -8.875 1 30.39 357 ALA A N 1
ATOM 2878 C CA . ALA A 1 357 ? 37.844 -8.516 -8.289 1 30.39 357 ALA A CA 1
ATOM 2879 C C . ALA A 1 357 ? 37.844 -9.844 -9.039 1 30.39 357 ALA A C 1
ATOM 2881 O O . ALA A 1 357 ? 38.75 -10.672 -8.852 1 30.39 357 ALA A O 1
ATOM 2882 N N . ALA A 1 358 ? 36.844 -10.242 -9.719 1 26.67 358 ALA A N 1
ATOM 2883 C CA . ALA A 1 358 ? 36.969 -11.586 -10.289 1 26.67 358 ALA A CA 1
ATOM 2884 C C . ALA A 1 358 ? 37.938 -11.586 -11.477 1 26.67 358 ALA A C 1
ATOM 2886 O O . ALA A 1 358 ? 38.219 -12.641 -12.055 1 26.67 358 ALA A O 1
ATOM 2887 N N . GLU A 1 359 ? 38.406 -10.398 -11.898 1 27 359 GLU A N 1
ATOM 2888 C CA . GLU A 1 359 ? 39.219 -10.586 -13.094 1 27 359 GLU A CA 1
ATOM 2889 C C . GLU A 1 359 ? 40.594 -11.188 -12.734 1 27 359 GLU A C 1
ATOM 2891 O O . GLU A 1 359 ? 41.375 -11.531 -13.625 1 27 359 GLU A O 1
ATOM 2896 N N . ASP A 1 360 ? 41.094 -11.102 -11.516 1 25.84 360 ASP A N 1
ATOM 2897 C CA . ASP A 1 360 ? 42.5 -11.414 -11.5 1 25.84 360 ASP A CA 1
ATOM 2898 C C . ASP A 1 360 ? 42.75 -12.922 -11.5 1 25.84 360 ASP A C 1
ATOM 2900 O O . ASP A 1 360 ? 43.188 -13.484 -10.5 1 25.84 360 ASP A O 1
ATOM 2904 N N . LYS A 1 361 ? 41.906 -13.828 -11.898 1 28.7 361 LYS A N 1
ATOM 2905 C CA . LYS A 1 361 ? 42.406 -15.188 -12.07 1 28.7 361 LYS A CA 1
ATOM 2906 C C . LYS A 1 361 ? 43.531 -15.227 -13.094 1 28.7 361 LYS A C 1
ATOM 2908 O O . LYS A 1 361 ? 43.344 -14.898 -14.258 1 28.7 361 LYS A O 1
ATOM 2913 N N . THR A 1 362 ? 44.812 -14.977 -12.719 1 25.62 362 THR A N 1
ATOM 2914 C CA . THR A 1 362 ? 46.062 -15.266 -13.414 1 25.62 362 THR A CA 1
ATOM 2915 C C . THR A 1 362 ? 46.062 -16.703 -13.922 1 25.62 362 THR A C 1
ATOM 2917 O O . THR A 1 362 ? 45.656 -17.625 -13.219 1 25.62 362 THR A O 1
ATOM 2920 N N . PRO A 1 363 ? 46.188 -16.953 -15.211 1 27.23 363 PRO A N 1
ATOM 2921 C CA . PRO A 1 363 ? 46.469 -18.203 -15.914 1 27.23 363 PRO A CA 1
ATOM 2922 C C . PRO A 1 363 ? 47.688 -18.922 -15.359 1 27.23 363 PRO A C 1
ATOM 2924 O O . PRO A 1 363 ? 48.75 -18.312 -15.227 1 27.23 363 PRO A O 1
ATOM 2927 N N . TYR A 1 364 ? 47.656 -19.672 -14.234 1 25.89 364 TYR A N 1
ATOM 2928 C CA . TYR A 1 364 ? 48.812 -20.516 -13.922 1 25.89 364 TYR A CA 1
ATOM 2929 C C . TYR A 1 364 ? 49.344 -21.188 -15.172 1 25.89 364 TYR A C 1
ATOM 2931 O O . TYR A 1 364 ? 48.594 -21.703 -15.984 1 25.89 364 TYR A O 1
ATOM 2939 N N . GLY A 1 365 ? 50.469 -20.672 -15.805 1 22.78 365 GLY A N 1
ATOM 2940 C CA . GLY A 1 365 ? 51.375 -21.203 -16.812 1 22.78 365 GLY A CA 1
ATOM 2941 C C . GLY A 1 365 ? 51.688 -22.672 -16.609 1 22.78 365 GLY A C 1
ATOM 2942 O O . GLY A 1 365 ? 51.469 -23.219 -15.523 1 22.78 365 GLY A O 1
ATOM 2943 N N . SER A 1 366 ? 51.938 -23.5 -17.703 1 25.61 366 SER A N 1
ATOM 2944 C CA . SER A 1 366 ? 52.469 -24.797 -18.109 1 25.61 366 SER A CA 1
ATOM 2945 C C . SER A 1 366 ? 53.812 -25.062 -17.422 1 25.61 366 SER A C 1
ATOM 2947 O O . SER A 1 366 ? 54.406 -26.141 -17.594 1 25.61 366 SER A O 1
ATOM 2949 N N . ASN A 1 367 ? 54.25 -24.672 -16.188 1 21.69 367 ASN A N 1
ATOM 2950 C CA . ASN A 1 367 ? 55.344 -25.594 -15.961 1 21.69 367 ASN A CA 1
ATOM 2951 C C . ASN A 1 367 ? 54.844 -26.984 -15.586 1 21.69 367 ASN A C 1
ATOM 2953 O O . ASN A 1 367 ? 53.844 -27.125 -14.891 1 21.69 367 ASN A O 1
ATOM 2957 N N . MET B 1 1 ? 13.891 32.094 -4.91 1 90.62 1 MET B N 1
ATOM 2958 C CA . MET B 1 1 ? 12.992 31.797 -3.803 1 90.62 1 MET B CA 1
ATOM 2959 C C . MET B 1 1 ? 12.148 33 -3.426 1 90.62 1 MET B C 1
ATOM 2961 O O . MET B 1 1 ? 12.562 34.156 -3.65 1 90.62 1 MET B O 1
ATOM 2965 N N . LYS B 1 2 ? 10.984 32.719 -3.02 1 94.75 2 LYS B N 1
ATOM 2966 C CA . LYS B 1 2 ? 10.039 33.781 -2.689 1 94.75 2 LYS B CA 1
ATOM 2967 C C . LYS B 1 2 ? 9.719 33.812 -1.197 1 94.75 2 LYS B C 1
ATOM 2969 O O . LYS B 1 2 ? 9.43 32.75 -0.617 1 94.75 2 LYS B O 1
ATOM 2974 N N . TYR B 1 3 ? 9.898 35 -0.566 1 97.69 3 TYR B N 1
ATOM 2975 C CA . TYR B 1 3 ? 9.586 35.156 0.849 1 97.69 3 TYR B CA 1
ATOM 2976 C C . TYR B 1 3 ? 8.523 36.25 1.044 1 97.69 3 TYR B C 1
ATOM 2978 O O . TYR B 1 3 ? 8.516 37.25 0.34 1 97.69 3 TYR B O 1
ATOM 2986 N N . TYR B 1 4 ? 7.609 35.969 1.986 1 98.06 4 TYR B N 1
ATOM 2987 C CA . TYR B 1 4 ? 6.668 37 2.424 1 98.06 4 TYR B CA 1
ATOM 2988 C C . TYR B 1 4 ? 7.059 37.562 3.789 1 98.06 4 TYR B C 1
ATOM 2990 O O . TYR B 1 4 ? 7.211 36.781 4.75 1 98.06 4 TYR B O 1
ATOM 2998 N N . LEU B 1 5 ? 7.293 38.844 3.854 1 98.38 5 LEU B N 1
ATOM 2999 C CA . LEU B 1 5 ? 7.699 39.5 5.086 1 98.38 5 LEU B CA 1
ATOM 3000 C C . LEU B 1 5 ? 6.543 40.312 5.68 1 98.38 5 LEU B C 1
ATOM 3002 O O . LEU B 1 5 ? 5.82 41 4.953 1 98.38 5 LEU B O 1
ATOM 3006 N N . LYS B 1 6 ? 6.387 40.188 6.973 1 98.19 6 LYS B N 1
ATOM 3007 C CA . LYS B 1 6 ? 5.359 40.906 7.699 1 98.19 6 LYS B CA 1
ATOM 3008 C C . LYS B 1 6 ? 5.902 41.469 9.008 1 98.19 6 LYS B C 1
ATOM 3010 O O . LYS B 1 6 ? 6.289 40.719 9.898 1 98.19 6 LYS B O 1
ATOM 3015 N N . ARG B 1 7 ? 5.914 42.781 9.07 1 97.88 7 ARG B N 1
ATOM 3016 C CA . ARG B 1 7 ? 6.258 43.406 10.336 1 97.88 7 ARG B CA 1
ATOM 3017 C C . ARG B 1 7 ? 5.043 43.469 11.258 1 97.88 7 ARG B C 1
ATOM 3019 O O . ARG B 1 7 ? 3.984 43.969 10.859 1 97.88 7 ARG B O 1
ATOM 3026 N N . LEU B 1 8 ? 5.203 43.031 12.484 1 95.94 8 LEU B N 1
ATOM 3027 C CA . LEU B 1 8 ? 4.09 42.969 13.422 1 95.94 8 LEU B CA 1
ATOM 3028 C C . LEU B 1 8 ? 3.838 44.344 14.047 1 95.94 8 LEU B C 1
ATOM 3030 O O . LEU B 1 8 ? 4.785 45.062 14.359 1 95.94 8 LEU B O 1
ATOM 3034 N N . GLY B 1 9 ? 2.537 44.688 14.156 1 92.38 9 GLY B N 1
ATOM 3035 C CA . GLY B 1 9 ? 2.127 45.906 14.836 1 92.38 9 GLY B CA 1
ATOM 3036 C C . GLY B 1 9 ? 1.484 45.656 16.188 1 92.38 9 GLY B C 1
ATOM 3037 O O . GLY B 1 9 ? 1.262 44.5 16.562 1 92.38 9 GLY B O 1
ATOM 3038 N N . HIS B 1 10 ? 1.148 46.75 16.891 1 88.62 10 HIS B N 1
ATOM 3039 C CA . HIS B 1 10 ? 0.554 46.688 18.219 1 88.62 10 HIS B CA 1
ATOM 3040 C C . HIS B 1 10 ? -0.851 46.094 18.156 1 88.62 10 HIS B C 1
ATOM 3042 O O . HIS B 1 10 ? -1.257 45.344 19.062 1 88.62 10 HIS B O 1
ATOM 3048 N N . GLN B 1 11 ? -1.565 46.375 17.156 1 86.06 11 GLN B N 1
ATOM 3049 C CA . GLN B 1 11 ? -2.947 45.938 17.016 1 86.06 11 GLN B CA 1
ATOM 3050 C C . GLN B 1 11 ? -3.025 44.406 16.938 1 86.06 11 GLN B C 1
ATOM 3052 O O . GLN B 1 11 ? -3.979 43.812 17.422 1 86.06 11 GLN B O 1
ATOM 3057 N N . GLU B 1 12 ? -2.074 43.781 16.328 1 91.25 12 GLU B N 1
ATOM 3058 C CA . GLU B 1 12 ? -2.051 42.344 16.125 1 91.25 12 GLU B CA 1
ATOM 3059 C C . GLU B 1 12 ? -1.783 41.625 17.438 1 91.25 12 GLU B C 1
ATOM 3061 O O . GLU B 1 12 ? -2.234 40.469 17.625 1 91.25 12 GLU B O 1
ATOM 3066 N N . LEU B 1 13 ? -1.13 42.156 18.312 1 88.44 13 LEU B N 1
ATOM 3067 C CA . LEU B 1 13 ? -0.617 41.469 19.484 1 88.44 13 LEU B CA 1
ATOM 3068 C C . LEU B 1 13 ? -1.45 41.812 20.719 1 88.44 13 LEU B C 1
ATOM 3070 O O . LEU B 1 13 ? -1.437 41.062 21.703 1 88.44 13 LEU B O 1
ATOM 3074 N N . GLY B 1 14 ? -2.316 42.75 20.594 1 76.19 14 GLY B N 1
ATOM 3075 C CA . GLY B 1 14 ? -3.189 43.125 21.703 1 76.19 14 GLY B CA 1
ATOM 3076 C C . GLY B 1 14 ? -2.434 43.594 22.938 1 76.19 14 GLY B C 1
ATOM 3077 O O . GLY B 1 14 ? -1.208 43.469 23 1 76.19 14 GLY B O 1
ATOM 3078 N N . SER B 1 15 ? -3.209 44.156 23.781 1 70.31 15 SER B N 1
ATOM 3079 C CA . SER B 1 15 ? -2.648 44.562 25.062 1 70.31 15 SER B CA 1
ATOM 3080 C C . SER B 1 15 ? -2.5 43.375 26.016 1 70.31 15 SER B C 1
ATOM 3082 O O . SER B 1 15 ? -3.307 42.438 25.984 1 70.31 15 SER B O 1
ATOM 3084 N N . VAL B 1 16 ? -1.329 43.031 26.484 1 64.62 16 VAL B N 1
ATOM 3085 C CA . VAL B 1 16 ? -1.062 41.906 27.391 1 64.62 16 VAL B CA 1
ATOM 3086 C C . VAL B 1 16 ? -1.248 42.375 28.828 1 64.62 16 VAL B C 1
ATOM 3088 O O . VAL B 1 16 ? -0.642 43.344 29.266 1 64.62 16 VAL B O 1
ATOM 3091 N N . LYS B 1 17 ? -2.318 41.875 29.453 1 61.88 17 LYS B N 1
ATOM 3092 C CA . LYS B 1 17 ? -2.523 42.094 30.875 1 61.88 17 LYS B CA 1
ATOM 3093 C C . LYS B 1 17 ? -2.289 40.844 31.672 1 61.88 17 LYS B C 1
ATOM 3095 O O . LYS B 1 17 ? -2.871 39.781 31.375 1 61.88 17 LYS B O 1
ATOM 3100 N N . ASN B 1 18 ? -1.46 40.812 32.688 1 61.78 18 ASN B N 1
ATOM 3101 C CA . ASN B 1 18 ? -1.118 39.719 33.594 1 61.78 18 ASN B CA 1
ATOM 3102 C C . ASN B 1 18 ? -0.641 38.5 32.812 1 61.78 18 ASN B C 1
ATOM 3104 O O . ASN B 1 18 ? -1.057 37.375 33.094 1 61.78 18 ASN B O 1
ATOM 3108 N N . GLY B 1 19 ? -0.022 38.75 31.656 1 59.06 19 GLY B N 1
ATOM 3109 C CA . GLY B 1 19 ? 0.597 37.688 30.875 1 59.06 19 GLY B CA 1
ATOM 3110 C C . GLY B 1 19 ? -0.333 37.062 29.844 1 59.06 19 GLY B C 1
ATOM 3111 O O . GLY B 1 19 ? 0.025 36.094 29.172 1 59.06 19 GLY B O 1
ATOM 3112 N N . LYS B 1 20 ? -1.536 37.531 29.938 1 58.94 20 LYS B N 1
ATOM 3113 C CA . LYS B 1 20 ? -2.527 37 29 1 58.94 20 LYS B CA 1
ATOM 3114 C C . LYS B 1 20 ? -2.961 38.062 28 1 58.94 20 LYS B C 1
ATOM 3116 O O . LYS B 1 20 ? -3.219 39.219 28.375 1 58.94 20 LYS B O 1
ATOM 3121 N N . ALA B 1 21 ? -2.836 37.656 26.734 1 61.53 21 ALA B N 1
ATOM 3122 C CA . ALA B 1 21 ? -3.328 38.562 25.719 1 61.53 21 ALA B CA 1
ATOM 3123 C C . ALA B 1 21 ? -4.832 38.781 25.844 1 61.53 21 ALA B C 1
ATOM 3125 O O . ALA B 1 21 ? -5.586 37.812 26.047 1 61.53 21 ALA B O 1
ATOM 3126 N N . GLN B 1 22 ? -5.301 39.969 25.828 1 52.19 22 GLN B N 1
ATOM 3127 C CA . GLN B 1 22 ? -6.707 40.312 26 1 52.19 22 GLN B CA 1
ATOM 3128 C C . GLN B 1 22 ? -7.535 39.906 24.797 1 52.19 22 GLN B C 1
ATOM 3130 O O . GLN B 1 22 ? -8.75 39.688 24.906 1 52.19 22 GLN B O 1
ATOM 3135 N N . ARG B 1 23 ? -6.957 39.938 23.703 1 60.16 23 ARG B N 1
ATOM 3136 C CA . ARG B 1 23 ? -7.617 39.5 22.484 1 60.16 23 ARG B CA 1
ATOM 3137 C C . ARG B 1 23 ? -6.762 38.469 21.75 1 60.16 23 ARG B C 1
ATOM 3139 O O . ARG B 1 23 ? -5.57 38.312 22.016 1 60.16 23 ARG B O 1
ATOM 3146 N N . GLY B 1 24 ? -7.48 37.719 20.953 1 77.44 24 GLY B N 1
ATOM 3147 C CA . GLY B 1 24 ? -6.738 36.781 20.156 1 77.44 24 GLY B CA 1
ATOM 3148 C C . GLY B 1 24 ? -5.648 37.406 19.312 1 77.44 24 GLY B C 1
ATOM 3149 O O . GLY B 1 24 ? -5.848 38.5 18.75 1 77.44 24 GLY B O 1
ATOM 3150 N N . ARG B 1 25 ? -4.441 37 19.484 1 89.31 25 ARG B N 1
ATOM 3151 C CA . ARG B 1 25 ? -3.309 37.469 18.688 1 89.31 25 ARG B CA 1
ATOM 3152 C C . ARG B 1 25 ? -3.322 36.875 17.297 1 89.31 25 ARG B C 1
ATOM 3154 O O . ARG B 1 25 ? -3.711 35.719 17.109 1 89.31 25 ARG B O 1
ATOM 3161 N N . TYR B 1 26 ? -3.045 37.719 16.344 1 93.5 26 TYR B N 1
ATOM 3162 C CA . TYR B 1 26 ? -3.076 37.281 14.953 1 93.5 26 TYR B CA 1
ATOM 3163 C C . TYR B 1 26 ? -2.027 38 14.117 1 93.5 26 TYR B C 1
ATOM 3165 O O . TYR B 1 26 ? -1.383 38.938 14.602 1 93.5 26 TYR B O 1
ATOM 3173 N N . ILE B 1 27 ? -1.774 37.531 12.977 1 95.75 27 ILE B N 1
ATOM 3174 C CA . ILE B 1 27 ? -0.91 38.125 11.969 1 95.75 27 ILE B CA 1
ATOM 3175 C C . ILE B 1 27 ? -1.75 38.594 10.773 1 95.75 27 ILE B C 1
ATOM 3177 O O . ILE B 1 27 ? -2.389 37.75 10.109 1 95.75 27 ILE B O 1
ATOM 3181 N N . TYR B 1 28 ? -1.69 39.875 10.508 1 96.44 28 TYR B N 1
ATOM 3182 C CA . TYR B 1 28 ? -2.355 40.406 9.305 1 96.44 28 TYR B CA 1
ATOM 3183 C C . TYR B 1 28 ? -1.664 39.875 8.047 1 96.44 28 TYR B C 1
ATOM 31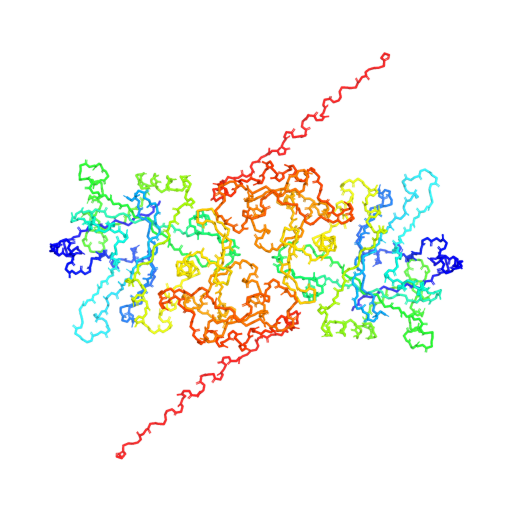85 O O . TYR B 1 28 ? -0.434 39.906 7.961 1 96.44 28 TYR B O 1
ATOM 3193 N N . ILE B 1 29 ? -2.451 39.5 7.145 1 97.31 29 ILE B N 1
ATOM 3194 C CA . ILE B 1 29 ? -1.928 39.156 5.832 1 97.31 29 ILE B CA 1
ATOM 3195 C C . ILE B 1 29 ? -2.395 40.156 4.793 1 97.31 29 ILE B C 1
ATOM 3197 O O . ILE B 1 29 ? -3.561 40.562 4.785 1 97.31 29 ILE B O 1
ATOM 3201 N N . SER B 1 30 ? -1.496 40.594 3.93 1 97.62 30 SER B N 1
ATOM 3202 C CA . SER B 1 30 ? -1.806 41.594 2.922 1 97.62 30 SER B CA 1
ATOM 3203 C C . SER B 1 30 ? -2.873 41.094 1.952 1 97.62 30 SER B C 1
ATOM 3205 O O . SER B 1 30 ? -2.854 39.938 1.542 1 97.62 30 SER B O 1
ATOM 3207 N N . LYS B 1 31 ? -3.717 42 1.544 1 96.19 31 LYS B N 1
ATOM 3208 C CA . LYS B 1 31 ? -4.75 41.688 0.563 1 96.19 31 LYS B CA 1
ATOM 3209 C C . LYS B 1 31 ? -4.195 41.75 -0.857 1 96.19 31 LYS B C 1
ATOM 3211 O O . LYS B 1 31 ? -4.93 41.531 -1.824 1 96.19 31 LYS B O 1
ATOM 3216 N N . ASP B 1 32 ? -2.918 42.062 -0.904 1 96.19 32 ASP B N 1
ATOM 3217 C CA . ASP B 1 32 ? -2.275 42.062 -2.215 1 96.19 32 ASP B CA 1
ATOM 3218 C C . ASP B 1 32 ? -2.352 40.688 -2.871 1 96.19 32 ASP B C 1
ATOM 3220 O O . ASP B 1 32 ? -2.072 39.688 -2.23 1 96.19 32 ASP B O 1
ATOM 3224 N N . LYS B 1 33 ? -2.625 40.688 -4.148 1 94.88 33 LYS B N 1
ATOM 3225 C CA . LYS B 1 33 ? -2.801 39.438 -4.879 1 94.88 33 LYS B CA 1
ATOM 3226 C C . LYS B 1 33 ? -1.537 38.594 -4.824 1 94.88 33 LYS B C 1
ATOM 3228 O O . LYS B 1 33 ? -1.612 37.344 -4.719 1 94.88 33 LYS B O 1
ATOM 3233 N N . ASN B 1 34 ? -0.441 39.219 -4.93 1 94 34 ASN B N 1
ATOM 3234 C CA . ASN B 1 34 ? 0.826 38.5 -4.914 1 94 34 ASN B CA 1
ATOM 3235 C C . ASN B 1 34 ? 1.05 37.781 -3.582 1 94 34 ASN B C 1
ATOM 3237 O O . ASN B 1 34 ? 1.758 36.781 -3.523 1 94 34 ASN B O 1
ATOM 3241 N N . VAL B 1 35 ? 0.506 38.375 -2.516 1 96.44 35 VAL B N 1
ATOM 3242 C CA . VAL B 1 35 ? 0.617 37.75 -1.198 1 96.44 35 VAL B CA 1
ATOM 3243 C C . VAL B 1 35 ? -0.442 36.656 -1.047 1 96.44 35 VAL B C 1
ATOM 3245 O O . VAL B 1 35 ? -0.136 35.531 -0.627 1 96.44 35 VAL B O 1
ATOM 3248 N N . LEU B 1 36 ? -1.636 36.969 -1.459 1 95.5 36 LEU B N 1
ATOM 3249 C CA . LEU B 1 36 ? -2.75 36.031 -1.295 1 95.5 36 LEU B CA 1
ATOM 3250 C C . LEU B 1 36 ? -2.527 34.781 -2.115 1 95.5 36 LEU B C 1
ATOM 3252 O O . LEU B 1 36 ? -3.004 33.688 -1.744 1 95.5 36 LEU B O 1
ATOM 3256 N N . ASP B 1 37 ? -1.76 34.812 -3.137 1 93.69 37 ASP B N 1
ATOM 3257 C CA . ASP B 1 37 ? -1.463 33.656 -3.986 1 93.69 37 ASP B CA 1
ATOM 3258 C C . ASP B 1 37 ? -0.573 32.656 -3.26 1 93.69 37 ASP B C 1
ATOM 3260 O O . ASP B 1 37 ? -0.449 31.5 -3.688 1 93.69 37 ASP B O 1
ATOM 3264 N N . ILE B 1 38 ? 0.041 33.094 -2.223 1 92.81 38 ILE B N 1
ATOM 3265 C CA . ILE B 1 38 ? 0.924 32.219 -1.448 1 92.81 38 ILE B CA 1
ATOM 3266 C C . ILE B 1 38 ? 0.095 31.344 -0.527 1 92.81 38 ILE B C 1
ATOM 3268 O O . ILE B 1 38 ? 0.508 30.219 -0.197 1 92.81 38 ILE B O 1
ATOM 3272 N N . PHE B 1 39 ? -1.002 31.812 -0.142 1 93.44 39 PHE B N 1
ATOM 3273 C CA . PHE B 1 39 ? -1.844 31.125 0.835 1 93.44 39 PHE B CA 1
ATOM 3274 C C . PHE B 1 39 ? -3.041 30.469 0.155 1 93.44 39 PHE B C 1
ATOM 3276 O O . PHE B 1 39 ? -3.332 30.75 -1.01 1 93.44 39 PHE B O 1
ATOM 3283 N N . PRO B 1 40 ? -3.674 29.547 0.834 1 89.75 40 PRO B N 1
ATOM 3284 C CA . PRO B 1 40 ? -4.883 28.953 0.251 1 89.75 40 PRO B CA 1
ATOM 3285 C C . PRO B 1 40 ? -5.949 30 -0.077 1 89.75 40 PRO B C 1
ATOM 3287 O O . PRO B 1 40 ? -6.164 30.938 0.698 1 89.75 40 PRO B O 1
ATOM 3290 N N . PRO B 1 41 ? -6.562 29.859 -1.219 1 90.81 41 PRO B N 1
ATOM 3291 C CA . PRO B 1 41 ? -7.586 30.828 -1.609 1 90.81 41 PRO B CA 1
ATOM 3292 C C . PRO B 1 41 ? -8.812 30.797 -0.7 1 90.81 41 PRO B C 1
ATOM 3294 O O . PRO B 1 41 ? -9.234 29.719 -0.27 1 90.81 41 PRO B O 1
ATOM 3297 N N . LEU B 1 42 ? -9.273 31.969 -0.326 1 91.62 42 LEU B N 1
ATOM 3298 C CA . LEU B 1 42 ? -10.492 32.125 0.468 1 91.62 42 LEU B CA 1
ATOM 3299 C C . LEU B 1 42 ? -11.539 32.938 -0.289 1 91.62 42 LEU B C 1
ATOM 3301 O O . LEU B 1 42 ? -11.203 33.875 -1.007 1 91.62 42 LEU B O 1
ATOM 3305 N N . SER B 1 43 ? -12.75 32.594 -0.073 1 90.69 43 SER B N 1
ATOM 3306 C CA . SER B 1 43 ? -13.852 33.188 -0.832 1 90.69 43 SER B CA 1
ATOM 3307 C C . SER B 1 43 ? -14.297 34.5 -0.232 1 90.69 43 SER B C 1
ATOM 3309 O O . SER B 1 43 ? -14.445 34.625 0.987 1 90.69 43 SER B O 1
ATOM 3311 N N . LYS B 1 44 ? -14.609 35.406 -1.115 1 92.62 44 LYS B N 1
ATOM 3312 C CA . LYS B 1 44 ? -15.156 36.688 -0.708 1 92.62 44 LYS B CA 1
ATOM 3313 C C . LYS B 1 44 ? -16.625 36.562 -0.352 1 92.62 44 LYS B C 1
ATOM 3315 O O . LYS B 1 44 ? -17.156 37.406 0.39 1 92.62 44 LYS B O 1
ATOM 3320 N N . THR B 1 45 ? -17.297 35.531 -0.822 1 91.06 45 THR B N 1
ATOM 3321 C CA . THR B 1 45 ? -18.734 35.438 -0.698 1 91.06 45 THR B CA 1
ATOM 3322 C C . THR B 1 45 ? -19.125 34.562 0.495 1 91.06 45 THR B C 1
ATOM 3324 O O . THR B 1 45 ? -20.281 34.531 0.919 1 91.06 45 THR B O 1
ATOM 3327 N N . VAL B 1 46 ? -18.203 33.844 1.023 1 86.56 46 VAL B N 1
ATOM 3328 C CA . VAL B 1 46 ? -18.438 33.062 2.232 1 86.56 46 VAL B CA 1
ATOM 3329 C C . VAL B 1 46 ? -18.016 33.875 3.459 1 86.56 46 VAL B C 1
ATOM 3331 O O . VAL B 1 46 ? -16.859 34.281 3.58 1 86.56 46 VAL B O 1
ATOM 3334 N N . THR B 1 47 ? -18.969 34.094 4.352 1 88.81 47 THR B N 1
ATOM 3335 C CA . THR B 1 47 ? -18.688 34.906 5.523 1 88.81 47 THR B CA 1
ATOM 3336 C C . THR B 1 47 ? -17.578 34.281 6.371 1 88.81 47 THR B C 1
ATOM 3338 O O . THR B 1 47 ? -17.703 33.125 6.805 1 88.81 47 THR B O 1
ATOM 3341 N N . ASN B 1 48 ? -16.531 35.031 6.531 1 89.25 48 ASN B N 1
ATOM 3342 C CA . ASN B 1 48 ? -15.398 34.594 7.348 1 89.25 48 ASN B CA 1
ATOM 3343 C C . ASN B 1 48 ? -14.836 33.25 6.863 1 89.25 48 ASN B C 1
ATOM 3345 O O . ASN B 1 48 ? -14.664 32.312 7.656 1 89.25 48 ASN B O 1
ATOM 3349 N N . ASP B 1 49 ? -14.719 33.156 5.535 1 89.06 49 ASP B N 1
ATOM 3350 C CA . ASP B 1 49 ? -14.109 31.953 4.977 1 89.06 49 ASP B CA 1
ATOM 3351 C C . ASP B 1 49 ? -12.742 31.688 5.609 1 89.06 49 ASP B C 1
ATOM 3353 O O . ASP B 1 49 ? -12.062 32.625 6.043 1 89.06 49 ASP B O 1
ATOM 3357 N N . SER B 1 50 ? -12.43 30.422 5.77 1 88.88 50 SER B N 1
ATOM 3358 C CA . SER B 1 50 ? -11.219 30.109 6.527 1 88.88 50 SER B CA 1
ATOM 3359 C C . SER B 1 50 ? -10.531 28.875 5.969 1 88.88 50 SER B C 1
ATOM 3361 O O . SER B 1 50 ? -11.109 28.141 5.16 1 88.88 50 SER B O 1
ATOM 3363 N N . SER B 1 51 ? -9.32 28.75 6.305 1 89.38 51 SER B N 1
ATOM 3364 C CA . SER B 1 51 ? -8.477 27.594 6.031 1 89.38 51 SER B CA 1
ATOM 3365 C C . SER B 1 51 ? -7.543 27.297 7.203 1 89.38 51 SER B C 1
ATOM 3367 O O . SER B 1 51 ? -7.441 28.094 8.133 1 89.38 51 SER B O 1
ATOM 3369 N N . ILE B 1 52 ? -7.031 26.094 7.219 1 90.44 52 ILE B N 1
ATOM 3370 C CA . ILE B 1 52 ? -6.02 25.703 8.195 1 90.44 52 ILE B CA 1
ATOM 3371 C C . ILE B 1 52 ? -4.668 25.547 7.504 1 90.44 52 ILE B C 1
ATOM 3373 O O . ILE B 1 52 ? -4.562 24.844 6.492 1 90.44 52 ILE B O 1
ATOM 3377 N N . ILE B 1 53 ? -3.658 26.141 8.055 1 92 53 ILE B N 1
ATOM 3378 C CA . ILE B 1 53 ? -2.369 26.062 7.379 1 92 53 ILE B CA 1
ATOM 3379 C C . ILE B 1 53 ? -1.308 25.531 8.344 1 92 53 ILE B C 1
ATOM 3381 O O . ILE B 1 53 ? -1.32 25.875 9.531 1 92 53 ILE B O 1
ATOM 3385 N N . PRO B 1 54 ? -0.489 24.688 7.926 1 92.81 54 PRO B N 1
ATOM 3386 C CA . PRO B 1 54 ? 0.633 24.203 8.734 1 92.81 54 PRO B CA 1
ATOM 3387 C C . PRO B 1 54 ? 1.82 25.156 8.727 1 92.81 54 PRO B C 1
ATOM 3389 O O . PRO B 1 54 ? 2.293 25.562 7.66 1 92.81 54 PRO B O 1
ATOM 3392 N N . ILE B 1 55 ? 2.287 25.531 9.906 1 94.25 55 ILE B N 1
ATOM 3393 C CA . ILE B 1 55 ? 3.42 26.438 10.062 1 94.25 55 ILE B CA 1
ATOM 3394 C C . ILE B 1 55 ? 4.52 25.75 10.867 1 94.25 55 ILE B C 1
ATOM 3396 O O . ILE B 1 55 ? 4.25 25.125 11.891 1 94.25 55 ILE B O 1
ATOM 3400 N N . ILE B 1 56 ? 5.684 25.844 10.367 1 92.06 56 ILE B N 1
ATOM 3401 C CA . ILE B 1 56 ? 6.855 25.328 11.062 1 92.06 56 ILE B CA 1
ATOM 3402 C C . ILE B 1 56 ? 7.738 26.484 11.516 1 92.06 56 ILE B C 1
ATOM 3404 O O . ILE B 1 56 ? 8.477 27.062 10.719 1 92.06 56 ILE B O 1
ATOM 3408 N N . PRO B 1 57 ? 7.684 26.75 12.805 1 93.88 57 PRO B N 1
ATOM 3409 C CA . PRO B 1 57 ? 8.539 27.828 13.305 1 93.88 57 PRO B CA 1
ATOM 3410 C C . PRO B 1 57 ? 10.023 27.469 13.281 1 93.88 57 PRO B C 1
ATOM 3412 O O . PRO B 1 57 ? 10.398 26.375 13.688 1 93.88 57 PRO B O 1
ATOM 3415 N N . LEU B 1 58 ? 10.805 28.375 12.812 1 93.25 58 LEU B N 1
ATOM 3416 C CA . LEU B 1 58 ? 12.242 28.141 12.719 1 93.25 58 LEU B CA 1
ATOM 3417 C C . LEU B 1 58 ? 12.961 28.719 13.938 1 93.25 58 LEU B C 1
ATOM 3419 O O . LEU B 1 58 ? 14.195 28.703 13.992 1 93.25 58 LEU B O 1
ATOM 3423 N N . TYR B 1 59 ? 12.234 29.188 14.836 1 91.75 59 TYR B N 1
ATOM 3424 C CA . TYR B 1 59 ? 12.836 29.844 15.992 1 91.75 59 TYR B CA 1
ATOM 3425 C C . TYR B 1 59 ? 12.633 29.016 17.25 1 91.75 59 TYR B C 1
ATOM 3427 O O . TYR B 1 59 ? 13.016 29.438 18.344 1 91.75 59 TYR B O 1
ATOM 3435 N N . GLN B 1 60 ? 12.055 27.891 17.156 1 87.94 60 GLN B N 1
ATOM 3436 C CA . GLN B 1 60 ? 11.867 27 18.297 1 87.94 60 GLN B CA 1
ATOM 3437 C C . GLN B 1 60 ? 12.945 25.922 18.328 1 87.94 60 GLN B C 1
ATOM 3439 O O . GLN B 1 60 ? 13.461 25.516 17.281 1 87.94 60 GLN B O 1
ATOM 3444 N N . LYS B 1 61 ? 13.258 25.453 19.484 1 82.25 61 LYS B N 1
ATOM 3445 C CA . LYS B 1 61 ? 14.281 24.438 19.672 1 82.25 61 LYS B CA 1
ATOM 3446 C C . LYS B 1 61 ? 13.82 23.078 19.125 1 82.25 61 LYS B C 1
ATOM 3448 O O . LYS B 1 61 ? 14.586 22.375 18.469 1 82.25 61 LYS B O 1
ATOM 3453 N N . ILE B 1 62 ? 12.578 22.859 19.484 1 81.81 62 ILE B N 1
ATOM 3454 C CA . ILE B 1 62 ? 12 21.594 19.016 1 81.81 62 ILE B CA 1
ATOM 3455 C C . ILE B 1 62 ? 11.148 21.859 17.781 1 81.81 62 ILE B C 1
ATOM 3457 O O . ILE B 1 62 ? 10.305 22.75 17.766 1 81.81 62 ILE B O 1
ATOM 3461 N N . ALA B 1 63 ? 11.469 21.109 16.734 1 82.69 63 ALA B N 1
ATOM 3462 C CA . ALA B 1 63 ? 10.734 21.281 15.492 1 82.69 63 ALA B CA 1
ATOM 3463 C C . ALA B 1 63 ? 9.281 20.828 15.648 1 82.69 63 ALA B C 1
ATOM 3465 O O . ALA B 1 63 ? 9.016 19.734 16.156 1 82.69 63 ALA B O 1
ATOM 3466 N N . LYS B 1 64 ? 8.398 21.719 15.305 1 88.5 64 LYS B N 1
ATOM 3467 C CA . LYS B 1 64 ? 6.969 21.438 15.352 1 88.5 64 LYS B CA 1
ATOM 3468 C C . LYS B 1 64 ? 6.27 21.875 14.07 1 88.5 64 LYS B C 1
ATOM 3470 O O . LYS B 1 64 ? 6.648 22.891 13.477 1 88.5 64 LYS B O 1
ATOM 3475 N N . LYS B 1 65 ? 5.402 21.062 13.672 1 89.38 65 LYS B N 1
ATOM 3476 C CA . LYS B 1 65 ? 4.426 21.484 12.672 1 89.38 65 LYS B CA 1
ATOM 3477 C C . LYS B 1 65 ? 3.127 21.938 13.328 1 89.38 65 LYS B C 1
ATOM 3479 O O . LYS B 1 65 ? 2.373 21.125 13.867 1 89.38 65 LYS B O 1
ATOM 3484 N N . ILE B 1 66 ? 2.852 23.203 13.234 1 92.81 66 ILE B N 1
ATOM 3485 C CA . ILE B 1 66 ? 1.753 23.812 13.984 1 92.81 66 ILE B CA 1
ATOM 3486 C C . ILE B 1 66 ? 0.651 24.25 13.023 1 92.81 66 ILE B C 1
ATOM 3488 O O . ILE B 1 66 ? 0.903 25.016 12.094 1 92.81 66 ILE B O 1
ATOM 3492 N N . TYR B 1 67 ? -0.519 23.766 13.289 1 92.75 67 TYR B N 1
ATOM 3493 C CA . TYR B 1 67 ? -1.638 24.203 12.461 1 92.75 67 TYR B CA 1
ATOM 3494 C C . TYR B 1 67 ? -2.279 25.453 13.031 1 92.75 67 TYR B C 1
ATOM 3496 O O . TYR B 1 67 ? -2.564 25.531 14.227 1 92.75 67 TYR B O 1
ATOM 3504 N N . CYS B 1 68 ? -2.508 26.453 12.117 1 93.25 68 CYS B N 1
ATOM 3505 C CA . CYS B 1 68 ? -3.104 27.734 12.5 1 93.25 68 CYS B CA 1
ATOM 3506 C C . CYS B 1 68 ? -4.305 28.047 11.625 1 93.25 68 CYS B C 1
ATOM 3508 O O . CYS B 1 68 ? -4.367 27.625 10.469 1 93.25 68 CYS B O 1
ATOM 3510 N N . ASN B 1 69 ? -5.18 28.797 12.227 1 90.5 69 ASN B N 1
ATOM 3511 C CA . ASN B 1 69 ? -6.336 29.266 11.469 1 90.5 69 ASN B CA 1
ATOM 3512 C C . ASN B 1 69 ? -5.988 30.453 10.578 1 90.5 69 ASN B C 1
ATOM 3514 O O . ASN B 1 69 ? -5.383 31.422 11.047 1 90.5 69 ASN B O 1
ATOM 3518 N N . TYR B 1 70 ? -6.266 30.344 9.32 1 93.56 70 TYR B N 1
ATOM 3519 C CA . TYR B 1 70 ? -6.207 31.422 8.336 1 93.56 70 TYR B CA 1
ATOM 3520 C C . TYR B 1 70 ? -7.609 31.844 7.914 1 93.56 70 TYR B C 1
ATOM 3522 O O . TYR B 1 70 ? -8.328 31.094 7.258 1 93.56 70 TYR B O 1
ATOM 3530 N N . ILE B 1 71 ? -7.98 33.094 8.305 1 91.94 71 ILE B N 1
ATOM 3531 C CA . ILE B 1 71 ? -9.375 33.5 8.188 1 91.94 71 ILE B CA 1
ATOM 3532 C C . ILE B 1 71 ? -9.477 34.812 7.391 1 91.94 71 ILE B C 1
ATOM 3534 O O . ILE B 1 71 ? -8.672 35.719 7.59 1 91.94 71 ILE B O 1
ATOM 3538 N N . TYR B 1 72 ? -10.406 34.875 6.488 1 95 72 TYR B N 1
ATOM 3539 C CA . TYR B 1 72 ? -10.766 36.094 5.789 1 95 72 TYR B CA 1
ATOM 3540 C C . TYR B 1 72 ? -11.984 36.75 6.434 1 95 72 TYR B C 1
ATOM 3542 O O . TYR B 1 72 ? -13.117 36.344 6.195 1 95 72 TYR B O 1
ATOM 3550 N N . HIS B 1 73 ? -11.711 37.75 7.242 1 94.75 73 HIS B N 1
ATOM 3551 C CA . HIS B 1 73 ? -12.797 38.531 7.801 1 94.75 73 HIS B CA 1
ATOM 3552 C C . HIS B 1 73 ? -13.367 39.5 6.762 1 94.75 73 HIS B C 1
ATOM 3554 O O . HIS B 1 73 ? -12.82 40.594 6.559 1 94.75 73 HIS B O 1
ATOM 3560 N N . ASN B 1 74 ? -14.531 39.156 6.195 1 95.19 74 ASN B N 1
ATOM 3561 C CA . ASN B 1 74 ? -15.086 39.875 5.047 1 95.19 74 ASN B CA 1
ATOM 3562 C C . ASN B 1 74 ? -16.5 40.375 5.328 1 95.19 74 ASN B C 1
ATOM 3564 O O . ASN B 1 74 ? -17.375 40.281 4.457 1 95.19 74 ASN B O 1
ATOM 3568 N N . ASP B 1 75 ? -16.734 40.781 6.504 1 93 75 ASP B N 1
ATOM 3569 C CA . ASP B 1 75 ? -18.031 41.312 6.883 1 93 75 ASP B CA 1
ATOM 3570 C C . ASP B 1 75 ? -18.453 42.469 5.965 1 93 75 ASP B C 1
ATOM 3572 O O . ASP B 1 75 ? -19.641 42.688 5.742 1 93 75 ASP B O 1
ATOM 3576 N N . LYS B 1 76 ? -17.562 43.188 5.473 1 94.94 76 LYS B N 1
ATOM 3577 C CA . LYS B 1 76 ? -17.828 44.281 4.535 1 94.94 76 LYS B CA 1
ATOM 3578 C C . LYS B 1 76 ? -18.734 43.844 3.395 1 94.94 76 LYS B C 1
ATOM 3580 O O . LYS B 1 76 ? -19.547 44.625 2.896 1 94.94 76 LYS B O 1
ATOM 3585 N N . TYR B 1 77 ? -18.609 42.594 3.047 1 94.31 77 TYR B N 1
ATOM 3586 C CA . TYR B 1 77 ? -19.297 42.125 1.855 1 94.31 77 TYR B CA 1
ATOM 3587 C C . TYR B 1 77 ? -20.484 41.25 2.23 1 94.31 77 TYR B C 1
ATOM 3589 O O . TYR B 1 77 ? -21.359 40.969 1.398 1 94.31 77 TYR B O 1
ATOM 3597 N N . ASN B 1 78 ? -20.594 40.781 3.459 1 91.25 78 ASN B N 1
ATOM 3598 C CA . ASN B 1 78 ? -21.547 39.719 3.752 1 91.25 78 ASN B CA 1
ATOM 3599 C C . ASN B 1 78 ? -22.469 40.094 4.898 1 91.25 78 ASN B C 1
ATOM 3601 O O . ASN B 1 78 ? -23.484 39.438 5.141 1 91.25 78 ASN B O 1
ATOM 3605 N N . VAL B 1 79 ? -22.078 41.062 5.664 1 91.56 79 VAL B N 1
ATOM 3606 C CA . VAL B 1 79 ? -22.875 41.469 6.812 1 91.56 79 VAL B CA 1
ATOM 3607 C C . VAL B 1 79 ? -23.297 42.938 6.648 1 91.56 79 VAL B C 1
ATOM 3609 O O . VAL B 1 79 ? -22.469 43.781 6.375 1 91.56 79 VAL B O 1
ATOM 3612 N N . SER B 1 80 ? -24.609 43.125 6.805 1 92.62 80 SER B N 1
ATOM 3613 C CA . SER B 1 80 ? -25.109 44.5 6.723 1 92.62 80 SER B CA 1
ATOM 3614 C C . SER B 1 80 ? -24.422 45.375 7.746 1 92.62 80 SER B C 1
ATOM 3616 O O . SER B 1 80 ? -24.422 45.094 8.945 1 92.62 80 SER B O 1
ATOM 3618 N N . GLY B 1 81 ? -23.734 46.469 7.363 1 93.69 81 GLY B N 1
ATOM 3619 C CA . GLY B 1 81 ? -23.047 47.375 8.242 1 93.69 81 GLY B CA 1
ATOM 3620 C C . GLY B 1 81 ? -21.641 46.938 8.594 1 93.69 81 GLY B C 1
ATOM 3621 O O . GLY B 1 81 ? -20.922 47.656 9.312 1 93.69 81 GLY B O 1
ATOM 3622 N N . GLY B 1 82 ? -21.312 45.812 8.141 1 93.31 82 GLY B N 1
ATOM 3623 C CA . GLY B 1 82 ? -19.969 45.312 8.406 1 93.31 82 GLY B CA 1
ATOM 3624 C C . GLY B 1 82 ? -18.891 46.062 7.672 1 93.31 82 GLY B C 1
ATOM 3625 O O . GLY B 1 82 ? -19.109 46.562 6.559 1 93.31 82 GLY B O 1
ATOM 3626 N N . THR B 1 83 ? -17.672 46.188 8.305 1 94 83 THR B N 1
ATOM 3627 C CA . THR B 1 83 ? -16.594 46.938 7.676 1 94 83 THR B CA 1
ATOM 3628 C C . THR B 1 83 ? -15.32 46.125 7.57 1 94 83 THR B C 1
ATOM 3630 O O . TH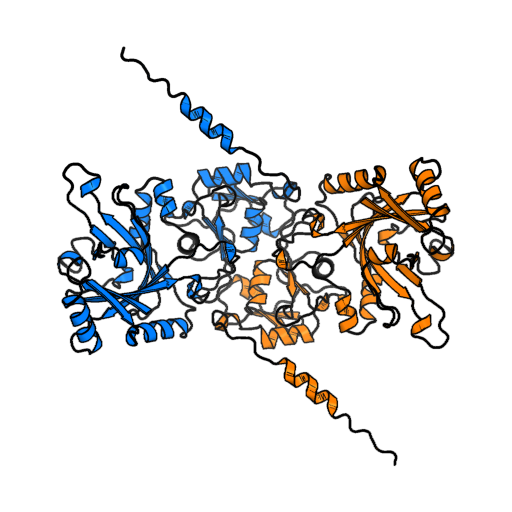R B 1 83 ? -14.398 46.469 6.836 1 94 83 THR B O 1
ATOM 3633 N N . ARG B 1 84 ? -15.328 45.125 8.188 1 94.12 84 ARG B N 1
ATOM 3634 C CA . ARG B 1 84 ? -14.086 44.375 8.25 1 94.12 84 ARG B CA 1
ATOM 3635 C C . ARG B 1 84 ? -13.766 43.75 6.902 1 94.12 84 ARG B C 1
ATOM 3637 O O . ARG B 1 84 ? -14.641 43.188 6.242 1 94.12 84 ARG B O 1
ATOM 3644 N N . ASN B 1 85 ? -12.578 43.844 6.355 1 96.12 85 ASN B N 1
ATOM 3645 C CA . ASN B 1 85 ? -11.992 43.281 5.141 1 96.12 85 ASN B CA 1
ATOM 3646 C C . ASN B 1 85 ? -10.5 43 5.316 1 96.12 85 ASN B C 1
ATOM 3648 O O . ASN B 1 85 ? -9.664 43.781 4.848 1 96.12 85 ASN B O 1
ATOM 3652 N N . GLU B 1 86 ? -10.25 41.844 6.004 1 96.19 86 GLU B N 1
ATOM 3653 C CA . GLU B 1 86 ? -8.867 41.594 6.367 1 96.19 86 GLU B CA 1
ATOM 3654 C C . GLU B 1 86 ? -8.602 40.094 6.453 1 96.19 86 GLU B C 1
ATOM 3656 O O . GLU B 1 86 ? -9.5 39.312 6.805 1 96.19 86 GLU B O 1
ATOM 3661 N N . TYR B 1 87 ? -7.441 39.688 6.051 1 96.44 87 TYR B N 1
ATOM 3662 C CA . TYR B 1 87 ? -6.953 38.344 6.199 1 96.44 87 TYR B CA 1
ATOM 3663 C C . TYR B 1 87 ? -6.078 38.188 7.438 1 96.44 87 TYR B C 1
ATOM 3665 O O . TYR B 1 87 ? -5.195 39.031 7.676 1 96.44 87 TYR B O 1
ATOM 3673 N N . ARG B 1 88 ? -6.383 37.125 8.266 1 95.62 88 ARG B N 1
ATOM 3674 C CA . ARG B 1 88 ? -5.645 36.938 9.508 1 95.62 88 ARG B CA 1
ATOM 3675 C C . ARG B 1 88 ? -5.188 35.5 9.664 1 95.62 88 ARG B C 1
ATOM 3677 O O . ARG B 1 88 ? -5.93 34.562 9.336 1 95.62 88 ARG B O 1
ATOM 3684 N N . ILE B 1 89 ? -3.945 35.312 10.047 1 95.69 89 ILE B N 1
ATOM 3685 C CA . ILE B 1 89 ? -3.516 34.031 10.641 1 95.69 89 ILE B CA 1
ATOM 3686 C C . ILE B 1 89 ? -3.523 34.156 12.164 1 95.69 89 ILE B C 1
ATOM 3688 O O . ILE B 1 89 ? -2.799 34.969 12.734 1 95.69 89 ILE B O 1
ATOM 3692 N N . TYR B 1 90 ? -4.27 33.375 12.773 1 92.62 90 TYR B N 1
ATOM 3693 C CA . TYR B 1 90 ? -4.375 33.469 14.227 1 92.62 90 TYR B CA 1
ATOM 3694 C C . TYR B 1 90 ? -3.24 32.688 14.906 1 92.62 90 TYR B C 1
ATOM 3696 O O . TYR B 1 90 ? -2.967 31.547 14.562 1 92.62 90 TYR B O 1
ATOM 3704 N N . CYS B 1 91 ? -2.699 33.406 15.82 1 91.38 91 CYS B N 1
ATOM 3705 C CA . CYS B 1 91 ? -1.645 32.781 16.625 1 91.38 91 CYS B CA 1
ATOM 3706 C C . CYS B 1 91 ? -2.23 31.891 17.703 1 91.38 91 CYS B C 1
ATOM 3708 O O . CYS B 1 91 ? -3.371 32.094 18.125 1 91.38 91 CYS B O 1
ATOM 3710 N N . ASN B 1 92 ? -1.573 30.828 17.953 1 87.88 92 ASN B N 1
ATOM 3711 C CA . ASN B 1 92 ? -1.95 29.984 19.078 1 87.88 92 ASN B CA 1
ATOM 3712 C C . ASN B 1 92 ? -0.764 29.719 20 1 87.88 92 ASN B C 1
ATOM 3714 O O . ASN B 1 92 ? 0.307 30.297 19.828 1 87.88 92 ASN B O 1
ATOM 3718 N N . GLY B 1 93 ? -1.033 29.031 21.062 1 85.38 93 GLY B N 1
ATOM 3719 C CA . GLY B 1 93 ? -0.015 28.797 22.078 1 85.38 93 GLY B CA 1
ATOM 3720 C C . GLY B 1 93 ? 1.228 28.125 21.531 1 85.38 93 GLY B C 1
ATOM 3721 O O . GLY B 1 93 ? 2.348 28.484 21.906 1 85.38 93 GLY B O 1
ATOM 3722 N N . ALA B 1 94 ? 1.13 27.25 20.656 1 88.44 94 ALA B N 1
ATOM 3723 C CA . ALA B 1 94 ? 2.262 26.5 20.109 1 88.44 94 ALA B CA 1
ATOM 3724 C C . ALA B 1 94 ? 3.123 27.375 19.219 1 88.44 94 ALA B C 1
ATOM 3726 O O . ALA B 1 94 ? 4.348 27.234 19.203 1 88.44 94 ALA B O 1
ATOM 3727 N N . LEU B 1 95 ? 2.502 28.219 18.547 1 90.94 95 LEU B N 1
ATOM 3728 C CA . LEU B 1 95 ? 3.223 29.078 17.609 1 90.94 95 LEU B CA 1
ATOM 3729 C C . LEU B 1 95 ? 4.082 30.094 18.359 1 90.94 95 LEU B C 1
ATOM 3731 O O . LEU B 1 95 ? 5.219 30.359 17.969 1 90.94 95 LEU B O 1
ATOM 3735 N N . GLU B 1 96 ? 3.541 30.688 19.453 1 88.12 96 GLU B N 1
ATOM 3736 C CA . GLU B 1 96 ? 4.254 31.719 20.203 1 88.12 96 GLU B CA 1
ATOM 3737 C C . GLU B 1 96 ? 4.934 31.125 21.438 1 88.12 96 GLU B C 1
ATOM 3739 O O . GLU B 1 96 ? 5.59 31.844 22.188 1 88.12 96 GLU B O 1
ATOM 3744 N N . GLY B 1 97 ? 4.965 29.797 21.609 1 70.69 97 GLY B N 1
ATOM 3745 C CA . GLY B 1 97 ? 5.641 29.141 22.719 1 70.69 97 GLY B CA 1
ATOM 3746 C C . GLY B 1 97 ? 5.082 29.531 24.078 1 70.69 97 GLY B C 1
ATOM 3747 O O . GLY B 1 97 ? 5.828 29.656 25.047 1 70.69 97 GLY B O 1
ATOM 3748 N N . LYS B 1 98 ? 3.877 29.594 24.422 1 65.25 98 LYS B N 1
ATOM 3749 C CA . LYS B 1 98 ? 3.158 29.906 25.656 1 65.25 98 LYS B CA 1
ATOM 3750 C C . LYS B 1 98 ? 3.582 31.266 26.203 1 65.25 98 LYS B C 1
ATOM 3752 O O . LYS B 1 98 ? 2.953 31.797 27.125 1 65.25 98 LYS B O 1
ATOM 3757 N N . GLN B 1 99 ? 4.59 31.812 25.672 1 65.5 99 GLN B N 1
ATOM 3758 C CA . GLN B 1 99 ? 5.145 33 26.281 1 65.5 99 GLN B CA 1
ATOM 3759 C C . GLN B 1 99 ? 4.867 34.25 25.422 1 65.5 99 GLN B C 1
ATOM 3761 O O . GLN B 1 99 ? 5.512 35.281 25.594 1 65.5 99 GLN B O 1
ATOM 3766 N N . LEU B 1 100 ? 3.926 34.344 24.734 1 79 100 LEU B N 1
ATOM 3767 C CA . LEU B 1 100 ? 3.689 35.531 23.891 1 79 100 LEU B CA 1
ATOM 3768 C C . LEU B 1 100 ? 4.988 36.031 23.266 1 79 100 LEU B C 1
ATOM 3770 O O . LEU B 1 100 ? 5.402 37.156 23.484 1 79 100 LEU B O 1
ATOM 3774 N N . LEU B 1 101 ? 5.617 35.281 22.453 1 87.5 101 LEU B N 1
ATOM 3775 C CA . LEU B 1 101 ? 6.949 35.438 21.891 1 87.5 101 LEU B CA 1
ATOM 3776 C C . LEU B 1 101 ? 7.004 36.625 20.938 1 87.5 101 LEU B C 1
ATOM 3778 O O . LEU B 1 101 ? 7.996 37.375 20.922 1 87.5 101 LEU B O 1
ATOM 3782 N N . PHE B 1 102 ? 5.973 36.938 20.25 1 92.88 102 PHE B N 1
ATOM 3783 C CA . PHE B 1 102 ? 5.965 37.969 19.25 1 92.88 102 PHE B CA 1
ATOM 3784 C C . PHE B 1 102 ? 5.855 39.344 19.906 1 92.88 102 PHE B C 1
ATOM 3786 O O . PHE B 1 102 ? 5.102 39.531 20.859 1 92.88 102 PHE B O 1
ATOM 3793 N N . GLN B 1 103 ? 6.645 40.219 19.422 1 92.19 103 GLN B N 1
ATOM 3794 C CA . GLN B 1 103 ? 6.652 41.594 19.906 1 92.19 103 GLN B CA 1
ATOM 3795 C C . GLN B 1 103 ? 6.465 42.594 18.75 1 92.19 103 GLN B C 1
ATOM 3797 O O . GLN B 1 103 ? 6.723 42.25 17.594 1 92.19 103 GLN B O 1
ATOM 3802 N N . PRO B 1 104 ? 5.992 43.781 19.172 1 93.19 104 PRO B N 1
ATOM 3803 C CA . PRO B 1 104 ? 5.891 44.781 18.109 1 93.19 104 PRO B CA 1
ATOM 3804 C C . PRO B 1 104 ? 7.211 45 17.375 1 93.19 104 PRO B C 1
ATOM 3806 O O . PRO B 1 104 ? 8.273 45.031 18 1 93.19 104 PRO B O 1
ATOM 3809 N N . ASP B 1 105 ? 7.117 45.094 16.078 1 95.25 105 ASP B N 1
ATOM 3810 C CA . ASP B 1 105 ? 8.227 45.406 15.172 1 95.25 105 ASP B CA 1
ATOM 3811 C C . ASP B 1 105 ? 9.031 44.125 14.859 1 95.25 105 ASP B C 1
ATOM 3813 O O . ASP B 1 105 ? 10 44.188 14.094 1 95.25 105 ASP B O 1
ATOM 3817 N N . ASP B 1 106 ? 8.633 43.031 15.438 1 96.88 106 ASP B N 1
ATOM 3818 C CA . ASP B 1 106 ? 9.156 41.812 14.883 1 96.88 106 ASP B CA 1
ATOM 3819 C C . ASP B 1 106 ? 8.797 41.656 13.406 1 96.88 106 ASP B C 1
ATOM 3821 O O . ASP B 1 106 ? 7.695 42.031 12.992 1 96.88 106 ASP B O 1
ATOM 3825 N N . ILE B 1 107 ? 9.773 41.188 12.648 1 98.06 107 ILE B N 1
ATOM 3826 C CA . ILE B 1 107 ? 9.477 40.906 11.25 1 98.06 107 ILE B CA 1
ATOM 3827 C C . ILE B 1 107 ? 9.414 39.375 11.031 1 98.06 107 ILE B C 1
ATOM 3829 O O . ILE B 1 107 ? 10.414 38.688 11.242 1 98.06 107 ILE B O 1
ATOM 3833 N N . LEU B 1 108 ? 8.258 38.938 10.656 1 98.12 108 LEU B N 1
ATOM 3834 C CA . LEU B 1 108 ? 8.055 37.531 10.344 1 98.12 108 LEU B CA 1
ATOM 3835 C C . LEU B 1 108 ? 8.297 37.25 8.859 1 98.12 108 LEU B C 1
ATOM 3837 O O . LEU B 1 108 ? 7.84 38 8 1 98.12 108 LEU B O 1
ATOM 3841 N N . ILE B 1 109 ? 9.062 36.219 8.625 1 98.38 109 ILE B N 1
ATOM 3842 C CA . ILE B 1 109 ? 9.375 35.844 7.254 1 98.38 109 ILE B CA 1
ATOM 3843 C C . ILE B 1 109 ? 8.75 34.469 6.949 1 98.38 109 ILE B C 1
ATOM 3845 O O . ILE B 1 109 ? 9.141 33.469 7.539 1 98.38 109 ILE B O 1
ATOM 3849 N N . PHE B 1 110 ? 7.828 34.438 6.023 1 97.88 110 PHE B N 1
ATOM 3850 C CA . PHE B 1 110 ? 7.184 33.188 5.574 1 97.88 110 PHE B CA 1
ATOM 3851 C C . PHE B 1 110 ? 7.891 32.625 4.348 1 97.88 110 PHE B C 1
ATOM 3853 O O . PHE B 1 110 ? 8.133 33.375 3.375 1 97.88 110 PHE B O 1
ATOM 3860 N N . ARG B 1 111 ? 8.203 31.422 4.418 1 96.69 111 ARG B N 1
ATOM 3861 C CA . ARG B 1 111 ? 8.734 30.656 3.297 1 96.69 111 ARG B CA 1
ATOM 3862 C C . ARG B 1 111 ? 7.867 29.438 3 1 96.69 111 ARG B C 1
ATOM 3864 O O . ARG B 1 111 ? 7.891 28.453 3.746 1 96.69 111 ARG B O 1
ATOM 3871 N N . ALA B 1 112 ? 7.152 29.5 1.867 1 93.75 112 ALA B N 1
ATOM 3872 C CA . ALA B 1 112 ? 6.25 28.422 1.501 1 93.75 112 ALA B CA 1
ATOM 3873 C C . ALA B 1 112 ? 6.973 27.359 0.671 1 93.75 112 ALA B C 1
ATOM 3875 O O . ALA B 1 112 ? 7.773 27.688 -0.206 1 93.75 112 ALA B O 1
ATOM 3876 N N . LYS B 1 113 ? 6.75 26.125 1.033 1 88.12 113 LYS B N 1
ATOM 3877 C CA . LYS B 1 113 ? 7.238 25 0.25 1 88.12 113 LYS B CA 1
ATOM 3878 C C . LYS B 1 113 ? 6.133 23.969 0.021 1 88.12 113 LYS B C 1
ATOM 3880 O O . LYS B 1 113 ? 5.301 23.75 0.901 1 88.12 113 LYS B O 1
ATOM 3885 N N . LYS B 1 114 ? 6.203 23.375 -1.118 1 81.5 114 LYS B N 1
ATOM 3886 C CA . LYS B 1 114 ? 5.25 22.312 -1.418 1 81.5 114 LYS B CA 1
ATOM 3887 C C . LYS B 1 114 ? 5.586 21.047 -0.65 1 81.5 114 LYS B C 1
ATOM 3889 O O . LYS B 1 114 ? 6.758 20.688 -0.504 1 81.5 114 LYS B O 1
ATOM 3894 N N . THR B 1 115 ? 4.559 20.344 -0.277 1 73.31 115 THR B N 1
ATOM 3895 C CA . THR B 1 115 ? 4.738 19.125 0.502 1 73.31 115 THR B CA 1
ATOM 3896 C C . THR B 1 115 ? 5.5 18.062 -0.302 1 73.31 115 THR B C 1
ATOM 3898 O O . THR B 1 115 ? 6.262 17.281 0.26 1 73.31 115 THR B O 1
ATOM 3901 N N . SER B 1 116 ? 5.254 18.016 -1.599 1 65.62 116 SER B N 1
ATOM 3902 C CA . SER B 1 116 ? 5.902 17.047 -2.463 1 65.62 116 SER B CA 1
ATOM 3903 C C . SER B 1 116 ? 7.41 17.266 -2.523 1 65.62 116 SER B C 1
ATOM 3905 O O . SER B 1 116 ? 8.164 16.344 -2.859 1 65.62 116 SER B O 1
ATOM 3907 N N . SER B 1 117 ? 7.82 18.453 -2.162 1 67.06 117 SER B N 1
ATOM 3908 C CA . SER B 1 117 ? 9.234 18.812 -2.254 1 67.06 117 SER B CA 1
ATOM 3909 C C . SER B 1 117 ? 9.961 18.516 -0.942 1 67.06 117 SER B C 1
ATOM 3911 O O . SER B 1 117 ? 11.188 18.625 -0.868 1 67.06 117 SER B O 1
ATOM 3913 N N . LEU B 1 118 ? 9.188 18.188 -0.009 1 67.56 118 LEU B N 1
ATOM 3914 C CA . LEU B 1 118 ? 9.773 17.969 1.311 1 67.56 118 LEU B CA 1
ATOM 3915 C C . LEU B 1 118 ? 10.062 16.484 1.543 1 67.56 118 LEU B C 1
ATOM 3917 O O . LEU B 1 118 ? 9.398 15.625 0.959 1 67.56 118 LEU B O 1
ATOM 3921 N N . PRO B 1 119 ? 11.062 16.266 2.311 1 61.59 119 PRO B N 1
ATOM 3922 C CA . PRO B 1 119 ? 11.312 14.875 2.682 1 61.59 119 PRO B CA 1
ATOM 3923 C C . PRO B 1 119 ? 10.109 14.219 3.355 1 61.59 119 PRO B C 1
ATOM 3925 O O . PRO B 1 119 ? 9.344 14.891 4.051 1 61.59 119 PRO B O 1
ATOM 3928 N N . LYS B 1 120 ? 9.852 13 3.025 1 59.06 120 LYS B N 1
ATOM 3929 C CA . LYS B 1 120 ? 8.695 12.227 3.477 1 59.06 120 LYS B CA 1
ATOM 3930 C C . LYS B 1 120 ? 8.57 12.266 4.996 1 59.06 120 LYS B C 1
ATOM 3932 O O . LYS B 1 120 ? 7.473 12.148 5.539 1 59.06 120 LYS B O 1
ATOM 3937 N N . ASP B 1 121 ? 9.633 12.523 5.605 1 54.28 121 ASP B N 1
ATOM 3938 C CA . ASP B 1 121 ? 9.617 12.539 7.062 1 54.28 121 ASP B CA 1
ATOM 3939 C C . ASP B 1 121 ? 8.852 13.75 7.594 1 54.28 121 ASP B C 1
ATOM 3941 O O . ASP B 1 121 ? 8.289 13.711 8.688 1 54.28 121 ASP B O 1
ATOM 3945 N N . ILE B 1 122 ? 9.086 14.773 6.855 1 53.06 122 ILE B N 1
ATOM 3946 C CA . ILE B 1 122 ? 8.375 15.977 7.27 1 53.06 122 ILE B CA 1
ATOM 3947 C C . ILE B 1 122 ? 6.871 15.766 7.117 1 53.06 122 ILE B C 1
ATOM 3949 O O . ILE B 1 122 ? 6.082 16.281 7.914 1 53.06 122 ILE B O 1
ATOM 3953 N N . LEU B 1 123 ? 6.633 14.984 6.051 1 53.19 123 LEU B N 1
ATOM 3954 C CA . LEU B 1 123 ? 5.219 14.805 5.73 1 53.19 123 LEU B CA 1
ATOM 3955 C C . LEU B 1 123 ? 4.629 13.633 6.5 1 53.19 123 LEU B C 1
ATOM 3957 O O . LEU B 1 123 ? 3.406 13.492 6.59 1 53.19 123 LEU B O 1
ATOM 3961 N N . GLY B 1 124 ? 5.312 13.094 7.328 1 48.53 124 GLY B N 1
ATOM 3962 C CA . GLY B 1 124 ? 4.855 11.828 7.891 1 48.53 124 GLY B CA 1
ATOM 3963 C C . GLY B 1 124 ? 4.953 10.672 6.918 1 48.53 124 GLY B C 1
ATOM 3964 O O . GLY B 1 124 ? 5.383 10.844 5.777 1 48.53 124 GLY B O 1
ATOM 3965 N N . SER B 1 125 ? 4.652 9.367 7.141 1 47.16 125 SER B N 1
ATOM 3966 C CA . SER B 1 125 ? 4.887 8.094 6.469 1 47.16 125 SER B CA 1
ATOM 3967 C C . SER B 1 125 ? 4.137 8.023 5.141 1 47.16 125 SER B C 1
ATOM 3969 O O . SER B 1 125 ? 3.002 7.543 5.086 1 47.16 125 SER B O 1
ATOM 3971 N N . ASN B 1 126 ? 4.102 8.961 4.309 1 45.53 126 ASN B N 1
ATOM 3972 C CA . ASN B 1 126 ? 3.078 8.805 3.277 1 45.53 126 ASN B CA 1
ATOM 3973 C C . ASN B 1 126 ? 3.422 7.676 2.312 1 45.53 126 ASN B C 1
ATOM 3975 O O . ASN B 1 126 ? 4.066 7.902 1.287 1 45.53 126 ASN B O 1
ATOM 3979 N N . ASP B 1 127 ? 3.898 6.66 2.678 1 44.19 127 ASP B N 1
ATOM 3980 C CA . ASP B 1 127 ? 3.842 5.68 1.599 1 44.19 127 ASP B CA 1
ATOM 3981 C C . ASP B 1 127 ? 2.467 5.672 0.935 1 44.19 127 ASP B C 1
ATOM 3983 O O . ASP B 1 127 ? 1.943 4.609 0.594 1 44.19 127 ASP B O 1
ATOM 3987 N N . VAL B 1 128 ? 1.685 6.773 1.189 1 43.34 128 VAL B N 1
ATOM 3988 C CA . VAL B 1 128 ? 0.435 6.781 0.436 1 43.34 128 VAL B CA 1
ATOM 3989 C C . VAL B 1 128 ? 0.733 6.852 -1.061 1 43.34 128 VAL B C 1
ATOM 3991 O O . VAL B 1 128 ? 1.671 7.531 -1.48 1 43.34 128 VAL B O 1
ATOM 3994 N N . PRO B 1 129 ? 0.281 6.023 -1.752 1 40.16 129 PRO B N 1
ATOM 3995 C CA . PRO B 1 129 ? 0.479 6.164 -3.197 1 40.16 129 PRO B CA 1
ATOM 3996 C C . PRO B 1 129 ? 0.428 7.621 -3.658 1 40.16 129 PRO B C 1
ATOM 3998 O O . PRO B 1 129 ? -0.371 8.406 -3.145 1 40.16 129 PRO B O 1
ATOM 4001 N N . GLU B 1 130 ? 1.489 8.234 -4.191 1 41.56 130 GLU B N 1
ATOM 4002 C CA . GLU B 1 130 ? 1.78 9.555 -4.734 1 41.56 130 GLU B CA 1
ATOM 4003 C C . GLU B 1 130 ? 0.532 10.188 -5.344 1 41.56 130 GLU B C 1
ATOM 4005 O O . GLU B 1 130 ? 0.336 11.398 -5.246 1 41.56 130 GLU B O 1
ATOM 4010 N N . ALA B 1 131 ? -0.172 9.438 -6.027 1 40.66 131 ALA B N 1
ATOM 4011 C CA . ALA B 1 131 ? -1.171 10.023 -6.918 1 40.66 131 ALA B CA 1
ATOM 4012 C C . ALA B 1 131 ? -2.143 10.906 -6.148 1 40.66 131 ALA B C 1
ATOM 4014 O O . ALA B 1 131 ? -2.773 11.797 -6.727 1 40.66 131 ALA B O 1
ATOM 4015 N N . ALA B 1 132 ? -2.391 10.594 -4.965 1 45.25 132 ALA B N 1
ATOM 4016 C CA . ALA B 1 132 ? -3.578 11.281 -4.453 1 45.25 132 ALA B CA 1
ATOM 4017 C C . ALA B 1 132 ? -3.193 12.422 -3.52 1 45.25 132 ALA B C 1
ATOM 4019 O O . ALA B 1 132 ? -4.059 13.031 -2.889 1 45.25 132 ALA B O 1
ATOM 4020 N N . VAL B 1 133 ? -1.934 12.609 -3.363 1 49.81 133 VAL B N 1
ATOM 4021 C CA . VAL B 1 133 ? -1.708 13.672 -2.385 1 49.81 133 VAL B CA 1
ATOM 4022 C C . VAL B 1 133 ? -1.848 15.031 -3.059 1 49.81 133 VAL B C 1
ATOM 4024 O O . VAL B 1 133 ? -1.087 15.359 -3.971 1 49.81 133 VAL B O 1
ATOM 4027 N N . GLU B 1 134 ? -2.955 15.602 -2.91 1 57.72 134 GLU B N 1
ATOM 4028 C CA . GLU B 1 134 ? -3.104 17 -3.33 1 57.72 134 GLU B CA 1
ATOM 4029 C C . GLU B 1 134 ? -1.961 17.859 -2.801 1 57.72 134 GLU B C 1
ATOM 4031 O O . GLU B 1 134 ? -1.573 17.734 -1.636 1 57.72 134 GLU B O 1
ATOM 4036 N N . GLU B 1 135 ? -1.296 18.438 -3.652 1 64.56 135 GLU B N 1
ATOM 4037 C CA . GLU B 1 135 ? -0.191 19.344 -3.344 1 64.56 135 GLU B CA 1
ATOM 4038 C C . GLU B 1 135 ? -0.627 20.438 -2.371 1 64.56 135 GLU B C 1
ATOM 4040 O O . GLU B 1 135 ? -1.695 21.016 -2.533 1 64.56 135 GLU B O 1
ATOM 4045 N N . ALA B 1 136 ? -0.106 20.453 -1.136 1 72.75 136 ALA B N 1
ATOM 4046 C CA . ALA B 1 136 ? -0.354 21.516 -0.169 1 72.75 136 ALA B CA 1
ATOM 4047 C C . ALA B 1 136 ? 0.951 22.188 0.263 1 72.75 136 ALA B C 1
ATOM 4049 O O . ALA B 1 136 ? 2.031 21.609 0.084 1 72.75 136 ALA B O 1
ATOM 4050 N N . ASN B 1 137 ? 0.829 23.469 0.637 1 83.44 137 ASN B N 1
ATOM 4051 C CA . ASN B 1 137 ? 2.002 24.203 1.102 1 83.44 137 ASN B CA 1
ATOM 4052 C C . ASN B 1 137 ? 2.211 24.031 2.604 1 83.44 137 ASN B C 1
ATOM 4054 O O . ASN B 1 137 ? 1.245 23.969 3.365 1 83.44 137 ASN B O 1
ATOM 4058 N N . VAL B 1 138 ? 3.43 23.906 2.92 1 89.44 138 VAL B N 1
ATOM 4059 C CA . VAL B 1 138 ? 3.865 24.078 4.301 1 89.44 138 VAL B CA 1
ATOM 4060 C C . VAL B 1 138 ? 4.613 25.406 4.438 1 89.44 138 VAL B C 1
ATOM 4062 O O . VAL B 1 138 ? 5.367 25.797 3.545 1 89.44 138 VAL B O 1
ATOM 4065 N N . PHE B 1 139 ? 4.383 26.125 5.539 1 94.25 139 PHE B N 1
ATOM 4066 C CA . PHE B 1 139 ? 4.977 27.438 5.719 1 94.25 139 PHE B CA 1
ATOM 4067 C C . PHE B 1 139 ? 6.051 27.406 6.801 1 94.25 139 PHE B C 1
ATOM 4069 O O . PHE B 1 139 ? 5.754 27.141 7.969 1 94.25 139 PHE B O 1
ATOM 4076 N N . PHE B 1 140 ? 7.234 27.703 6.398 1 94.44 140 PHE B N 1
ATOM 4077 C CA . PHE B 1 140 ? 8.289 27.953 7.379 1 94.44 140 PHE B CA 1
ATOM 4078 C C . PHE B 1 140 ? 8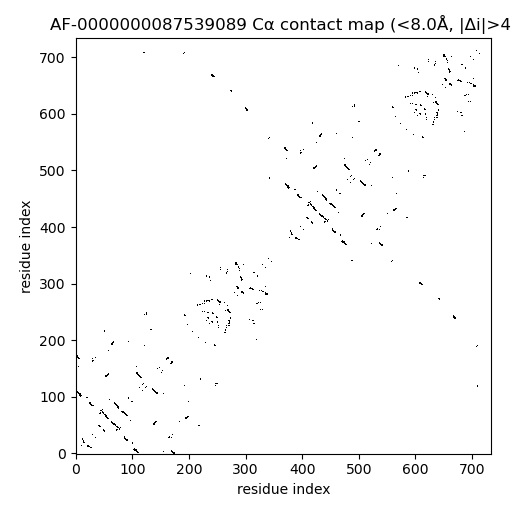.258 29.391 7.859 1 94.44 140 PHE B C 1
ATOM 4080 O O . PHE B 1 140 ? 8.086 30.312 7.062 1 94.44 140 PHE B O 1
ATOM 4087 N N . LEU B 1 141 ? 8.383 29.547 9.156 1 96.94 141 LEU B N 1
ATOM 4088 C CA . LEU B 1 141 ? 8.25 30.891 9.719 1 96.94 141 LEU B CA 1
ATOM 4089 C C . LEU B 1 141 ? 9.516 31.266 10.492 1 96.94 141 LEU B C 1
ATOM 4091 O O . LEU B 1 141 ? 9.859 30.625 11.484 1 96.94 141 LEU B O 1
ATOM 4095 N N . TYR B 1 142 ? 10.18 32.281 9.992 1 97.56 142 TYR B N 1
ATOM 4096 C CA . TYR B 1 142 ? 11.352 32.844 10.656 1 97.56 142 TYR B CA 1
ATOM 4097 C C . TYR B 1 142 ? 10.992 34.125 11.375 1 97.56 142 TYR B C 1
ATOM 4099 O O . TYR B 1 142 ? 10.25 34.969 10.844 1 97.56 142 TYR B O 1
ATOM 4107 N N . ARG B 1 143 ? 11.484 34.25 12.586 1 96.81 143 ARG B N 1
ATOM 4108 C CA . ARG B 1 143 ? 11.266 35.469 13.367 1 96.81 143 ARG B CA 1
ATOM 4109 C C . ARG B 1 143 ? 12.523 36.312 13.406 1 96.81 143 ARG B C 1
ATOM 4111 O O . ARG B 1 143 ? 13.523 35.938 14.016 1 96.81 143 ARG B O 1
ATOM 4118 N N . CYS B 1 144 ? 12.469 37.406 12.734 1 97.25 144 CYS B N 1
ATOM 4119 C CA . CYS B 1 144 ? 13.547 38.375 12.75 1 97.25 144 CYS B CA 1
ATOM 4120 C C . CYS B 1 144 ? 13.305 39.438 13.805 1 97.25 144 CYS B C 1
ATOM 4122 O O . CYS B 1 144 ? 12.555 40.406 13.57 1 97.25 144 CYS B O 1
ATOM 4124 N N . CYS B 1 145 ? 14.055 39.312 14.984 1 95.06 145 CYS B N 1
ATOM 4125 C CA . CYS B 1 145 ? 13.719 40.188 16.109 1 95.06 145 CYS B CA 1
ATOM 4126 C C . CYS B 1 145 ? 14.961 40.938 16.609 1 95.06 145 CYS B C 1
ATOM 4128 O O . CYS B 1 145 ? 14.859 41.812 17.469 1 95.06 145 CYS B O 1
ATOM 4130 N N . ASP B 1 146 ? 16.109 40.594 16.125 1 96.12 146 ASP B N 1
ATOM 4131 C CA . ASP B 1 146 ? 17.328 41.312 16.5 1 96.12 146 ASP B CA 1
ATOM 4132 C C . ASP B 1 146 ? 17.5 42.562 15.641 1 96.12 146 ASP B C 1
ATOM 4134 O O . ASP B 1 146 ? 18.109 42.531 14.57 1 96.12 146 ASP B O 1
ATOM 4138 N N . LYS B 1 147 ? 17.234 43.656 16.188 1 94.81 147 LYS B N 1
ATOM 4139 C CA . LYS B 1 147 ? 17.188 44.906 15.461 1 94.81 147 LYS B CA 1
ATOM 4140 C C . LYS B 1 147 ? 18.578 45.344 15 1 94.81 147 LYS B C 1
ATOM 4142 O O . LYS B 1 147 ? 18.719 46.188 14.109 1 94.81 147 LYS B O 1
ATOM 4147 N N . ASN B 1 148 ? 19.594 44.75 15.602 1 95.38 148 ASN B N 1
ATOM 4148 C CA . ASN B 1 148 ? 20.969 45.125 15.273 1 95.38 148 ASN B CA 1
ATOM 4149 C C . ASN B 1 148 ? 21.547 44.219 14.18 1 95.38 148 ASN B C 1
ATOM 4151 O O . ASN B 1 148 ? 22.625 44.5 13.672 1 95.38 148 ASN B O 1
ATOM 4155 N N . SER B 1 149 ? 20.781 43.25 13.82 1 96.5 149 SER B N 1
ATOM 4156 C CA . SER B 1 149 ? 21.281 42.312 12.82 1 96.5 149 SER B CA 1
ATOM 4157 C C . SER B 1 149 ? 21.172 42.906 11.414 1 96.5 149 SER B C 1
ATOM 4159 O O . SER B 1 149 ? 20.312 43.75 11.148 1 96.5 149 SER B O 1
ATOM 4161 N N . GLU B 1 150 ? 22.062 42.469 10.539 1 96.56 150 GLU B N 1
ATOM 4162 C CA . GLU B 1 150 ? 22 42.844 9.133 1 96.56 150 GLU B CA 1
ATOM 4163 C C . GLU B 1 150 ? 20.703 42.406 8.477 1 96.56 150 GLU B C 1
ATOM 4165 O O . GLU B 1 150 ? 20.141 43.125 7.656 1 96.56 150 GLU B O 1
ATOM 4170 N N . LEU B 1 151 ? 20.281 41.281 8.859 1 97.44 151 LEU B N 1
ATOM 4171 C CA . LEU B 1 151 ? 19.062 40.75 8.281 1 97.44 151 LEU B CA 1
ATOM 4172 C C . LEU B 1 151 ? 17.859 41.656 8.641 1 97.44 151 LEU B C 1
ATOM 4174 O O . LEU B 1 151 ? 17.016 41.938 7.789 1 97.44 151 LEU B O 1
ATOM 4178 N N . TYR B 1 152 ? 17.797 42 9.898 1 97.88 152 TYR B N 1
ATOM 4179 C CA . TYR B 1 152 ? 16.672 42.844 10.312 1 97.88 152 TYR B CA 1
ATOM 4180 C C . TYR B 1 152 ? 16.672 44.156 9.531 1 97.88 152 TYR B C 1
ATOM 4182 O O . TYR B 1 152 ? 15.609 44.625 9.078 1 97.88 152 TYR B O 1
ATOM 4190 N N . ARG B 1 153 ? 17.812 44.781 9.391 1 97.5 153 ARG B N 1
ATOM 4191 C CA . ARG B 1 153 ? 17.906 46.062 8.656 1 97.5 153 ARG B CA 1
ATOM 4192 C C . ARG B 1 153 ? 17.453 45.875 7.211 1 97.5 153 ARG B C 1
ATOM 4194 O O . ARG B 1 153 ? 16.734 46.719 6.676 1 97.5 153 ARG B O 1
ATOM 4201 N N . MET B 1 154 ? 17.875 44.781 6.695 1 97.75 154 MET B N 1
ATOM 4202 C CA . MET B 1 154 ? 17.469 44.5 5.324 1 97.75 154 MET B CA 1
ATOM 4203 C C . MET B 1 154 ? 15.961 44.312 5.234 1 97.75 154 MET B C 1
ATOM 4205 O O . MET B 1 154 ? 15.32 44.906 4.359 1 97.75 154 MET B O 1
ATOM 4209 N N . CYS B 1 155 ? 15.445 43.531 6.137 1 98 155 CYS B N 1
ATOM 4210 C CA . CYS B 1 155 ? 14.016 43.25 6.121 1 98 155 CYS B CA 1
ATOM 4211 C C . CYS B 1 155 ? 13.203 44.5 6.391 1 98 155 CYS B C 1
ATOM 4213 O O . CYS B 1 155 ? 12.172 44.719 5.754 1 98 155 CYS B O 1
ATOM 4215 N N . LYS B 1 156 ? 13.672 45.219 7.332 1 97.38 156 LYS B N 1
ATOM 4216 C CA . LYS B 1 156 ? 12.992 46.5 7.641 1 97.38 156 LYS B CA 1
ATOM 4217 C C . LYS B 1 156 ? 12.938 47.406 6.422 1 97.38 156 LYS B C 1
ATOM 4219 O O . LYS B 1 156 ? 11.906 48 6.141 1 97.38 156 LYS B O 1
ATOM 4224 N N . LYS B 1 157 ? 14.016 47.531 5.727 1 97.19 157 LYS B N 1
ATOM 4225 C CA . LYS B 1 157 ? 14.062 48.312 4.508 1 97.19 157 LYS B CA 1
ATOM 4226 C C . LYS B 1 157 ? 13.07 47.812 3.473 1 97.19 157 LYS B C 1
ATOM 4228 O O . LYS B 1 157 ? 12.352 48.594 2.84 1 97.19 157 LYS B O 1
ATOM 4233 N N . LEU B 1 158 ? 13.047 46.531 3.293 1 97.06 158 LEU B N 1
ATOM 4234 C CA . LEU B 1 158 ? 12.156 45.906 2.322 1 97.06 158 LEU B CA 1
ATOM 4235 C C . LEU B 1 158 ? 10.695 46.219 2.648 1 97.06 158 LEU B C 1
ATOM 4237 O O . LEU B 1 158 ? 9.922 46.594 1.762 1 97.06 158 LEU B O 1
ATOM 4241 N N . VAL B 1 159 ? 10.328 46.094 3.939 1 97.25 159 VAL B N 1
ATOM 4242 C CA . VAL B 1 159 ? 8.938 46.281 4.332 1 97.25 159 VAL B CA 1
ATOM 4243 C C . VAL B 1 159 ? 8.578 47.75 4.254 1 97.25 159 VAL B C 1
ATOM 4245 O O . VAL B 1 159 ? 7.457 48.125 3.889 1 97.25 159 VAL B O 1
ATOM 4248 N N . ASP B 1 160 ? 9.508 48.656 4.547 1 95.69 160 ASP B N 1
ATOM 4249 C CA . ASP B 1 160 ? 9.266 50.094 4.547 1 95.69 160 ASP B CA 1
ATOM 4250 C C . ASP B 1 160 ? 9.125 50.625 3.123 1 95.69 160 ASP B C 1
ATOM 4252 O O . ASP B 1 160 ? 8.383 51.562 2.885 1 95.69 160 ASP B O 1
ATOM 4256 N N . GLU B 1 161 ? 9.773 50.031 2.18 1 95.31 161 GLU B N 1
ATOM 4257 C CA . GLU B 1 161 ? 9.82 50.531 0.814 1 95.31 161 GLU B CA 1
ATOM 4258 C C . GLU B 1 161 ? 8.93 49.719 -0.116 1 95.31 161 GLU B C 1
ATOM 4260 O O . GLU B 1 161 ? 8.867 49.969 -1.317 1 95.31 161 GLU B O 1
ATOM 4265 N N . SER B 1 162 ? 8.289 48.781 0.456 1 94.75 162 SER B N 1
ATOM 4266 C CA . SER B 1 162 ? 7.523 47.812 -0.337 1 94.75 162 SER B CA 1
ATOM 4267 C C . SER B 1 162 ? 6.297 48.469 -0.966 1 94.75 162 SER B C 1
ATOM 4269 O O . SER B 1 162 ? 5.738 49.438 -0.408 1 94.75 162 SER B O 1
ATOM 4271 N N . ASN B 1 163 ? 5.902 48 -2.146 1 92.5 163 ASN B N 1
ATOM 4272 C CA . ASN B 1 163 ? 4.691 48.438 -2.818 1 92.5 163 ASN B CA 1
ATOM 4273 C C . ASN B 1 163 ? 3.523 47.5 -2.574 1 92.5 163 ASN B C 1
ATOM 4275 O O . ASN B 1 163 ? 2.469 47.625 -3.195 1 92.5 163 ASN B O 1
ATOM 4279 N N . ILE B 1 164 ? 3.771 46.531 -1.726 1 93.88 164 ILE B N 1
ATOM 4280 C CA . ILE B 1 164 ? 2.713 45.594 -1.376 1 93.88 164 ILE B CA 1
ATOM 4281 C C . ILE B 1 164 ? 1.619 46.344 -0.593 1 93.88 164 ILE B C 1
ATOM 4283 O O . ILE B 1 164 ? 1.911 47.188 0.254 1 93.88 164 ILE B O 1
ATOM 4287 N N . ARG B 1 165 ? 0.395 45.969 -0.855 1 90.62 165 ARG B N 1
ATOM 4288 C CA . ARG B 1 165 ? -0.746 46.625 -0.227 1 90.62 165 ARG B CA 1
ATOM 4289 C C . ARG B 1 165 ? -0.705 46.469 1.289 1 90.62 165 ARG B C 1
ATOM 4291 O O . ARG B 1 165 ? -0.589 45.344 1.797 1 90.62 165 ARG B O 1
ATOM 4298 N N . GLY B 1 166 ? -0.867 47.594 2.012 1 88.94 166 GLY B N 1
ATOM 4299 C CA . GLY B 1 166 ? -0.829 47.562 3.465 1 88.94 166 GLY B CA 1
ATOM 4300 C C . GLY B 1 166 ? 0.544 47.875 4.027 1 88.94 166 GLY B C 1
ATOM 4301 O O . GLY B 1 166 ? 1.562 47.594 3.391 1 88.94 166 GLY B O 1
ATOM 4302 N N . ASN B 1 167 ? 0.606 48.406 5.152 1 89.19 167 ASN B N 1
ATOM 4303 C CA . ASN B 1 167 ? 1.876 48.75 5.785 1 89.19 167 ASN B CA 1
ATOM 4304 C C . ASN B 1 167 ? 2.521 47.531 6.438 1 89.19 167 ASN B C 1
ATOM 4306 O O . ASN B 1 167 ? 1.827 46.688 6.984 1 89.19 167 ASN B O 1
ATOM 4310 N N . GLY B 1 168 ? 3.836 47.469 6.238 1 94.81 168 GLY B N 1
ATOM 4311 C CA . GLY B 1 168 ? 4.578 46.469 6.984 1 94.81 168 GLY B CA 1
ATOM 4312 C C . GLY B 1 168 ? 4.648 45.125 6.277 1 94.81 168 GLY B C 1
ATOM 4313 O O . GLY B 1 168 ? 4.891 44.094 6.91 1 94.81 168 GLY B O 1
ATOM 4314 N N . HIS B 1 169 ? 4.297 45.125 4.977 1 97.56 169 HIS B N 1
ATOM 4315 C CA . HIS B 1 169 ? 4.336 43.906 4.184 1 97.56 169 HIS B CA 1
ATOM 4316 C C . HIS B 1 169 ? 5.344 44.031 3.045 1 97.56 169 HIS B C 1
ATOM 4318 O O . HIS B 1 169 ? 5.559 45.094 2.506 1 97.56 169 HIS B O 1
ATOM 4324 N N . ALA B 1 170 ? 5.965 42.906 2.682 1 97.94 170 ALA B N 1
ATOM 4325 C CA . ALA B 1 170 ? 6.832 42.875 1.508 1 97.94 170 ALA B CA 1
ATOM 4326 C C . ALA B 1 170 ? 6.945 41.438 0.95 1 97.94 170 ALA B C 1
ATOM 4328 O O . ALA B 1 170 ? 6.676 40.469 1.654 1 97.94 170 ALA B O 1
ATOM 4329 N N . ILE B 1 171 ? 7.211 41.344 -0.308 1 97.44 171 ILE B N 1
ATOM 4330 C CA . ILE B 1 171 ? 7.633 40.094 -0.96 1 97.44 171 ILE B CA 1
ATOM 4331 C C . ILE B 1 171 ? 9.078 40.25 -1.43 1 97.44 171 ILE B C 1
ATOM 4333 O O . ILE B 1 171 ? 9.461 41.25 -1.999 1 97.44 171 ILE B O 1
ATOM 4337 N N . TYR B 1 172 ? 9.812 39.312 -1.095 1 96.94 172 TYR B N 1
ATOM 4338 C CA . TYR B 1 172 ? 11.211 39.312 -1.504 1 96.94 172 TYR B CA 1
ATOM 4339 C C . TYR B 1 172 ? 11.539 38.094 -2.354 1 96.94 172 TYR B C 1
ATOM 4341 O O . TYR B 1 172 ? 11.25 36.969 -1.96 1 96.94 172 TYR B O 1
ATOM 4349 N N . GLN B 1 173 ? 12.07 38.344 -3.521 1 95.25 173 GLN B N 1
ATOM 4350 C CA . GLN B 1 173 ? 12.57 37.281 -4.395 1 95.25 173 GLN B CA 1
ATOM 4351 C C . GLN B 1 173 ? 14.094 37.188 -4.332 1 95.25 173 GLN B C 1
ATOM 4353 O O . GLN B 1 173 ? 14.797 38.156 -4.664 1 95.25 173 GLN B O 1
ATOM 4358 N N . GLY B 1 174 ? 14.633 36.219 -3.902 1 94.75 174 GLY B N 1
ATOM 4359 C CA . GLY B 1 174 ? 16.047 36 -3.658 1 94.75 174 GLY B CA 1
ATOM 4360 C C . GLY B 1 174 ? 16.297 34.938 -2.615 1 94.75 174 GLY B C 1
ATOM 4361 O O . GLY B 1 174 ? 15.461 34.031 -2.41 1 94.75 174 GLY B O 1
ATOM 4362 N N . ILE B 1 175 ? 17.516 35 -2.117 1 96 175 ILE B N 1
ATOM 4363 C CA . ILE B 1 175 ? 17.859 34 -1.109 1 96 175 ILE B CA 1
ATOM 4364 C C . ILE B 1 175 ? 18.141 34.688 0.225 1 96 175 ILE B C 1
ATOM 4366 O O . ILE B 1 175 ? 18.969 35.594 0.3 1 96 175 ILE B O 1
ATOM 4370 N N . ILE B 1 176 ? 17.359 34.344 1.181 1 97 176 ILE B N 1
ATOM 4371 C CA . ILE B 1 176 ? 17.688 34.719 2.549 1 97 176 ILE B CA 1
ATOM 4372 C C . ILE B 1 176 ? 18.422 33.562 3.242 1 97 176 ILE B C 1
ATOM 4374 O O . ILE B 1 176 ? 17.797 32.625 3.709 1 97 176 ILE B O 1
ATOM 4378 N N . THR B 1 177 ? 19.625 33.688 3.383 1 95.88 177 THR B N 1
ATOM 4379 C CA . THR B 1 177 ? 20.516 32.625 3.799 1 95.88 177 THR B CA 1
ATOM 4380 C C . THR B 1 177 ? 20.156 32.125 5.199 1 95.88 177 THR B C 1
ATOM 4382 O O . THR B 1 177 ? 20.203 30.938 5.477 1 95.88 177 THR B O 1
ATOM 4385 N N . GLU B 1 178 ? 19.844 33.094 6.062 1 95.5 178 GLU B N 1
ATOM 4386 C CA . GLU B 1 178 ? 19.516 32.719 7.438 1 95.5 178 GLU B CA 1
ATOM 4387 C C . GLU B 1 178 ? 18.312 31.797 7.488 1 95.5 178 GLU B C 1
ATOM 4389 O O . GLU B 1 178 ? 18.297 30.812 8.242 1 95.5 178 GLU B O 1
ATOM 4394 N N . VAL B 1 179 ? 17.391 32.062 6.637 1 96.12 179 VAL B N 1
ATOM 4395 C CA . VAL B 1 179 ? 16.156 31.281 6.605 1 96.12 179 VAL B CA 1
ATOM 4396 C C . VAL B 1 179 ? 16.438 29.906 6 1 96.12 179 VAL B C 1
ATOM 4398 O O . VAL B 1 179 ? 16.078 28.891 6.586 1 96.12 179 VAL B O 1
ATOM 4401 N N . GLU B 1 180 ? 17.094 29.922 4.875 1 94.31 180 GLU B N 1
ATOM 4402 C CA . GLU B 1 180 ? 17.359 28.672 4.18 1 94.31 180 GLU B CA 1
ATOM 4403 C C . GLU B 1 180 ? 18.281 27.766 5 1 94.31 180 GLU B C 1
ATOM 4405 O O . GLU B 1 180 ? 18.156 26.547 4.973 1 94.31 180 GLU B O 1
ATOM 4410 N N . ASN B 1 181 ? 19.203 28.391 5.707 1 92.19 181 ASN B N 1
ATOM 4411 C CA . ASN B 1 181 ? 20.078 27.609 6.582 1 92.19 181 ASN B CA 1
ATOM 4412 C C . ASN B 1 181 ? 19.281 26.891 7.672 1 92.19 181 ASN B C 1
ATOM 4414 O O . ASN B 1 181 ? 19.547 25.719 7.969 1 92.19 181 ASN B O 1
ATOM 4418 N N . LYS B 1 182 ? 18.375 27.578 8.258 1 91.62 182 LYS B N 1
ATOM 4419 C CA . LYS B 1 182 ? 17.547 26.969 9.297 1 91.62 182 LYS B CA 1
ATOM 4420 C C . LYS B 1 182 ? 16.688 25.844 8.727 1 91.62 182 LYS B C 1
ATOM 4422 O O . LYS B 1 182 ? 16.5 24.812 9.367 1 91.62 182 LYS B O 1
ATOM 4427 N N . ILE B 1 183 ? 16.156 26.031 7.57 1 88.88 183 ILE B N 1
ATOM 4428 C CA . ILE B 1 183 ? 15.344 25.016 6.922 1 88.88 183 ILE B CA 1
ATOM 4429 C C . ILE B 1 183 ? 16.188 23.781 6.625 1 88.88 183 ILE B C 1
ATOM 4431 O O . ILE B 1 183 ? 15.766 22.656 6.891 1 88.88 183 ILE B O 1
ATOM 4435 N N . ASN B 1 184 ? 17.328 24.062 6.133 1 83.56 184 ASN B N 1
ATOM 4436 C CA . ASN B 1 184 ? 18.234 22.969 5.801 1 83.56 184 ASN B CA 1
ATOM 4437 C C . ASN B 1 184 ? 18.641 22.188 7.047 1 83.56 184 ASN B C 1
ATOM 4439 O O . ASN B 1 184 ? 18.766 20.953 7.008 1 83.56 184 ASN B O 1
ATOM 4443 N N . GLN B 1 185 ? 18.891 22.922 8.07 1 83.06 185 GLN B N 1
ATOM 4444 C CA . GLN B 1 185 ? 19.25 22.266 9.328 1 83.06 185 GLN B CA 1
ATOM 4445 C C . GLN B 1 185 ? 18.125 21.375 9.812 1 83.06 185 GLN B C 1
ATOM 4447 O O . GLN B 1 185 ? 18.375 20.281 10.352 1 83.06 185 GLN B O 1
ATOM 4452 N N . LEU B 1 186 ? 17.016 21.844 9.664 1 79.38 186 LEU B N 1
ATOM 4453 C CA . LEU B 1 186 ? 15.852 21.062 10.062 1 79.38 186 LEU B CA 1
ATOM 4454 C C . LEU B 1 186 ? 15.727 19.812 9.219 1 79.38 186 LEU B C 1
ATOM 4456 O O . LEU B 1 186 ? 15.336 18.75 9.719 1 79.38 186 LEU B O 1
ATOM 4460 N N . CYS B 1 187 ? 16.016 20.016 7.98 1 69 187 CYS B N 1
ATOM 4461 C CA . CYS B 1 187 ? 15.883 18.906 7.055 1 69 187 CYS B CA 1
ATOM 4462 C C . CYS B 1 187 ? 17 17.875 7.258 1 69 187 CYS B C 1
ATOM 4464 O O . CYS B 1 187 ? 16.781 16.688 7.066 1 69 187 CYS B O 1
ATOM 4466 N N . VAL B 1 188 ? 18.188 18.438 7.473 1 63 188 VAL B N 1
ATOM 4467 C CA . VAL B 1 188 ? 19.328 17.547 7.637 1 63 188 VAL B CA 1
ATOM 4468 C C . VAL B 1 188 ? 19.297 16.906 9.023 1 63 188 VAL B C 1
ATOM 4470 O O . VAL B 1 188 ? 19.594 15.719 9.172 1 63 188 VAL B O 1
ATOM 4473 N N . LYS B 1 189 ? 19.078 17.906 9.906 1 57.72 189 LYS B N 1
ATOM 4474 C CA . LYS B 1 189 ? 19.031 17.328 11.25 1 57.72 189 LYS B CA 1
ATOM 4475 C C . LYS B 1 189 ? 17.859 16.375 11.406 1 57.72 189 LYS B C 1
ATOM 4477 O O . LYS B 1 189 ? 16.797 16.578 10.82 1 57.72 189 LYS B O 1
ATOM 4482 N N . ASN B 1 190 ? 18.031 15.203 11.555 1 52.5 190 ASN B N 1
ATOM 4483 C CA . ASN B 1 190 ? 17.141 14.055 11.711 1 52.5 190 ASN B CA 1
ATOM 4484 C C . ASN B 1 190 ? 15.688 14.492 11.898 1 52.5 190 ASN B C 1
ATOM 4486 O O . ASN B 1 190 ? 15.227 14.672 13.031 1 52.5 190 ASN B O 1
ATOM 4490 N N . PHE B 1 191 ? 15.117 15.344 11.039 1 49.19 191 PHE B N 1
ATOM 4491 C CA . PHE B 1 191 ? 13.719 15.742 10.883 1 49.19 191 PHE B CA 1
ATOM 4492 C C . PHE B 1 191 ? 12.789 14.68 11.461 1 49.19 191 PHE B C 1
ATOM 4494 O O . PHE B 1 191 ? 11.586 14.906 11.594 1 49.19 191 PHE B O 1
ATOM 4501 N N . ASN B 1 192 ? 13.383 13.562 11.836 1 54.16 192 ASN B N 1
ATOM 4502 C CA . ASN B 1 192 ? 12.516 12.438 12.164 1 54.16 192 ASN B CA 1
ATOM 4503 C C . ASN B 1 192 ? 11.641 12.75 13.383 1 54.16 192 ASN B C 1
ATOM 4505 O O . ASN B 1 192 ? 10.82 11.922 13.789 1 54.16 192 ASN B O 1
ATOM 4509 N N . GLU B 1 193 ? 11.914 14.102 13.828 1 63.78 193 GLU B N 1
ATOM 4510 C CA . GLU B 1 193 ? 11.172 14.305 15.07 1 63.78 193 GLU B CA 1
ATOM 4511 C C . GLU B 1 193 ? 10.242 15.508 14.969 1 63.78 193 GLU B C 1
ATOM 4513 O O . GLU B 1 193 ? 10.367 16.469 15.727 1 63.78 193 GLU B O 1
ATOM 4518 N N . MET B 1 194 ? 9.555 15.609 13.93 1 74.94 194 MET B N 1
ATOM 4519 C CA . MET B 1 194 ? 8.664 16.766 13.953 1 74.94 194 MET B CA 1
ATOM 4520 C C . MET B 1 194 ? 7.297 16.375 14.516 1 74.94 194 MET B C 1
ATOM 4522 O O . MET B 1 194 ? 6.637 15.484 13.992 1 74.94 194 MET B O 1
ATOM 4526 N N . ASP B 1 195 ? 6.949 17.016 15.617 1 81.62 195 ASP B N 1
ATOM 4527 C CA . ASP B 1 195 ? 5.652 16.797 16.25 1 81.62 195 ASP B CA 1
ATOM 4528 C C . ASP B 1 195 ? 4.574 17.672 15.625 1 81.62 195 ASP B C 1
ATOM 4530 O O . ASP B 1 195 ? 4.805 18.859 15.383 1 81.62 195 ASP B O 1
ATOM 4534 N N . THR B 1 196 ? 3.566 17.094 15.281 1 88.62 196 THR B N 1
ATOM 4535 C CA . THR B 1 196 ? 2.416 17.859 14.812 1 88.62 196 THR B CA 1
ATOM 4536 C C . THR B 1 196 ? 1.591 18.359 16 1 88.62 196 THR B C 1
ATOM 4538 O O . THR B 1 196 ? 1.272 17.594 16.906 1 88.62 196 THR B O 1
ATOM 4541 N N . VAL B 1 197 ? 1.293 19.656 15.961 1 90 197 VAL B N 1
ATOM 4542 C CA . VAL B 1 197 ? 0.539 20.25 17.062 1 90 197 VAL B CA 1
ATOM 4543 C C . VAL B 1 197 ? -0.757 20.859 16.531 1 90 197 VAL B C 1
ATOM 4545 O O . VAL B 1 197 ? -0.732 21.688 15.617 1 90 197 VAL B O 1
ATOM 4548 N N . ILE B 1 198 ? -1.846 20.438 17.109 1 91.19 198 ILE B N 1
ATOM 4549 C CA . ILE B 1 198 ? -3.176 20.953 16.812 1 91.19 198 ILE B CA 1
ATOM 4550 C C . ILE B 1 198 ? -3.844 21.422 18.109 1 91.19 198 ILE B C 1
ATOM 4552 O O . ILE B 1 198 ? -4.215 20.609 18.953 1 91.19 198 ILE B O 1
ATOM 4556 N N . GLU B 1 199 ? -3.982 22.672 18.203 1 87.94 199 GLU B N 1
ATOM 4557 C CA . GLU B 1 199 ? -4.578 23.219 19.422 1 87.94 199 GLU B CA 1
ATOM 4558 C C . GLU B 1 199 ? -6.102 23.234 19.328 1 87.94 199 GLU B C 1
ATOM 4560 O O . GLU B 1 199 ? -6.664 23.203 18.234 1 87.94 199 GLU B O 1
ATOM 4565 N N . ASP B 1 200 ? -6.727 23.344 20.406 1 85 200 ASP B N 1
ATOM 4566 C CA . ASP B 1 200 ? -8.18 23.312 20.516 1 85 200 ASP B CA 1
ATOM 4567 C C . ASP B 1 200 ? -8.812 24.453 19.719 1 85 200 ASP B C 1
ATOM 4569 O O . ASP B 1 200 ? -9.914 24.312 19.188 1 85 200 ASP B O 1
ATOM 4573 N N . THR B 1 201 ? -8.133 25.562 19.656 1 81.44 201 THR B N 1
ATOM 4574 C CA . THR B 1 201 ? -8.664 26.719 18.953 1 81.44 201 THR B CA 1
ATOM 4575 C C . THR B 1 201 ? -8.875 26.406 17.469 1 81.44 201 THR B C 1
ATOM 4577 O O . THR B 1 201 ? -9.812 26.891 16.859 1 81.44 201 THR B O 1
ATOM 4580 N N . VAL B 1 202 ? -8.07 25.562 16.969 1 83.69 202 VAL B N 1
ATOM 4581 C CA . VAL B 1 202 ? -8.164 25.188 15.57 1 83.69 202 VAL B CA 1
ATOM 4582 C C . VAL B 1 202 ? -9.383 24.297 15.359 1 83.69 202 VAL B C 1
ATOM 4584 O O . VAL B 1 202 ? -10.18 24.516 14.445 1 83.69 202 VAL B O 1
ATOM 4587 N N . THR B 1 203 ? -9.539 23.359 16.25 1 83.88 203 THR B N 1
ATOM 4588 C CA . THR B 1 203 ? -10.648 22.422 16.109 1 83.88 203 THR B CA 1
ATOM 4589 C C . THR B 1 203 ? -11.984 23.109 16.375 1 83.88 203 THR B C 1
ATOM 4591 O O . THR B 1 203 ? -12.984 22.797 15.734 1 83.88 203 THR B O 1
ATOM 4594 N N . ALA B 1 204 ? -11.977 24.047 17.297 1 78.56 204 ALA B N 1
ATOM 4595 C CA . ALA B 1 204 ? -13.195 24.781 17.609 1 78.56 204 ALA B CA 1
ATOM 4596 C C . ALA B 1 204 ? -13.672 25.594 16.422 1 78.56 204 ALA B C 1
ATOM 4598 O O . ALA B 1 204 ? -14.867 25.625 16.109 1 78.56 204 ALA B O 1
ATOM 4599 N N . LYS B 1 205 ? -12.797 26.188 15.789 1 76.31 205 LYS B N 1
ATOM 4600 C CA . LYS B 1 205 ? -13.148 27 14.625 1 76.31 205 LYS B CA 1
ATOM 4601 C C . LYS B 1 205 ? -13.648 26.109 13.484 1 76.31 205 LYS B C 1
ATOM 4603 O O . LYS B 1 205 ? -14.602 26.469 12.789 1 76.31 205 LYS B O 1
ATOM 4608 N N . ALA B 1 206 ? -13.031 25.062 13.32 1 72.62 206 ALA B N 1
ATOM 4609 C CA . ALA B 1 206 ? -13.414 24.156 12.25 1 72.62 206 ALA B CA 1
ATOM 4610 C C . ALA B 1 206 ? -14.836 23.641 12.445 1 72.62 206 ALA B C 1
ATOM 4612 O O . ALA B 1 206 ? -15.562 23.406 11.477 1 72.62 206 ALA B O 1
ATOM 4613 N N . GLN B 1 207 ? -15.234 23.531 13.656 1 73.94 207 GLN B N 1
ATOM 4614 C CA . GLN B 1 207 ? -16.531 22.953 13.984 1 73.94 207 GLN B CA 1
ATOM 4615 C C . GLN B 1 207 ? -17.656 23.984 13.797 1 73.94 207 GLN B C 1
ATOM 4617 O O . GLN B 1 207 ? -18.828 23.609 13.758 1 73.94 207 GLN B O 1
ATOM 4622 N N . SER B 1 208 ? -17.359 25.234 13.688 1 68.06 208 SER B N 1
ATOM 4623 C CA . SER B 1 208 ? -18.359 26.297 13.648 1 68.06 208 SER B CA 1
ATOM 4624 C C . SER B 1 208 ? -19 26.391 12.273 1 68.06 208 SER B C 1
ATOM 4626 O O . SER B 1 208 ? -20.078 27 12.125 1 68.06 208 SER B O 1
ATOM 4628 N N . GLY B 1 209 ? -18.578 25.734 11.297 1 64.44 209 GLY B N 1
ATOM 4629 C CA . GLY B 1 209 ? -19.141 25.797 9.961 1 64.44 209 GLY B CA 1
ATOM 4630 C C . GLY B 1 209 ? -19.969 24.594 9.602 1 64.44 209 GLY B C 1
ATOM 4631 O O . GLY B 1 209 ? -20.141 23.672 10.414 1 64.44 209 GLY B O 1
ATOM 4632 N N . ASP B 1 210 ? -20.672 24.781 8.469 1 69.81 210 ASP B N 1
ATOM 4633 C CA . ASP B 1 210 ? -21.391 23.609 7.961 1 69.81 210 ASP B CA 1
ATOM 4634 C C . ASP B 1 210 ? -20.406 22.531 7.512 1 69.81 210 ASP B C 1
ATOM 4636 O O . ASP B 1 210 ? -19.219 22.797 7.352 1 69.81 210 ASP B O 1
ATOM 4640 N N . ILE B 1 211 ? -20.906 21.406 7.363 1 70.06 211 ILE B N 1
ATOM 4641 C CA . ILE B 1 211 ? -20.094 20.203 7.117 1 70.06 211 ILE B CA 1
ATOM 4642 C C . ILE B 1 211 ? -19.266 20.406 5.852 1 70.06 211 ILE B C 1
ATOM 4644 O O . ILE B 1 211 ? -18.078 20.047 5.816 1 70.06 211 ILE B O 1
ATOM 4648 N N . ASP B 1 212 ? -19.828 20.953 4.84 1 68.44 212 ASP B N 1
ATOM 4649 C CA . ASP B 1 212 ? -19.125 21.156 3.578 1 68.44 212 ASP B CA 1
ATOM 4650 C C . ASP B 1 212 ? -18 22.172 3.734 1 68.44 212 ASP B C 1
ATOM 4652 O O . ASP B 1 212 ? -16.922 22.016 3.176 1 68.44 212 ASP B O 1
ATOM 4656 N N . GLU B 1 213 ? -18.344 23.234 4.484 1 69.81 213 GLU B N 1
ATOM 4657 C CA . GLU B 1 213 ? -17.344 24.25 4.754 1 69.81 213 GLU B CA 1
ATOM 4658 C C . GLU B 1 213 ? -16.188 23.703 5.578 1 69.81 213 GLU B C 1
ATOM 4660 O O . GLU B 1 213 ? -15.023 24 5.312 1 69.81 213 GLU B O 1
ATOM 4665 N N . MET B 1 214 ? -16.562 22.859 6.426 1 73.12 214 MET B N 1
ATOM 4666 C CA . MET B 1 214 ? -15.555 22.219 7.262 1 73.12 214 MET B CA 1
ATOM 4667 C C . MET B 1 214 ? -14.656 21.312 6.438 1 73.12 214 MET B C 1
ATOM 4669 O O . MET B 1 214 ? -13.438 21.297 6.613 1 73.12 214 MET B O 1
ATOM 4673 N N . ALA B 1 215 ? -15.297 20.625 5.566 1 74 215 ALA B N 1
ATOM 4674 C CA . ALA B 1 215 ? -14.555 19.656 4.758 1 74 215 ALA B CA 1
ATOM 4675 C C . ALA B 1 215 ? -13.547 20.359 3.855 1 74 215 ALA B C 1
ATOM 4677 O O . ALA B 1 215 ? -12.461 19.828 3.59 1 74 215 ALA B O 1
ATOM 4678 N N . SER B 1 216 ? -13.836 21.484 3.459 1 72.81 216 SER B N 1
ATOM 4679 C CA . SER B 1 216 ? -12.977 22.219 2.537 1 72.81 216 SER B CA 1
ATOM 4680 C C . SER B 1 216 ? -11.711 22.703 3.23 1 72.81 216 SER B C 1
ATOM 4682 O O . SER B 1 216 ? -10.742 23.094 2.568 1 72.81 216 SER B O 1
ATOM 4684 N N . LEU B 1 217 ? -11.758 22.609 4.559 1 78.75 217 LEU B N 1
ATOM 4685 C CA . LEU B 1 217 ? -10.609 23.047 5.344 1 78.75 217 LEU B CA 1
ATOM 4686 C C . LEU B 1 217 ? -9.492 22 5.289 1 78.75 217 LEU B C 1
ATOM 4688 O O . LEU B 1 217 ? -8.344 22.312 5.613 1 78.75 217 LEU B O 1
ATOM 4692 N N . PHE B 1 218 ? -9.891 20.906 4.84 1 82.38 218 PHE B N 1
ATOM 4693 C CA . PHE B 1 218 ? -8.945 19.797 4.977 1 82.38 218 PHE B CA 1
ATOM 4694 C C . PHE B 1 218 ? -8.562 19.25 3.611 1 82.38 218 PHE B C 1
ATOM 4696 O O . PHE B 1 218 ? -9.367 19.266 2.678 1 82.38 218 PHE B O 1
ATOM 4703 N N . ASN B 1 219 ? -7.305 18.859 3.57 1 80.12 219 ASN B N 1
ATOM 4704 C CA . ASN B 1 219 ? -6.789 18.047 2.477 1 80.12 219 ASN B CA 1
ATOM 4705 C C . ASN B 1 219 ? -6.211 16.719 2.986 1 80.12 219 ASN B C 1
ATOM 4707 O O . ASN B 1 219 ? -6.34 16.406 4.168 1 80.12 219 ASN B O 1
ATOM 4711 N N . SER B 1 220 ? -5.645 15.945 2.068 1 82.25 220 SER B N 1
ATOM 4712 C CA . SER B 1 220 ? -5.176 14.617 2.447 1 82.25 220 SER B CA 1
ATOM 4713 C C . SER B 1 220 ? -4.109 14.695 3.533 1 82.25 220 SER B C 1
ATOM 4715 O O . SER B 1 220 ? -4.07 13.852 4.434 1 82.25 220 SER B O 1
ATOM 4717 N N . VAL B 1 221 ? -3.318 15.734 3.512 1 83.19 221 VAL B N 1
ATOM 4718 C CA . VAL B 1 221 ? -2.209 15.859 4.453 1 83.19 221 VAL B CA 1
ATOM 4719 C C . VAL B 1 221 ? -2.738 16.281 5.824 1 83.19 221 VAL B C 1
ATOM 4721 O O . VAL B 1 221 ? -2.424 15.648 6.836 1 83.19 221 VAL B O 1
ATOM 4724 N N . SER B 1 222 ? -3.488 17.359 5.828 1 87.5 222 SER B N 1
ATOM 4725 C CA . SER B 1 222 ? -4.047 17.797 7.102 1 87.5 222 SER B CA 1
ATOM 4726 C C . SER B 1 222 ? -4.961 16.734 7.707 1 87.5 222 SER B C 1
ATOM 4728 O O . SER B 1 222 ? -5.008 16.578 8.93 1 87.5 222 SER B O 1
ATOM 4730 N N . PHE B 1 223 ? -5.668 16.062 6.824 1 90.62 223 PHE B N 1
ATOM 4731 C CA . PHE B 1 223 ? -6.516 14.969 7.277 1 90.62 223 PHE B CA 1
ATOM 4732 C C . PHE B 1 223 ? -5.707 13.953 8.078 1 90.62 223 PHE B C 1
ATOM 4734 O O . PHE B 1 223 ? -6.055 13.641 9.219 1 90.62 223 PHE B O 1
ATOM 4741 N N . ARG B 1 224 ? -4.715 13.508 7.539 1 91.12 224 ARG B N 1
ATOM 4742 C CA . ARG B 1 224 ? -3.865 12.523 8.203 1 91.12 224 ARG B CA 1
ATOM 4743 C C . ARG B 1 224 ? -3.291 13.078 9.5 1 91.12 224 ARG B C 1
ATOM 4745 O O . ARG B 1 224 ? -3.32 12.414 10.531 1 91.12 224 ARG B O 1
ATOM 4752 N N . ASP B 1 225 ? -2.76 14.266 9.453 1 90.69 225 ASP B N 1
ATOM 4753 C CA . ASP B 1 225 ? -2.166 14.883 10.633 1 90.69 225 ASP B CA 1
ATOM 4754 C C . ASP B 1 225 ? -3.17 14.953 11.781 1 90.69 225 ASP B C 1
ATOM 4756 O O . ASP B 1 225 ? -2.84 14.625 12.922 1 90.69 225 ASP B O 1
ATOM 4760 N N . PHE B 1 226 ? -4.309 15.375 11.453 1 93.38 226 PHE B N 1
ATOM 4761 C CA . PHE B 1 226 ? -5.332 15.555 12.477 1 93.38 226 PHE B CA 1
ATOM 4762 C C . PHE B 1 226 ? -5.766 14.203 13.047 1 93.38 226 PHE B C 1
ATOM 4764 O O . PHE B 1 226 ? -5.906 14.055 14.266 1 93.38 226 PHE B O 1
ATOM 4771 N N . VAL B 1 227 ? -5.934 13.25 12.18 1 95.31 227 VAL B N 1
ATOM 4772 C CA . VAL B 1 227 ? -6.332 11.922 12.641 1 95.31 227 VAL B CA 1
ATOM 4773 C C . VAL B 1 227 ? -5.246 11.336 13.539 1 95.31 227 VAL B C 1
ATOM 4775 O O . VAL B 1 227 ? -5.535 10.844 14.633 1 95.31 227 VAL B O 1
ATOM 4778 N N . MET B 1 228 ? -4.047 11.43 13.094 1 94.12 228 MET B N 1
ATOM 4779 C CA . MET B 1 228 ? -2.941 10.883 13.875 1 94.12 228 MET B CA 1
ATOM 4780 C C . MET B 1 228 ? -2.859 11.562 15.242 1 94.12 228 MET B C 1
ATOM 4782 O O . MET B 1 228 ? -2.662 10.891 16.266 1 94.12 228 MET B O 1
ATOM 4786 N N . THR B 1 229 ? -3.027 12.844 15.203 1 93.19 229 THR B N 1
ATOM 4787 C CA . THR B 1 229 ? -2.988 13.594 16.453 1 93.19 229 THR B CA 1
ATOM 4788 C C . THR B 1 229 ? -4.137 13.18 17.375 1 93.19 229 THR B C 1
ATOM 4790 O O . THR B 1 229 ? -3.934 12.945 18.562 1 93.19 229 THR B O 1
ATOM 4793 N N . GLY B 1 230 ? -5.254 13.055 16.828 1 95.31 230 GLY B N 1
ATOM 4794 C CA . GLY B 1 230 ? -6.422 12.672 17.609 1 95.31 230 GLY B CA 1
ATOM 4795 C C . GLY B 1 230 ? -6.277 11.32 18.281 1 95.31 230 GLY B C 1
ATOM 4796 O O . GLY B 1 230 ? -6.688 11.141 19.422 1 95.31 230 GLY B O 1
ATOM 4797 N N . TYR B 1 231 ? -5.695 10.43 17.609 1 96.88 231 TYR B N 1
ATOM 4798 C CA . TYR B 1 231 ? -5.57 9.062 18.109 1 96.88 231 TYR B CA 1
ATOM 4799 C C . TYR B 1 231 ? -4.227 8.859 18.812 1 96.88 231 TYR B C 1
ATOM 4801 O O . TYR B 1 231 ? -3.838 7.723 19.094 1 96.88 231 TYR B O 1
ATOM 4809 N N . LYS B 1 232 ? -3.494 9.953 18.984 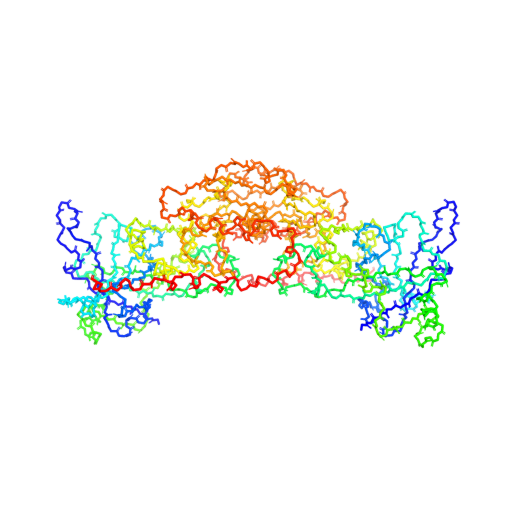1 94.88 232 LYS B N 1
ATOM 4810 C CA . LYS B 1 232 ? -2.236 9.961 19.719 1 94.88 232 LYS B CA 1
ATOM 4811 C C . LYS B 1 232 ? -1.24 8.969 19.125 1 94.88 232 LYS B C 1
ATOM 4813 O O . LYS B 1 232 ? -0.551 8.258 19.859 1 94.88 232 LYS B O 1
ATOM 4818 N N . GLN B 1 233 ? -1.325 8.797 17.859 1 93.38 233 GLN B N 1
ATOM 4819 C CA . GLN B 1 233 ? -0.384 8 17.078 1 93.38 233 GLN B CA 1
ATOM 4820 C C . GLN B 1 233 ? -0.431 6.535 17.484 1 93.38 233 GLN B C 1
ATOM 4822 O O . GLN B 1 233 ? 0.611 5.895 17.656 1 93.38 233 GLN B O 1
ATOM 4827 N N . LYS B 1 234 ? -1.581 6.094 17.766 1 96.75 234 LYS B N 1
ATOM 4828 C CA . LYS B 1 234 ? -1.811 4.684 18.062 1 96.75 234 LYS B CA 1
ATOM 4829 C C . LYS B 1 234 ? -2.941 4.121 17.203 1 96.75 234 LYS B C 1
ATOM 4831 O O . LYS B 1 234 ? -3.867 4.848 16.828 1 96.75 234 LYS B O 1
ATOM 4836 N N . CYS B 1 235 ? -2.797 2.885 16.875 1 98.31 235 CYS B N 1
ATOM 4837 C CA . CYS B 1 235 ? -3.889 2.219 16.172 1 98.31 235 CYS B CA 1
ATOM 4838 C C . CYS B 1 235 ? -5.145 2.18 17.047 1 98.31 235 CYS B C 1
ATOM 4840 O O . CYS B 1 235 ? -5.098 1.746 18.188 1 98.31 235 CYS B O 1
ATOM 4842 N N . ALA B 1 236 ? -6.219 2.572 16.484 1 98.62 236 ALA B N 1
ATOM 4843 C CA . ALA B 1 236 ? -7.465 2.68 17.234 1 98.62 236 ALA B CA 1
ATOM 4844 C C . ALA B 1 236 ? -7.949 1.308 17.688 1 98.62 236 ALA B C 1
ATOM 4846 O O . ALA B 1 236 ? -8.695 1.2 18.672 1 98.62 236 ALA B O 1
ATOM 4847 N N . ILE B 1 237 ? -7.543 0.227 17.031 1 98.5 237 ILE B N 1
ATOM 4848 C CA . ILE B 1 237 ? -8.031 -1.117 17.312 1 98.5 237 ILE B CA 1
ATOM 4849 C C . ILE B 1 237 ? -7.059 -1.831 18.25 1 98.5 237 ILE B C 1
ATOM 4851 O O . ILE B 1 237 ? -7.445 -2.277 19.344 1 98.5 237 ILE B O 1
ATOM 4855 N N . THR B 1 238 ? -5.793 -1.854 17.875 1 97.81 238 THR B N 1
ATOM 4856 C CA . THR B 1 238 ? -4.836 -2.701 18.578 1 97.81 238 THR B CA 1
ATOM 4857 C C . THR B 1 238 ? -4.16 -1.933 19.703 1 97.81 238 THR B C 1
ATOM 4859 O O . THR B 1 238 ? -3.596 -2.535 20.625 1 97.81 238 THR B O 1
ATOM 4862 N N . GLY B 1 239 ? -4.129 -0.6 19.578 1 97.69 239 GLY B N 1
ATOM 4863 C CA . GLY B 1 239 ? -3.404 0.217 20.547 1 97.69 239 GLY B CA 1
ATOM 4864 C C . GLY B 1 239 ? -1.901 0.196 20.328 1 97.69 239 GLY B C 1
ATOM 4865 O O . GLY B 1 239 ? -1.148 0.753 21.125 1 97.69 239 GLY B O 1
ATOM 4866 N N . ASN B 1 240 ? -1.477 -0.413 19.219 1 96.19 240 ASN B N 1
ATOM 4867 C CA . ASN B 1 240 ? -0.046 -0.557 18.969 1 96.19 240 ASN B CA 1
ATOM 4868 C C . ASN B 1 240 ? 0.422 0.351 17.828 1 96.19 240 ASN B C 1
ATOM 4870 O O . ASN B 1 240 ? -0.395 0.868 17.062 1 96.19 240 ASN B O 1
ATOM 4874 N N . VAL B 1 241 ? 1.735 0.59 17.797 1 96.69 241 VAL B N 1
ATOM 4875 C CA . VAL B 1 241 ? 2.379 1.333 16.719 1 96.69 241 VAL B CA 1
ATOM 4876 C C . VAL B 1 241 ? 3.82 0.856 16.547 1 96.69 241 VAL B C 1
ATOM 4878 O O . VAL B 1 241 ? 4.457 0.431 17.516 1 96.69 241 VAL B O 1
ATOM 4881 N N . ILE B 1 242 ? 4.289 0.684 15.383 1 96.88 242 ILE B N 1
ATOM 4882 C CA . ILE B 1 242 ? 5.707 0.577 15.055 1 96.88 242 ILE B CA 1
ATOM 4883 C C . ILE B 1 242 ? 6.227 1.931 14.578 1 96.88 242 ILE B C 1
ATOM 4885 O O . ILE B 1 242 ? 5.773 2.457 13.562 1 96.88 242 ILE B O 1
ATOM 4889 N N . GLN B 1 243 ? 7.184 2.434 15.359 1 92.44 243 GLN B N 1
ATOM 4890 C CA . GLN B 1 243 ? 7.484 3.838 15.102 1 92.44 243 GLN B CA 1
ATOM 4891 C C . GLN B 1 243 ? 8.961 4.141 15.359 1 92.44 243 GLN B C 1
ATOM 4893 O O . GLN B 1 243 ? 9.617 3.439 16.141 1 92.44 243 GLN B O 1
ATOM 4898 N N . TYR B 1 244 ? 9.484 5.035 14.602 1 90.06 244 TYR B N 1
ATOM 4899 C CA . TYR B 1 244 ? 10.695 5.797 14.883 1 90.06 244 TYR B CA 1
ATOM 4900 C C . TYR B 1 244 ? 10.469 7.289 14.672 1 90.06 244 TYR B C 1
ATOM 4902 O O . TYR B 1 244 ? 10.328 7.746 13.531 1 90.06 244 TYR B O 1
ATOM 4910 N N . LYS B 1 245 ? 10.352 7.953 15.719 1 80.94 245 LYS B N 1
ATOM 4911 C CA . LYS B 1 245 ? 10.008 9.367 15.648 1 80.94 245 LYS B CA 1
ATOM 4912 C C . LYS B 1 245 ? 8.68 9.586 14.938 1 80.94 245 LYS B C 1
ATOM 4914 O O . LYS B 1 245 ? 7.652 9.039 15.352 1 80.94 245 LYS B O 1
ATOM 4919 N N . SER B 1 246 ? 8.633 10.305 13.852 1 76.81 246 SER B N 1
ATOM 4920 C CA . SER B 1 246 ? 7.375 10.578 13.164 1 76.81 246 SER B CA 1
ATOM 4921 C C . SER B 1 246 ? 7.082 9.523 12.102 1 76.81 246 SER B C 1
ATOM 4923 O O . SER B 1 246 ? 6.023 9.555 11.469 1 76.81 246 SER B O 1
ATOM 4925 N N . PHE B 1 247 ? 7.922 8.617 11.992 1 81.94 247 PHE B N 1
ATOM 4926 C CA . PHE B 1 247 ? 7.77 7.539 11.023 1 81.94 247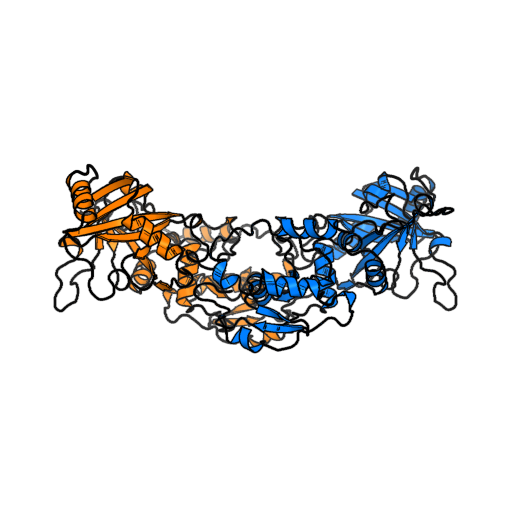 PHE B CA 1
ATOM 4927 C C . PHE B 1 247 ? 7.059 6.344 11.648 1 81.94 247 PHE B C 1
ATOM 4929 O O . PHE B 1 247 ? 7.52 5.789 12.648 1 81.94 247 PHE B O 1
ATOM 4936 N N . MET B 1 248 ? 5.871 6.105 11.133 1 91.5 248 MET B N 1
ATOM 4937 C CA . MET B 1 248 ? 5.109 5.051 11.789 1 91.5 248 MET B CA 1
ATOM 4938 C C . MET B 1 248 ? 4.297 4.254 10.773 1 91.5 248 MET B C 1
ATOM 4940 O O . MET B 1 248 ? 4.09 4.707 9.648 1 91.5 248 MET B O 1
ATOM 4944 N N . ASN B 1 249 ? 3.818 3.049 11.133 1 94.56 249 ASN B N 1
ATOM 4945 C CA . ASN B 1 249 ? 3.078 2.15 10.258 1 94.56 249 ASN B CA 1
ATOM 4946 C C . ASN B 1 249 ? 1.585 2.467 10.258 1 94.56 249 ASN B C 1
ATOM 4948 O O . ASN B 1 249 ? 0.778 1.681 9.758 1 94.56 249 ASN B O 1
ATOM 4952 N N . LEU B 1 250 ? 1.211 3.592 10.812 1 95.75 250 LEU B N 1
ATOM 4953 C CA . LEU B 1 250 ? -0.203 3.938 10.906 1 95.75 250 LEU B CA 1
ATOM 4954 C C . LEU B 1 250 ? -0.665 4.699 9.672 1 95.75 250 LEU B C 1
ATOM 4956 O O . LEU B 1 250 ? 0.115 5.438 9.062 1 95.75 250 LEU B O 1
ATOM 4960 N N . GLU B 1 251 ? -1.918 4.465 9.359 1 94.5 251 GLU B N 1
ATOM 4961 C CA . GLU B 1 251 ? -2.6 5.164 8.273 1 94.5 251 GLU B CA 1
ATOM 4962 C C . GLU B 1 251 ? -3.934 5.742 8.742 1 94.5 251 GLU B C 1
ATOM 4964 O O . GLU B 1 251 ? -4.555 5.211 9.664 1 94.5 251 GLU B O 1
ATOM 4969 N N . ALA B 1 252 ? -4.25 6.879 8.148 1 95.44 252 ALA B N 1
ATOM 4970 C CA . ALA B 1 252 ? -5.574 7.438 8.398 1 95.44 252 ALA B CA 1
ATOM 4971 C C . ALA B 1 252 ? -6.617 6.801 7.484 1 95.44 252 ALA B C 1
ATOM 4973 O O . ALA B 1 252 ? -6.715 7.145 6.305 1 95.44 252 ALA B O 1
ATOM 4974 N N . ALA B 1 253 ? -7.395 5.93 8.008 1 96.69 253 ALA B N 1
ATOM 4975 C CA . ALA B 1 253 ? -8.422 5.242 7.227 1 96.69 253 ALA B CA 1
ATOM 4976 C C . ALA B 1 253 ? -9.695 6.078 7.141 1 96.69 253 ALA B C 1
ATOM 4978 O O . ALA B 1 253 ? -10.141 6.641 8.141 1 96.69 253 ALA B O 1
ATOM 4979 N N . HIS B 1 254 ? -10.211 6.191 5.977 1 95.38 254 HIS B N 1
ATOM 4980 C CA . HIS B 1 254 ? -11.516 6.824 5.82 1 95.38 254 HIS B CA 1
ATOM 4981 C C . HIS B 1 254 ? -12.641 5.871 6.199 1 95.38 254 HIS B C 1
ATOM 4983 O O . HIS B 1 254 ? -12.719 4.758 5.672 1 95.38 254 HIS B O 1
ATOM 4989 N N . ILE B 1 255 ? -13.492 6.293 7.066 1 97.44 255 ILE B N 1
ATOM 4990 C CA . ILE B 1 255 ? -14.656 5.488 7.422 1 97.44 255 ILE B CA 1
ATOM 4991 C C . ILE B 1 255 ? -15.617 5.43 6.238 1 97.44 255 ILE B C 1
ATOM 4993 O O . ILE B 1 255 ? -16.031 4.344 5.82 1 97.44 255 ILE B O 1
ATOM 4997 N N . TRP B 1 256 ? -15.969 6.566 5.828 1 94.31 256 TRP B N 1
ATOM 4998 C CA . TRP B 1 256 ? -16.609 6.73 4.527 1 94.31 256 TRP B CA 1
ATOM 4999 C C . TRP B 1 256 ? -15.578 6.953 3.43 1 94.31 256 TRP B C 1
ATOM 5001 O O . TRP B 1 256 ? -14.984 8.031 3.34 1 94.31 256 TRP B O 1
ATOM 5011 N N . PRO B 1 257 ? -15.406 5.922 2.564 1 91.69 257 PRO B N 1
ATOM 5012 C CA . PRO B 1 257 ? -14.289 5.965 1.621 1 91.69 257 PRO B CA 1
ATOM 5013 C C . PRO B 1 257 ? -14.344 7.176 0.693 1 91.69 257 PRO B C 1
ATOM 5015 O O . PRO B 1 257 ? -15.43 7.582 0.269 1 91.69 257 PRO B O 1
ATOM 5018 N N . ARG B 1 258 ? -13.133 7.676 0.344 1 85.38 258 ARG B N 1
ATOM 5019 C CA . ARG B 1 258 ? -13.016 8.773 -0.61 1 85.38 258 ARG B CA 1
ATOM 5020 C C . ARG B 1 258 ? -13.586 8.383 -1.969 1 85.38 258 ARG B C 1
ATOM 5022 O O . ARG B 1 258 ? -14.195 9.211 -2.652 1 85.38 258 ARG B O 1
ATOM 5029 N N . SER B 1 259 ? -13.375 7.137 -2.336 1 80 259 SER B N 1
ATOM 5030 C CA . SER B 1 259 ? -13.891 6.625 -3.602 1 80 259 SER B CA 1
ATOM 5031 C C . SER B 1 259 ? -15.414 6.723 -3.658 1 80 259 SER B C 1
ATOM 5033 O O . SER B 1 259 ? -16 6.719 -4.742 1 80 259 SER B O 1
ATOM 5035 N N . HIS B 1 260 ? -16.016 6.793 -2.535 1 84.25 260 HIS B N 1
ATOM 5036 C CA . HIS B 1 260 ? -17.453 6.957 -2.432 1 84.25 260 HIS B CA 1
ATOM 5037 C C . HIS B 1 260 ? -17.812 8.383 -2.033 1 84.25 260 HIS B C 1
ATOM 5039 O O . HIS B 1 260 ? -18.859 8.617 -1.423 1 84.25 260 HIS B O 1
ATOM 5045 N N . LYS B 1 261 ? -16.828 9.297 -2.141 1 80.81 261 LYS B N 1
ATOM 5046 C CA . LYS B 1 261 ? -17.016 10.734 -1.952 1 80.81 261 LYS B CA 1
ATOM 5047 C C . LYS B 1 261 ? -16.984 11.102 -0.472 1 80.81 261 LYS B C 1
ATOM 5049 O O . LYS B 1 261 ? -17.594 12.094 -0.062 1 80.81 261 LYS B O 1
ATOM 5054 N N . GLY B 1 262 ? -16.438 10.219 0.289 1 86.56 262 GLY B N 1
ATOM 5055 C CA . GLY B 1 262 ? -16.203 10.617 1.668 1 86.56 262 GLY B CA 1
ATOM 5056 C C . GLY B 1 262 ? -15.336 11.852 1.791 1 86.56 262 GLY B C 1
ATOM 5057 O O . GLY B 1 262 ? -14.523 12.133 0.907 1 86.56 262 GLY B O 1
ATOM 5058 N N . LEU B 1 263 ? -15.438 12.602 2.918 1 85.19 263 LEU B N 1
ATOM 5059 C CA . LEU B 1 263 ? -14.758 13.883 3.09 1 85.19 263 LEU B CA 1
ATOM 5060 C C . LEU B 1 263 ? -13.484 13.719 3.912 1 85.19 263 LEU B C 1
ATOM 5062 O O . LEU B 1 263 ? -13.273 12.68 4.531 1 85.19 263 LEU B O 1
ATOM 5066 N N . TYR B 1 264 ? -12.688 14.719 3.941 1 87.19 264 TYR B N 1
ATOM 5067 C CA . TYR B 1 264 ? -11.438 14.742 4.703 1 87.19 264 TYR B CA 1
ATOM 5068 C C . TYR B 1 264 ? -11.672 15.305 6.102 1 87.19 264 TYR B C 1
ATOM 5070 O O . TYR B 1 264 ? -10.742 15.836 6.723 1 87.19 264 TYR B O 1
ATOM 5078 N N . LEU B 1 265 ? -12.781 15.148 6.574 1 90.31 265 LEU B N 1
ATOM 5079 C CA . LEU B 1 265 ? -13.023 15.547 7.957 1 90.31 265 LEU B CA 1
ATOM 5080 C C . LEU B 1 265 ? -12.375 14.57 8.922 1 90.31 265 LEU B C 1
ATOM 5082 O O . LEU B 1 265 ? -12.461 13.352 8.734 1 90.31 265 LEU B O 1
ATOM 5086 N N . PRO B 1 266 ? -11.734 15.086 9.906 1 93.56 266 PRO B N 1
ATOM 5087 C CA . PRO B 1 266 ? -11.102 14.18 10.867 1 93.56 266 PRO B CA 1
ATOM 5088 C C . PRO B 1 266 ? -12.086 13.188 11.477 1 93.56 266 PRO B C 1
ATOM 5090 O O . PRO B 1 266 ? -11.703 12.062 11.812 1 93.56 266 PRO B O 1
ATOM 5093 N N . SER B 1 267 ? -13.336 13.547 11.57 1 94.19 267 SER B N 1
ATOM 5094 C CA . SER B 1 267 ? -14.359 12.664 12.117 1 94.19 267 SER B CA 1
ATOM 5095 C C . SER B 1 267 ? -14.672 11.523 11.148 1 94.19 267 SER B C 1
ATOM 5097 O O . SER B 1 267 ? -15.344 10.555 11.523 1 94.19 267 SER B O 1
ATOM 5099 N N . ASN B 1 268 ? -14.188 11.594 9.93 1 95.69 268 ASN B N 1
ATOM 5100 C CA . ASN B 1 268 ? -14.289 10.5 8.961 1 95.69 268 ASN B CA 1
ATOM 5101 C C . ASN B 1 268 ? -13.047 9.617 8.977 1 95.69 268 ASN B C 1
ATOM 5103 O O . ASN B 1 268 ? -12.883 8.758 8.109 1 95.69 268 ASN B O 1
ATOM 5107 N N . GLY B 1 269 ? -12.141 9.867 9.852 1 96.94 269 GLY B N 1
ATOM 5108 C CA . GLY B 1 269 ? -10.867 9.156 9.875 1 96.94 269 GLY B CA 1
ATOM 5109 C C . GLY B 1 269 ? -10.68 8.312 11.117 1 96.94 269 GLY B C 1
ATOM 5110 O O . GLY B 1 269 ? -11.172 8.664 12.195 1 96.94 269 GLY B O 1
ATOM 5111 N N . ILE B 1 270 ? -9.992 7.258 11.023 1 98.06 270 ILE B N 1
ATOM 5112 C CA . ILE B 1 270 ? -9.547 6.398 12.117 1 98.06 270 ILE B CA 1
ATOM 5113 C C . ILE B 1 270 ? -8.094 5.992 11.898 1 98.06 270 ILE B C 1
ATOM 5115 O O . ILE B 1 270 ? -7.699 5.645 10.781 1 98.06 270 ILE B O 1
ATOM 5119 N N . ALA B 1 271 ? -7.309 6.156 12.938 1 97.88 271 ALA B N 1
ATOM 5120 C CA . ALA B 1 271 ? -5.918 5.719 12.836 1 97.88 271 ALA B CA 1
ATOM 5121 C C . ALA B 1 271 ? -5.816 4.199 12.938 1 97.88 271 ALA B C 1
ATOM 5123 O O . ALA B 1 271 ? -6.168 3.609 13.961 1 97.88 271 ALA B O 1
ATOM 5124 N N . LEU B 1 272 ? -5.332 3.566 11.906 1 98.31 272 LEU B N 1
ATOM 5125 C CA . LEU B 1 272 ? -5.227 2.111 11.875 1 98.31 272 LEU B CA 1
ATOM 5126 C C . LEU B 1 272 ? -3.85 1.676 11.391 1 98.31 272 LEU B C 1
ATOM 5128 O O . LEU B 1 272 ? -3.264 2.32 10.516 1 98.31 272 LEU B O 1
ATOM 5132 N N . CYS B 1 273 ? -3.361 0.615 12.023 1 97.69 273 CYS B N 1
ATOM 5133 C CA . CYS B 1 273 ? -2.174 0.006 11.43 1 97.69 273 CYS B CA 1
ATOM 5134 C C . CYS B 1 273 ? -2.494 -0.608 10.07 1 97.69 273 CYS B C 1
ATOM 5136 O O . CYS B 1 273 ? -3.662 -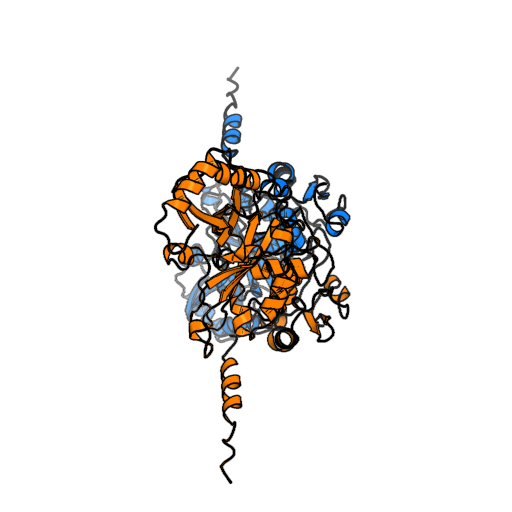0.703 9.688 1 97.69 273 CYS B O 1
ATOM 5138 N N . ARG B 1 274 ? -1.551 -0.979 9.367 1 96.69 274 ARG B N 1
ATOM 5139 C CA . ARG B 1 274 ? -1.703 -1.354 7.965 1 96.69 274 ARG B CA 1
ATOM 5140 C C . ARG B 1 274 ? -2.578 -2.594 7.82 1 96.69 274 ARG B C 1
ATOM 5142 O O . ARG B 1 274 ? -3.42 -2.666 6.922 1 96.69 274 ARG B O 1
ATOM 5149 N N . ASP B 1 275 ? -2.414 -3.572 8.664 1 97.25 275 ASP B N 1
ATOM 5150 C CA . ASP B 1 275 ? -3.248 -4.77 8.633 1 97.25 275 ASP B CA 1
ATOM 5151 C C . ASP B 1 275 ? -4.715 -4.422 8.875 1 97.25 275 ASP B C 1
ATOM 5153 O O . ASP B 1 275 ? -5.594 -4.879 8.133 1 97.25 275 ASP B O 1
ATOM 5157 N N . MET B 1 276 ? -4.965 -3.59 9.852 1 98 276 MET B N 1
ATOM 5158 C CA . MET B 1 276 ? -6.336 -3.236 10.211 1 98 276 MET B CA 1
ATOM 5159 C C . MET B 1 276 ? -6.957 -2.324 9.156 1 98 276 MET B C 1
ATOM 5161 O O . MET B 1 276 ? -8.148 -2.424 8.875 1 98 276 MET B O 1
ATOM 5165 N N . HIS B 1 277 ? -6.152 -1.412 8.688 1 97.62 277 HIS B N 1
ATOM 5166 C CA . HIS B 1 277 ? -6.645 -0.559 7.613 1 97.62 277 HIS B CA 1
ATOM 5167 C C . HIS B 1 277 ? -7.113 -1.387 6.422 1 97.62 277 HIS B C 1
ATOM 5169 O O . HIS B 1 277 ? -8.211 -1.166 5.898 1 97.62 277 HIS B O 1
ATOM 5175 N N . TRP B 1 278 ? -6.309 -2.346 6.023 1 95.06 278 TRP B N 1
ATOM 5176 C CA . TRP B 1 278 ? -6.652 -3.246 4.926 1 95.06 278 TRP B CA 1
ATOM 5177 C C . TRP B 1 278 ? -7.965 -3.973 5.211 1 95.06 278 TRP B C 1
ATOM 5179 O O . TRP B 1 278 ? -8.875 -3.979 4.375 1 95.06 278 TRP B O 1
ATOM 5189 N N . ALA B 1 279 ? -8.047 -4.559 6.383 1 97.12 279 ALA B N 1
ATOM 5190 C CA . ALA B 1 279 ? -9.227 -5.336 6.766 1 97.12 279 ALA B CA 1
ATOM 5191 C C . ALA B 1 279 ? -10.469 -4.457 6.809 1 97.12 279 ALA B C 1
ATOM 5193 O O . ALA B 1 279 ? -11.562 -4.895 6.43 1 97.12 279 ALA B O 1
ATOM 5194 N N . PHE B 1 280 ? -10.297 -3.242 7.305 1 97.75 280 PHE B N 1
ATOM 5195 C CA . PHE B 1 280 ? -11.398 -2.291 7.398 1 97.75 280 PHE B CA 1
ATOM 5196 C C . PHE B 1 280 ? -11.891 -1.9 6.008 1 97.75 280 PHE B C 1
ATOM 5198 O O . PHE B 1 280 ? -13.102 -1.894 5.75 1 97.75 280 PHE B O 1
ATOM 5205 N N . ASP B 1 281 ? -11.023 -1.609 5.137 1 94.06 281 ASP B N 1
ATOM 5206 C CA . ASP B 1 281 ? -11.336 -1.216 3.768 1 94.06 281 ASP B CA 1
ATOM 5207 C C . ASP B 1 281 ? -12.062 -2.336 3.027 1 94.06 281 ASP B C 1
ATOM 5209 O O . ASP B 1 281 ? -12.938 -2.076 2.193 1 94.06 281 ASP B O 1
ATOM 5213 N N . LYS B 1 282 ? -11.734 -3.566 3.367 1 93 282 LYS B N 1
ATOM 5214 C CA . LYS B 1 282 ? -12.32 -4.715 2.682 1 93 282 LYS B CA 1
ATOM 5215 C C . LYS B 1 282 ? -13.648 -5.117 3.318 1 93 282 LYS B C 1
ATOM 5217 O O . LYS B 1 282 ? -14.344 -6.004 2.816 1 93 282 LYS B O 1
ATOM 5222 N N . GLY B 1 283 ? -13.961 -4.496 4.402 1 96.5 283 GLY B N 1
ATOM 5223 C CA . GLY B 1 283 ? -15.219 -4.777 5.074 1 96.5 283 GLY B CA 1
ATOM 5224 C C . GLY B 1 283 ? -15.18 -6.035 5.922 1 96.5 283 GLY B C 1
ATOM 5225 O O . GLY B 1 283 ? -16.203 -6.676 6.141 1 96.5 283 GLY B O 1
ATOM 5226 N N . MET B 1 284 ? -14.031 -6.441 6.344 1 97.19 284 MET B N 1
ATOM 5227 C CA . MET B 1 284 ? -13.883 -7.633 7.172 1 97.19 284 MET B CA 1
ATOM 5228 C C . MET B 1 284 ? -14.352 -7.367 8.594 1 97.19 284 MET B C 1
ATOM 5230 O O . MET B 1 284 ? -14.664 -8.297 9.344 1 97.19 284 MET B O 1
ATOM 5234 N N . PHE B 1 285 ? -14.281 -6.141 8.992 1 98.38 285 PHE B N 1
ATOM 5235 C CA . PHE B 1 285 ? -14.922 -5.691 10.227 1 98.38 285 PHE B CA 1
ATOM 5236 C C . PHE B 1 285 ? -15.484 -4.285 10.055 1 98.38 285 PHE B C 1
ATOM 5238 O O . PHE B 1 285 ? -15.211 -3.613 9.062 1 98.38 285 PHE B O 1
ATOM 5245 N N . THR B 1 286 ? -16.328 -3.879 10.898 1 98.56 286 THR B N 1
ATOM 5246 C CA . THR B 1 286 ? -16.875 -2.531 10.992 1 98.56 286 THR B CA 1
ATOM 5247 C C . THR B 1 286 ? -16.922 -2.061 12.445 1 98.56 286 THR B C 1
ATOM 5249 O O . THR B 1 286 ? -16.422 -2.748 13.336 1 98.56 286 THR B O 1
ATOM 5252 N N . ILE B 1 287 ? -17.344 -0.857 12.641 1 98.62 287 ILE B N 1
ATOM 5253 C CA . ILE B 1 287 ? -17.438 -0.269 13.969 1 98.62 287 ILE B CA 1
ATOM 5254 C C . ILE B 1 287 ? -18.891 0.085 14.289 1 98.62 287 ILE B C 1
ATOM 5256 O O . ILE B 1 287 ? -19.562 0.726 13.484 1 98.62 287 ILE B O 1
ATOM 5260 N N . GLY B 1 288 ? -19.312 -0.334 15.391 1 98.06 288 GLY B N 1
ATOM 5261 C CA . GLY B 1 288 ? -20.672 -0.048 15.82 1 98.06 288 GLY B CA 1
ATOM 5262 C C . GLY B 1 288 ? -20.859 1.372 16.328 1 98.06 288 GLY B C 1
ATOM 5263 O O . GLY B 1 288 ? -19.875 2.111 16.469 1 98.06 288 GLY B O 1
ATOM 5264 N N . ASP B 1 289 ? -22.109 1.741 16.625 1 96.5 289 ASP B N 1
ATOM 5265 C CA . ASP B 1 289 ? -22.453 3.07 17.125 1 96.5 289 ASP B CA 1
ATOM 5266 C C . ASP B 1 289 ? -21.844 3.312 18.516 1 96.5 289 ASP B C 1
ATOM 5268 O O . ASP B 1 289 ? -21.688 4.461 18.922 1 96.5 289 ASP B O 1
ATOM 5272 N N . ASP B 1 290 ? -21.594 2.252 19.156 1 96.94 290 ASP B N 1
ATOM 5273 C CA . ASP B 1 290 ? -21.016 2.34 20.5 1 96.94 290 ASP B CA 1
ATOM 5274 C C . ASP B 1 290 ? -19.484 2.256 20.422 1 96.94 290 ASP B C 1
ATOM 5276 O O . ASP B 1 290 ? -18.828 2.064 21.453 1 96.94 290 ASP B O 1
ATOM 5280 N N . PHE B 1 291 ? -18.922 2.314 19.219 1 97.94 291 PHE B N 1
ATOM 5281 C CA . PHE B 1 291 ? -17.5 2.355 18.953 1 97.94 291 PHE B CA 1
ATOM 5282 C C . PHE B 1 291 ? -16.844 1.023 19.281 1 97.94 291 PHE B C 1
ATOM 5284 O O . PHE B 1 291 ? -15.672 0.982 19.688 1 97.94 291 PHE B O 1
ATOM 5291 N N . LYS B 1 292 ? -17.656 -0.031 19.156 1 98.44 292 LYS B N 1
ATOM 5292 C CA . LYS B 1 292 ? -17.109 -1.373 19.312 1 98.44 292 LYS B CA 1
ATOM 5293 C C . LYS B 1 292 ? -16.859 -2.025 17.953 1 98.44 292 LYS B C 1
ATOM 5295 O O . LYS B 1 292 ? -17.609 -1.784 17 1 98.44 292 LYS B O 1
ATOM 5300 N N . VAL B 1 293 ? -15.867 -2.842 17.953 1 98.69 293 VAL B N 1
ATOM 5301 C CA . VAL B 1 293 ? -15.492 -3.545 16.719 1 98.69 293 VAL B CA 1
ATOM 5302 C C . VAL B 1 293 ? -16.484 -4.684 16.469 1 98.69 293 VAL B C 1
ATOM 5304 O O . VAL B 1 293 ? -16.859 -5.41 17.391 1 98.69 293 VAL B O 1
ATOM 5307 N N . ILE B 1 294 ? -16.938 -4.797 15.289 1 98.75 294 ILE B N 1
ATOM 5308 C CA . ILE B 1 294 ? -17.781 -5.902 14.852 1 98.75 294 ILE B CA 1
ATOM 5309 C C . ILE B 1 294 ? -17.078 -6.664 13.727 1 98.75 294 ILE B C 1
ATOM 5311 O O . ILE B 1 294 ? -17.047 -6.199 12.586 1 98.75 294 ILE B O 1
ATOM 5315 N N . VAL B 1 295 ? -16.547 -7.812 14.023 1 98.62 295 VAL B N 1
ATOM 5316 C CA . VAL B 1 295 ? -15.852 -8.633 13.031 1 98.62 295 VAL B CA 1
ATOM 5317 C C . VAL B 1 295 ? -16.859 -9.5 12.281 1 98.62 295 VAL B C 1
ATOM 5319 O O . VAL B 1 295 ? -17.766 -10.078 12.891 1 98.62 295 VAL B O 1
ATOM 5322 N N . HIS B 1 296 ? -16.734 -9.508 11.016 1 97.88 296 HIS B N 1
ATOM 5323 C CA . HIS B 1 296 ? -17.625 -10.328 10.211 1 97.88 296 HIS B CA 1
ATOM 5324 C C . HIS B 1 296 ? -17.453 -11.812 10.531 1 97.88 296 HIS B C 1
ATOM 5326 O O . HIS B 1 296 ? -16.328 -12.297 10.641 1 97.88 296 HIS B O 1
ATOM 5332 N N . PRO B 1 297 ? -18.453 -12.555 10.625 1 96.38 297 PRO B N 1
ATOM 5333 C CA . PRO B 1 297 ? -18.359 -13.953 11.055 1 96.38 297 PRO B CA 1
ATOM 5334 C C . PRO B 1 297 ? -17.625 -14.836 10.055 1 96.38 297 PRO B C 1
ATOM 5336 O O . PRO B 1 297 ? -17.062 -15.867 10.43 1 96.38 297 PRO B O 1
ATOM 5339 N N . ASP B 1 298 ? -17.578 -14.461 8.812 1 94.5 298 ASP B N 1
ATOM 5340 C CA . ASP B 1 298 ? -16.984 -15.305 7.777 1 94.5 298 ASP B CA 1
ATOM 5341 C C . ASP B 1 298 ? -15.469 -15.117 7.723 1 94.5 298 ASP B C 1
ATOM 5343 O O . ASP B 1 298 ? -14.773 -15.852 7.02 1 94.5 298 ASP B O 1
ATOM 5347 N N . VAL B 1 299 ? -15 -14.109 8.469 1 95.31 299 VAL B N 1
ATOM 5348 C CA . VAL B 1 299 ? -13.562 -13.859 8.461 1 95.31 299 VAL B CA 1
ATOM 5349 C C . VAL B 1 299 ? -12.836 -14.969 9.203 1 95.31 299 VAL B C 1
ATOM 5351 O O . VAL B 1 299 ? -13.266 -15.383 10.289 1 95.31 299 VAL B O 1
ATOM 5354 N N . GLU B 1 300 ? -11.805 -15.469 8.523 1 93.12 300 GLU B N 1
ATOM 5355 C CA . GLU B 1 300 ? -10.969 -16.516 9.109 1 93.12 300 GLU B CA 1
ATOM 5356 C C . GLU B 1 300 ? -9.703 -15.938 9.727 1 93.12 300 GLU B C 1
ATOM 5358 O O . GLU B 1 300 ? -8.648 -15.898 9.078 1 93.12 300 GLU B O 1
ATOM 5363 N N . SER B 1 301 ? -9.805 -15.586 10.977 1 95.62 301 SER B N 1
ATOM 5364 C CA . SER B 1 301 ? -8.672 -14.969 11.656 1 95.62 301 SER B CA 1
ATOM 5365 C C . SER B 1 301 ? -8.883 -14.945 13.172 1 95.62 301 SER B C 1
ATOM 5367 O O . SER B 1 301 ? -9.672 -14.148 13.68 1 95.62 301 SER B O 1
ATOM 5369 N N . ASP B 1 302 ? -8.125 -15.789 13.805 1 95.62 302 ASP B N 1
ATOM 5370 C CA . ASP B 1 302 ? -8.156 -15.711 15.266 1 95.62 302 ASP B CA 1
ATOM 5371 C C . ASP B 1 302 ? -7.645 -14.359 15.758 1 95.62 302 ASP B C 1
ATOM 5373 O O . ASP B 1 302 ? -8.148 -13.82 16.75 1 95.62 302 ASP B O 1
ATOM 5377 N N . TYR B 1 303 ? -6.738 -13.891 15.055 1 96.5 303 TYR B N 1
ATOM 5378 C CA . TYR B 1 303 ? -6.129 -12.617 15.414 1 96.5 303 TYR B CA 1
ATOM 5379 C C . TYR B 1 303 ? -7.156 -11.492 15.383 1 96.5 303 TYR B C 1
ATOM 5381 O O . TYR B 1 303 ? -7.305 -10.742 16.359 1 96.5 303 TYR B O 1
ATOM 5389 N N . LEU B 1 304 ? -7.887 -11.359 14.273 1 97.88 304 LEU B N 1
ATOM 5390 C CA . LEU B 1 304 ? -8.867 -10.297 14.148 1 97.88 304 LEU B CA 1
ATOM 5391 C C . LEU B 1 304 ? -10.047 -10.523 15.102 1 97.88 304 LEU B C 1
ATOM 5393 O O . LEU B 1 304 ? -10.586 -9.57 15.664 1 97.88 304 LEU B O 1
ATOM 5397 N N . GLN B 1 305 ? -10.375 -11.758 15.297 1 97.62 305 GLN B N 1
ATOM 5398 C CA . GLN B 1 305 ? -11.531 -12.117 16.125 1 97.62 305 GLN B CA 1
ATOM 5399 C C . GLN B 1 305 ? -11.32 -11.703 17.578 1 97.62 305 GLN B C 1
ATOM 5401 O O . GLN B 1 305 ? -12.281 -11.438 18.297 1 97.62 305 GLN B O 1
ATOM 5406 N N . GLN B 1 306 ? -10.102 -11.633 17.984 1 97.19 306 GLN B N 1
ATOM 5407 C CA . GLN B 1 306 ? -9.82 -11.25 19.375 1 97.19 306 GLN B CA 1
ATOM 5408 C C . GLN B 1 306 ? -10.297 -9.828 19.656 1 97.19 306 GLN B C 1
ATOM 5410 O O . GLN B 1 306 ? -10.492 -9.445 20.812 1 97.19 306 GLN B O 1
ATOM 5415 N N . TYR B 1 307 ? -10.508 -9.07 18.625 1 98.12 307 TYR B N 1
ATOM 5416 C CA . TYR B 1 307 ? -10.906 -7.68 18.797 1 98.12 307 TYR B CA 1
ATOM 5417 C C . TYR B 1 307 ? -12.422 -7.527 18.656 1 98.12 307 TYR B C 1
ATOM 5419 O O . TYR B 1 307 ? -12.961 -6.438 18.875 1 98.12 307 TYR B O 1
ATOM 5427 N N . ASN B 1 308 ? -13.125 -8.602 18.297 1 98.44 308 ASN B N 1
ATOM 5428 C CA . ASN B 1 308 ? -14.578 -8.531 18.188 1 98.44 308 ASN B CA 1
ATOM 5429 C C . ASN B 1 308 ? -15.219 -8.062 19.484 1 98.44 308 ASN B C 1
ATOM 5431 O O . ASN B 1 308 ? -14.867 -8.547 20.562 1 98.44 308 ASN B O 1
ATOM 5435 N N . ASN B 1 309 ? -16.047 -7.082 19.391 1 98.31 309 ASN B N 1
ATOM 5436 C CA . ASN B 1 309 ? -16.828 -6.496 20.469 1 98.31 309 ASN B CA 1
ATOM 5437 C C . ASN B 1 309 ? -15.945 -5.699 21.422 1 98.31 309 ASN B C 1
ATOM 5439 O O . ASN B 1 309 ? -16.391 -5.316 22.516 1 98.31 309 ASN B O 1
ATOM 5443 N N . LYS B 1 310 ? -14.727 -5.52 21.141 1 98.19 310 LYS B N 1
ATOM 5444 C CA . LYS B 1 310 ? -13.867 -4.641 21.938 1 98.19 310 LYS B CA 1
ATOM 5445 C C . LYS B 1 310 ? -14.047 -3.182 21.531 1 98.19 310 LYS B C 1
ATOM 5447 O O . LYS B 1 310 ? -14.312 -2.887 20.359 1 98.19 310 LYS B O 1
ATOM 5452 N N . SER B 1 311 ? -13.836 -2.293 22.469 1 97.81 311 SER B N 1
ATOM 5453 C CA . SER B 1 311 ? -13.961 -0.863 22.203 1 97.81 311 SER B CA 1
ATOM 5454 C C . SER B 1 311 ? -12.734 -0.322 21.484 1 97.81 311 SER B C 1
ATOM 5456 O O . SER B 1 311 ? -11.609 -0.733 21.781 1 97.81 311 SER B O 1
ATOM 5458 N N . LEU B 1 312 ? -12.961 0.559 20.609 1 96.88 312 LEU B N 1
ATOM 5459 C CA . LEU B 1 312 ? -11.867 1.327 20.031 1 96.88 312 LEU B CA 1
ATOM 5460 C C . LEU B 1 312 ? -11.172 2.168 21.109 1 96.88 312 LEU B C 1
ATOM 5462 O O . LEU B 1 312 ? -11.781 2.529 22.109 1 96.88 312 LEU B O 1
ATOM 5466 N N . TYR B 1 313 ? -9.914 2.426 20.875 1 96.25 313 TYR B N 1
ATOM 5467 C CA . TYR B 1 313 ? -9.305 3.576 21.531 1 96.25 313 TYR B CA 1
ATOM 5468 C C . TYR B 1 313 ? -9.797 4.879 20.906 1 96.25 313 TYR B C 1
ATOM 5470 O O . TYR B 1 313 ? -9.312 5.297 19.859 1 96.25 313 TYR B O 1
ATOM 5478 N N . ILE B 1 314 ? -10.68 5.523 21.484 1 93.81 314 ILE B N 1
ATOM 5479 C CA . ILE B 1 314 ? -11.352 6.68 20.906 1 93.81 314 ILE B CA 1
ATOM 5480 C C . ILE B 1 314 ? -10.625 7.961 21.312 1 93.81 314 ILE B C 1
ATOM 5482 O O . ILE B 1 314 ? -10.102 8.055 22.438 1 93.81 314 ILE B O 1
ATOM 5486 N N . PRO B 1 315 ? -10.68 8.945 20.469 1 95.81 315 PRO B N 1
ATOM 5487 C CA . PRO B 1 315 ? -10.062 10.227 20.812 1 95.81 315 PRO B CA 1
ATOM 5488 C C . PRO B 1 315 ? -10.75 10.914 21.984 1 95.81 315 PRO B C 1
ATOM 5490 O O . PRO B 1 315 ? -11.977 10.82 22.125 1 95.81 315 PRO B O 1
ATOM 5493 N N . GLU B 1 316 ? -9.969 11.57 22.766 1 92.88 316 GLU B N 1
ATOM 5494 C CA . GLU B 1 316 ? -10.523 12.344 23.875 1 92.88 316 GLU B CA 1
ATOM 5495 C C . GLU B 1 316 ? -11.312 13.547 23.359 1 92.88 316 GLU B C 1
ATOM 5497 O O . GLU B 1 316 ? -12.398 13.844 23.859 1 92.88 316 GLU B O 1
ATOM 5502 N N . ASN B 1 317 ? -10.758 14.211 22.375 1 91.75 317 ASN B N 1
ATOM 5503 C CA . ASN B 1 317 ? -11.422 15.344 21.75 1 91.75 317 ASN B CA 1
ATOM 5504 C C . ASN B 1 317 ? -12.508 14.891 20.781 1 91.75 317 ASN B C 1
ATOM 5506 O O . ASN B 1 317 ? -12.227 14.156 19.828 1 91.75 317 ASN B O 1
ATOM 5510 N N . ALA B 1 318 ? -13.672 15.305 21 1 90.94 318 ALA B N 1
ATOM 5511 C CA . ALA B 1 318 ? -14.844 14.875 20.234 1 90.94 318 ALA B CA 1
ATOM 5512 C C . ALA B 1 318 ? -14.703 15.242 18.766 1 90.94 318 ALA B C 1
ATOM 5514 O O . ALA B 1 318 ? -15.266 14.578 17.891 1 90.94 318 ALA B O 1
ATOM 5515 N N . PHE B 1 319 ? -13.906 16.219 18.516 1 90.75 319 PHE B N 1
ATOM 5516 C CA . PHE B 1 319 ? -13.688 16.688 17.156 1 90.75 319 PHE B CA 1
ATOM 5517 C C . PHE B 1 319 ? -13.133 15.555 16.297 1 90.75 319 PHE B C 1
ATOM 5519 O O . PHE B 1 319 ? -13.438 15.477 15.102 1 90.75 319 PHE B O 1
ATOM 5526 N N . PHE B 1 320 ? -12.422 14.688 16.922 1 94.38 320 PHE B N 1
ATOM 5527 C CA . PHE B 1 320 ? -11.703 13.656 16.188 1 94.38 320 PHE B CA 1
ATOM 5528 C C . PHE B 1 320 ? -12.484 12.344 16.203 1 94.38 320 PHE B C 1
ATOM 5530 O O . PHE B 1 320 ? -12.117 11.391 15.516 1 94.38 320 PHE B O 1
ATOM 5537 N N . ARG B 1 321 ? -13.547 12.234 16.938 1 95.88 321 ARG B N 1
ATOM 5538 C CA . ARG B 1 321 ? -14.281 10.977 17.094 1 95.88 321 ARG B CA 1
ATOM 5539 C C . ARG B 1 321 ? -15.047 10.641 15.82 1 95.88 321 ARG B C 1
ATOM 5541 O O . ARG B 1 321 ? -15.586 11.531 15.156 1 95.88 321 ARG B O 1
ATOM 5548 N N . PRO B 1 322 ? -15.078 9.328 15.5 1 97.12 322 PRO B N 1
ATOM 5549 C CA . PRO B 1 322 ? -15.844 8.938 14.312 1 97.12 322 PRO B CA 1
ATOM 5550 C C . PRO B 1 322 ? -17.281 9.461 14.336 1 97.12 322 PRO B C 1
ATOM 5552 O O . PRO B 1 322 ? -17.953 9.383 15.359 1 97.12 322 PRO B O 1
ATOM 5555 N N . ASP B 1 323 ? -17.641 10.031 13.234 1 95 323 ASP B N 1
ATOM 5556 C CA . ASP B 1 323 ? -19.016 10.477 13.062 1 95 323 ASP B CA 1
ATOM 5557 C C . ASP B 1 323 ? -19.953 9.289 12.875 1 95 323 ASP B C 1
ATOM 5559 O O . ASP B 1 323 ? -19.641 8.344 12.148 1 95 323 ASP B O 1
ATOM 5563 N N . ILE B 1 324 ? -21.094 9.359 13.438 1 96.12 324 ILE B N 1
ATOM 5564 C CA . ILE B 1 324 ? -22.031 8.242 13.461 1 96.12 324 ILE B CA 1
ATOM 5565 C C . ILE B 1 324 ? -22.531 7.957 12.039 1 96.12 324 ILE B C 1
ATOM 5567 O O . ILE B 1 324 ? -22.734 6.797 11.672 1 96.12 324 ILE B O 1
ATOM 5571 N N . ASN B 1 325 ? -22.734 8.992 11.281 1 95 325 ASN B N 1
ATOM 5572 C CA . ASN B 1 325 ? -23.188 8.797 9.914 1 95 325 ASN B CA 1
ATOM 5573 C C . ASN B 1 325 ? -22.125 8.078 9.07 1 95 325 ASN B C 1
ATOM 5575 O O . ASN B 1 325 ? -22.469 7.242 8.227 1 95 325 ASN B O 1
ATOM 5579 N N . ASN B 1 326 ? -20.906 8.461 9.258 1 96.31 326 ASN B N 1
ATOM 5580 C CA . ASN B 1 326 ? -19.844 7.754 8.57 1 96.31 326 ASN B CA 1
ATOM 5581 C C . ASN B 1 326 ? -19.797 6.281 8.969 1 96.31 326 ASN B C 1
ATOM 5583 O O . ASN B 1 326 ? -19.594 5.41 8.117 1 96.31 326 ASN B O 1
ATOM 5587 N N . LEU B 1 327 ? -20 6.043 10.242 1 97.88 327 LEU B N 1
ATOM 5588 C CA . LEU B 1 327 ? -20.031 4.664 10.719 1 97.88 327 LEU B CA 1
ATOM 5589 C C . LEU B 1 327 ? -21.172 3.883 10.062 1 97.88 327 LEU B C 1
ATOM 5591 O O . LEU B 1 327 ? -20.969 2.756 9.602 1 97.88 327 LEU B O 1
ATOM 5595 N N . HIS B 1 328 ? -22.312 4.516 10 1 97.69 328 HIS B N 1
ATOM 5596 C CA . HIS B 1 328 ? -23.469 3.869 9.383 1 97.69 328 HIS B CA 1
ATOM 5597 C C . HIS B 1 328 ? -23.188 3.535 7.922 1 97.69 328 HIS B C 1
ATOM 5599 O O . HIS B 1 328 ? -23.594 2.471 7.441 1 97.69 328 HIS B O 1
ATOM 5605 N N . TYR B 1 329 ? -22.547 4.473 7.316 1 96.31 329 TYR B N 1
ATOM 5606 C CA . TYR B 1 329 ? -22.203 4.215 5.922 1 96.31 329 TYR B CA 1
ATOM 5607 C C . TYR B 1 329 ? -21.328 2.979 5.793 1 96.31 329 TYR B C 1
ATOM 5609 O O . TYR B 1 329 ? -21.578 2.115 4.949 1 96.31 329 TYR B O 1
ATOM 5617 N N . HIS B 1 330 ? -20.312 2.881 6.555 1 97.56 330 HIS B N 1
ATOM 5618 C CA . HIS B 1 330 ? -19.406 1.738 6.5 1 97.56 330 HIS B CA 1
ATOM 5619 C C . HIS B 1 330 ? -20.141 0.441 6.828 1 97.56 330 HIS B C 1
ATOM 5621 O O . HIS B 1 330 ? -19.938 -0.58 6.168 1 97.56 330 HIS B O 1
ATOM 5627 N N . GLN B 1 331 ? -21.031 0.484 7.797 1 97.62 331 GLN B N 1
ATOM 5628 C CA . GLN B 1 331 ? -21.812 -0.675 8.211 1 97.62 331 GLN B CA 1
ATOM 5629 C C . GLN B 1 331 ? -22.688 -1.185 7.066 1 97.62 331 GLN B C 1
ATOM 5631 O O . GLN B 1 331 ? -22.844 -2.395 6.887 1 97.62 331 GLN B O 1
ATOM 5636 N N . THR B 1 332 ? -23.125 -0.255 6.309 1 96.88 332 THR B N 1
ATOM 5637 C CA . THR B 1 332 ? -24.156 -0.6 5.336 1 96.88 332 THR B CA 1
ATOM 5638 C C . THR B 1 332 ? -23.531 -0.899 3.975 1 96.88 332 THR B C 1
ATOM 5640 O O . THR B 1 332 ? -24 -1.795 3.262 1 96.88 332 THR B O 1
ATOM 5643 N N . HIS B 1 333 ? -22.484 -0.161 3.639 1 94.88 333 HIS B N 1
ATOM 5644 C CA . HIS B 1 333 ? -22.047 -0.198 2.252 1 94.88 333 HIS B CA 1
ATOM 5645 C C . HIS B 1 333 ? -20.672 -0.873 2.129 1 94.88 333 HIS B C 1
ATOM 5647 O O . HIS B 1 333 ? -20.266 -1.26 1.032 1 94.88 333 HIS B O 1
ATOM 5653 N N . ILE B 1 334 ? -19.969 -1.02 3.227 1 95.12 334 ILE B N 1
ATOM 5654 C CA . ILE B 1 334 ? -18.594 -1.533 3.129 1 95.12 334 ILE B CA 1
ATOM 5655 C C . ILE B 1 334 ? -18.516 -2.893 3.82 1 95.12 334 ILE B C 1
ATOM 5657 O O . ILE B 1 334 ? -17.953 -3.84 3.268 1 95.12 334 ILE B O 1
ATOM 5661 N N . TYR B 1 335 ? -19.141 -3.014 5.008 1 96.38 335 TYR B N 1
ATOM 5662 C CA . TYR B 1 335 ? -19.125 -4.234 5.809 1 96.38 335 TYR B CA 1
ATOM 5663 C C . TYR B 1 335 ? -19.609 -5.43 4.992 1 96.38 335 TYR B C 1
ATOM 5665 O O . TYR B 1 335 ? -20.703 -5.41 4.441 1 96.38 335 TYR B O 1
ATOM 5673 N N . GLY B 1 336 ? -18.672 -6.406 4.75 1 94.12 336 GLY B N 1
ATOM 5674 C CA . GLY B 1 336 ? -19.031 -7.621 4.043 1 94.12 336 GLY B CA 1
ATOM 5675 C C . GLY B 1 336 ? -18.594 -7.625 2.59 1 94.12 336 GLY B C 1
ATOM 5676 O O . GLY B 1 336 ? -18.703 -8.641 1.904 1 94.12 336 GLY B O 1
ATOM 5677 N N . LEU B 1 337 ? -18.031 -6.547 2.15 1 89.88 337 LEU B N 1
ATOM 5678 C CA . LEU B 1 337 ? -17.672 -6.414 0.743 1 89.88 337 LEU B CA 1
ATOM 5679 C C . LEU B 1 337 ? -16.625 -7.449 0.347 1 89.88 337 LEU B C 1
ATOM 5681 O O . LEU B 1 337 ? -16.547 -7.848 -0.817 1 89.88 337 LEU B O 1
ATOM 5685 N N . PHE B 1 338 ? -15.828 -7.934 1.298 1 86.38 338 PHE B N 1
ATOM 5686 C CA . PHE B 1 338 ? -14.766 -8.883 0.999 1 86.38 338 PHE B CA 1
ATOM 5687 C C . PHE B 1 338 ? -15.336 -10.172 0.418 1 86.38 338 PHE B C 1
ATOM 5689 O O . PHE B 1 338 ? -14.633 -10.906 -0.275 1 86.38 338 PHE B O 1
ATOM 5696 N N . LYS B 1 339 ? -16.531 -10.469 0.677 1 83.5 339 LYS B N 1
ATOM 5697 C CA . LYS B 1 339 ? -17.156 -11.703 0.21 1 83.5 339 LYS B CA 1
ATOM 5698 C C . LYS B 1 339 ? -17.469 -11.633 -1.281 1 83.5 339 LYS B C 1
ATOM 5700 O O . LYS B 1 339 ? -17.609 -12.664 -1.942 1 83.5 339 LYS B O 1
ATOM 5705 N N . THR B 1 340 ? -17.719 -10.305 -1.705 1 69.44 340 THR B N 1
ATOM 5706 C CA . THR B 1 340 ? -18.125 -10.125 -3.096 1 69.44 340 THR B CA 1
ATOM 5707 C C . THR B 1 340 ? -16.984 -9.539 -3.916 1 69.44 340 THR B C 1
ATOM 5709 O O . THR B 1 340 ? -16.984 -9.625 -5.145 1 69.44 340 THR B O 1
ATOM 5712 N N . SER B 1 341 ? -16.375 -8.406 -3.299 1 54.72 341 SER B N 1
ATOM 5713 C CA . SER B 1 341 ? -15.406 -7.57 -3.998 1 54.72 341 SER B CA 1
ATOM 5714 C C . SER B 1 341 ? -14.383 -8.422 -4.738 1 54.72 341 SER B C 1
ATOM 5716 O O . SER B 1 341 ? -13.617 -7.902 -5.555 1 54.72 341 SER B O 1
ATOM 5718 N N . GLY B 1 342 ? -13.992 -9.555 -4.477 1 42.28 342 GLY B N 1
ATOM 5719 C CA . GLY B 1 342 ? -13.273 -9.961 -5.676 1 42.28 342 GLY B CA 1
ATOM 5720 C C . GLY B 1 342 ? -14.109 -9.844 -6.938 1 42.28 342 GLY B C 1
ATOM 5721 O O . GLY B 1 342 ? -13.617 -10.102 -8.039 1 42.28 342 GLY B O 1
ATOM 5722 N N . SER B 1 343 ? -15.398 -9.75 -6.824 1 33.91 343 SER B N 1
ATOM 5723 C CA . SER B 1 343 ? -16.328 -9.547 -7.934 1 33.91 343 SER B CA 1
ATOM 5724 C C . SER B 1 343 ? -16.516 -8.062 -8.219 1 33.91 343 SER B C 1
ATOM 5726 O O . SER B 1 343 ? -16.547 -7.242 -7.301 1 33.91 343 SER B O 1
ATOM 5728 N N . LEU B 1 344 ? -16.156 -7.488 -9.336 1 31.36 344 LEU B N 1
ATOM 5729 C CA . LEU B 1 344 ? -16.359 -6.152 -9.875 1 31.36 344 LEU B CA 1
ATOM 5730 C C . LEU B 1 344 ? -17.734 -5.613 -9.469 1 31.36 344 LEU B C 1
ATOM 5732 O O . LEU B 1 344 ? -18.719 -5.801 -10.18 1 31.36 344 LEU B O 1
ATOM 5736 N N . VAL B 1 345 ? -18.422 -5.707 -8.43 1 29.28 345 VAL B N 1
ATOM 5737 C CA . VAL B 1 345 ? -19.703 -5.02 -8.359 1 29.28 345 VAL B CA 1
ATOM 5738 C C . VAL B 1 345 ? -19.484 -3.508 -8.414 1 29.28 345 VAL B C 1
ATOM 5740 O O . VAL B 1 345 ? -18.781 -2.941 -7.57 1 29.28 345 VAL B O 1
ATOM 5743 N N . LYS B 1 346 ? -19.641 -2.809 -9.578 1 29.33 346 LYS B N 1
ATOM 5744 C CA . LYS B 1 346 ? -19.797 -1.38 -9.836 1 29.33 346 LYS B CA 1
ATOM 5745 C C . LYS B 1 346 ? -20.641 -0.726 -8.742 1 29.33 346 LYS B C 1
ATOM 5747 O O . LYS B 1 346 ? -21.781 -1.148 -8.492 1 29.33 346 LYS B O 1
ATOM 5752 N N . ALA B 1 347 ? -20.188 -0.005 -7.801 1 29.12 347 ALA B N 1
ATOM 5753 C CA . ALA B 1 347 ? -20.922 0.96 -6.988 1 29.12 347 ALA B CA 1
ATOM 5754 C C . ALA B 1 347 ? -21.859 1.808 -7.855 1 29.12 347 ALA B C 1
ATOM 5756 O O . ALA B 1 347 ? -21.406 2.67 -8.609 1 29.12 347 ALA B O 1
ATOM 5757 N N . THR B 1 348 ? -22.938 1.526 -8.469 1 27.59 348 THR B N 1
ATOM 5758 C CA . THR B 1 348 ? -24 2.344 -9.055 1 27.59 348 THR B CA 1
ATOM 5759 C C . THR B 1 348 ? -24.375 3.49 -8.125 1 27.59 348 THR B C 1
ATOM 5761 O O . THR B 1 348 ? -24.109 3.428 -6.918 1 27.59 348 THR B O 1
ATOM 5764 N N . GLY B 1 349 ? -25.375 4.547 -8.555 1 28.47 349 GLY B N 1
ATOM 5765 C CA . GLY B 1 349 ? -25.953 5.875 -8.438 1 28.47 349 GLY B CA 1
ATOM 5766 C C . GLY B 1 349 ? -26.656 6.102 -7.113 1 28.47 349 GLY B C 1
ATOM 5767 O O . GLY B 1 349 ? -27.891 6.125 -7.051 1 28.47 349 GLY B O 1
ATOM 5768 N N . TYR B 1 350 ? -26.312 5.629 -6.113 1 27.98 350 TYR B N 1
ATOM 5769 C CA . TYR B 1 350 ? -27.234 5.891 -5.012 1 27.98 350 TYR B CA 1
ATOM 5770 C C . TYR B 1 350 ? -27.312 7.383 -4.715 1 27.98 350 TYR B C 1
ATOM 5772 O O . TYR B 1 350 ? -28.188 7.82 -3.955 1 27.98 350 TYR B O 1
ATOM 5780 N N . TYR B 1 351 ? -26.375 8.18 -5.078 1 27.33 351 TYR B N 1
ATOM 5781 C CA . TYR B 1 351 ? -26.641 9.539 -4.613 1 27.33 351 TYR B CA 1
ATOM 5782 C C . TYR B 1 351 ? -27.797 10.164 -5.387 1 27.33 351 TYR B C 1
ATOM 5784 O O . TYR B 1 351 ? -28.078 11.352 -5.23 1 27.33 351 TYR B O 1
ATOM 5792 N N . LYS B 1 352 ? -28.531 9.508 -6.312 1 30.31 352 LYS B N 1
ATOM 5793 C CA . LYS B 1 352 ? -29.656 10.258 -6.852 1 30.31 352 LYS B CA 1
ATOM 5794 C C . LYS B 1 352 ? -30.703 10.523 -5.773 1 30.31 352 LYS B C 1
ATOM 5796 O O . LYS B 1 352 ? -31.359 11.578 -5.773 1 30.31 352 LYS B O 1
ATOM 5801 N N . ASN B 1 353 ? -31.062 9.547 -4.906 1 29.11 353 ASN B N 1
ATOM 5802 C CA . ASN B 1 353 ? -32.344 9.797 -4.23 1 29.11 353 ASN B CA 1
ATOM 5803 C C . ASN B 1 353 ? -32.156 10.781 -3.076 1 29.11 353 ASN B C 1
ATOM 5805 O O . ASN B 1 353 ? -33.156 11.156 -2.426 1 29.11 353 ASN B O 1
ATOM 5809 N N . ILE B 1 354 ? -31.016 11.039 -2.568 1 30.06 354 ILE B N 1
ATOM 5810 C CA . ILE B 1 354 ? -31.188 11.922 -1.423 1 30.06 354 ILE B CA 1
ATOM 5811 C C . ILE B 1 354 ? -31.5 13.336 -1.909 1 30.06 354 ILE B C 1
ATOM 5813 O O . ILE B 1 354 ? -31.781 14.227 -1.104 1 30.06 354 ILE B O 1
ATOM 5817 N N . ASN B 1 355 ? -31.375 13.727 -3.211 1 27.69 355 ASN B N 1
ATOM 5818 C CA . ASN B 1 355 ? -31.844 15.078 -3.523 1 27.69 355 ASN B CA 1
ATOM 5819 C C . ASN B 1 355 ? -33.375 15.188 -3.439 1 27.69 355 ASN B C 1
ATOM 5821 O O . ASN B 1 355 ? -33.906 16.297 -3.326 1 27.69 355 ASN B O 1
ATOM 5825 N N . MET B 1 356 ? -34.156 14.125 -3.746 1 30.34 356 MET B N 1
ATOM 5826 C CA . MET B 1 356 ? -35.562 14.438 -3.986 1 30.34 356 MET B CA 1
ATOM 5827 C C . MET B 1 356 ? -36.281 14.711 -2.674 1 30.34 356 MET B C 1
ATOM 5829 O O . MET B 1 356 ? -37.375 15.273 -2.672 1 30.34 356 MET B O 1
ATOM 5833 N N . ALA B 1 357 ? -35.906 14.141 -1.589 1 30.61 357 ALA B N 1
ATOM 5834 C CA . ALA B 1 357 ? -36.875 14.32 -0.527 1 30.61 357 ALA B CA 1
ATOM 5835 C C . ALA B 1 357 ? -36.844 15.742 0.028 1 30.61 357 ALA B C 1
ATOM 5837 O O . ALA B 1 357 ? -37.719 16.141 0.798 1 30.61 357 ALA B O 1
ATOM 5838 N N . ALA B 1 358 ? -35.844 16.516 -0.095 1 26.86 358 ALA B N 1
ATOM 5839 C CA . ALA B 1 358 ? -35.938 17.828 0.548 1 26.86 358 ALA B CA 1
ATOM 5840 C C . ALA B 1 358 ? -36.875 18.75 -0.237 1 26.86 358 ALA B C 1
ATOM 5842 O O . ALA B 1 358 ? -37.125 19.891 0.178 1 26.86 358 ALA B O 1
ATOM 5843 N N . GLU B 1 359 ? -37.344 18.328 -1.43 1 27.09 359 GLU B N 1
ATOM 5844 C CA . GLU B 1 359 ? -38.094 19.391 -2.094 1 27.09 359 GLU B CA 1
ATOM 5845 C C . GLU B 1 359 ? -39.469 19.531 -1.476 1 27.09 359 GLU B C 1
ATOM 5847 O O . GLU B 1 359 ? -40.219 20.469 -1.813 1 27.09 359 GLU B O 1
ATOM 5852 N N . ASP B 1 360 ? -40.031 18.578 -0.784 1 26.2 360 ASP B N 1
ATOM 5853 C CA . ASP B 1 360 ? -41.469 18.797 -0.632 1 26.2 360 ASP B CA 1
ATOM 5854 C C . ASP B 1 360 ? -41.75 19.797 0.495 1 26.2 360 ASP B C 1
ATOM 5856 O O . ASP B 1 360 ? -42.312 19.422 1.538 1 26.2 360 ASP B O 1
ATOM 5860 N N . LYS B 1 361 ? -40.938 20.656 0.986 1 28.64 361 LYS B N 1
ATOM 5861 C CA . LYS B 1 361 ? -41.469 21.703 1.861 1 28.64 361 LYS B CA 1
ATOM 5862 C C . LYS B 1 361 ? -42.531 22.531 1.137 1 28.64 361 LYS B C 1
ATOM 5864 O O . LYS B 1 361 ? -42.219 23.172 0.121 1 28.64 361 LYS B O 1
ATOM 5869 N N . THR B 1 362 ? -43.812 22.172 1.165 1 26.22 362 THR B N 1
ATOM 5870 C CA . THR B 1 362 ? -45.031 22.906 0.824 1 26.22 362 THR B CA 1
ATOM 5871 C C . THR B 1 362 ? -45.031 24.297 1.471 1 26.22 362 THR B C 1
ATOM 5873 O O . THR B 1 362 ? -44.656 24.438 2.639 1 26.22 362 THR B O 1
ATOM 5876 N N . PRO B 1 363 ? -45 25.391 0.739 1 27.55 363 PRO B N 1
ATOM 5877 C CA . PRO B 1 363 ? -45.281 26.766 1.178 1 27.55 363 PRO B CA 1
ATOM 5878 C C . PRO B 1 363 ? -46.594 26.875 1.958 1 27.55 363 PRO B C 1
ATOM 5880 O O . PRO B 1 363 ? -47.625 26.359 1.53 1 27.55 363 PRO B O 1
ATOM 5883 N N . TYR B 1 364 ? -46.688 26.641 3.283 1 26.5 364 TYR B N 1
ATOM 5884 C CA . TYR B 1 364 ? -47.875 27.031 4.031 1 26.5 364 TYR B CA 1
ATOM 5885 C C . TYR B 1 364 ? -48.406 28.375 3.551 1 26.5 364 TYR B C 1
ATOM 5887 O O . TYR B 1 364 ? -47.625 29.312 3.336 1 26.5 364 TYR B O 1
ATOM 5895 N N . GLY B 1 365 ? -49.469 28.406 2.668 1 23.14 365 GLY B N 1
ATOM 5896 C CA . GLY B 1 365 ? -50.375 29.469 2.266 1 23.14 365 GLY B CA 1
ATOM 5897 C C . GLY B 1 365 ? -50.75 30.391 3.406 1 23.14 365 GLY B C 1
ATOM 5898 O O . GLY B 1 365 ? -50.625 30.031 4.578 1 23.14 365 GLY B O 1
ATOM 5899 N N . SER B 1 366 ? -50.812 31.766 3.215 1 24.73 366 SER B N 1
ATOM 5900 C CA . SER B 1 366 ? -51.469 32.938 3.76 1 24.73 366 SER B CA 1
ATOM 5901 C C . SER B 1 366 ? -52.938 32.688 4.074 1 24.73 366 SER B C 1
ATOM 5903 O O . SER B 1 366 ? -53.656 33.594 4.52 1 24.73 366 SER B O 1
ATOM 5905 N N . ASN B 1 367 ? -53.438 31.609 4.727 1 21.06 367 ASN B N 1
ATOM 5906 C CA . ASN B 1 367 ? -54.594 32.156 5.426 1 21.06 367 ASN B CA 1
ATOM 5907 C C . ASN B 1 367 ? -54.188 32.938 6.68 1 21.06 367 ASN B C 1
ATOM 5909 O O . ASN B 1 367 ? -53.219 32.531 7.355 1 21.06 367 ASN B O 1
#

Secondary structure (DSSP, 8-state):
-EEEEEE--HHHH--EETTEESS--EEEE---HHHHTTS----SSSTT-EEEEEEEESSSSS-EEEEEEEEEE-HHHHSTT----EEEEEP-HHHHTTTT---TT-EEEEEEEEGGGS-HHHH----S-GGG----EEEEEEEE--TTSHHHHHHHHHHHH--SSSTTEEEEES--HHHHHHHHHHHHTTTT-PEEE--HHHHHHHHTS-HHHHHTT--HHHHHHHHHHHTTTS-TTT----EETTEESEEEEESS-GGGT----GGGEEEEEHHHHHHHHTTSEEE-TTSBEEE-TT-B-HHHHTTTTPBP---SSGGGSPPHHHHHHIIIIITTGGGTTTS------GGGHHHHGGG--------/-EEEEEE--HHHH--EETTEESS--EEEE---HHHHTTS----SSSTT-EEEEEEEESSSSS-EEEEEEEEEE-HHHHSTT----EEEEEP-HHHHTTTT---TT-EEEEEEEEGGGS-HHHH----S-GGG----EEEEEEEE--TTSHHHHHHHHHHHH--SSSTTEEEEES--HHHHHHHHHHHHTTGGGPEEE--HHHHHHHHTS-HHHHHTT--HHHHHHHHHHHTTTS-TTT----EETTEESEEEEESS-GGGT----GGGEEEEEHHHHHHHHTTSEEE-TTSBEEE-TT-B-HHHHTTTTPBP---SSGGGSPPHHHHHHIIIIITTGGGTTTS------GGGHHHHGGG--------

Foldseek 3Di:
DKKKKFFDADVQLADQDPQDHPDFHKGWFFPFPVRCVLDDDFDLADAFQKAKAWEWELPDPATATEIWIWTAHNCVRHPDVDDDGTIITTDDCVNCVSRSNDDGRKMKMKDKDKPVPADCLLLFACPPPPPFADIDIHIYIYIHDPCPDPVSVVLVVQQCPAPGGDHRIHMDDDDDPVRVVSVVCCRPVCVNAYHYDYDPVNLVVLVVDDPVSSLVNDGPRVLFNVLCVQLVNAAQQPRDWDDDHRYIQKDWAFLQDVVNVGGSQLLRTGIHGPVVSVCLQQQQWAAAPQQAIDGDPPDDDPPVVVRHRPHTSAGPDPSNHHDNVSRVCSVVPRHPNNVPVVPPPPPDDVVPPVVPPVPPPPDPDDD/DKKKKFFDADVQLADQDPQDHPDFHKGWFFPFPVRCVLDDDFDLADAFQKAWAWEWELPDPATATEIWIWTAHNCVRHPVVDDDGTIITTDDCVNCVSRSNDDGRKMKMKDKDKPVPADCLLLFACPPDPPFADIDIHIYIYIDDPCPDPVSVVLVVQQCPAPGGDHRIHMDDDDDPVRVVSVVCCRPVCVNAYHYDYDPVNLVVLVPDDPVSSLVNDGPRVLFNVLCVQLVNAAQQPRDWDDDHRYIQKDWAFLQDVVNVGGSQLLRTGIHGPVVSVCLQQQQWAAAPQQAIDGDPVDDDPPVVVRHRPHTSAGPDPSNHHDNVSRVCSVVPRHPNNVPVVPPPPPDDVVPPVVPPVPPPPDPDDD

Nearest PDB structures (foldseek):
  6ghs-assembly1_A-2  TM=7.738E-01  e=1.555E-06  Thermocrispum agreste
  6yjb-assembly1_A  TM=3.952E-01  e=6.814E-06  Vibrio campbellii
  6yex-assembly1_B  TM=3.481E-01  e=2.352E-06  Vibrio campbellii
  7cwv-assembly2_B-2  TM=2.235E-01  e=2.386E+00  Thermotoga maritima MSB8
  6ghs-assembly1_A-2  TM=7.738E-01  e=1.633E-06  Thermocrispum agreste

Radius of gyration: 32.86 Å; Cα contacts (8 Å, |Δi|>4): 1414; chains: 2; bounding box: 110×102×74 Å